Protein AF-U6D9V7-F1 (afdb_monomer_lite)

Secondary structure (DSSP, 8-state):
---PPPPHHHHHHHHHHHHHHHHHHHHHHHHHHHHHHHHHHHHHHHHHHHHHHHHHHHHHHHHHHHHHHHHHHHHHHHHHHHHHHHHHHS--EE-SSSS-EESSHHHHHHHHHHHTGGG---S---SSSHHHHHHHHHHHHHHHHHHHHHHHHHHHHHHHHHHHHHHHHHHHHHHHHHHHHHHHHHHHHHHHHHHHHHHHHHHHHHHHHHHHHHHHHHHHHHHHHTT----S-----HHHHHHHHHHHHHHHHHHHHHHHHHHHHHHHHHHHHHHHHHHHHHHHHHHHHHHHHHHHHHHHHHHHHHHHHHHHHHHHHHHHHHHHHHHHHHHHHHHTT-SS------------------S--HHHHHHHHHHHHH-HHHHHHSHHHHHHHHHHHHHHTT--TT-S---HHHHHHHHHHHHHHHHHHHHH-TTHHHHHHHHHHHHHHHHHHHHH--

InterPro domains:
  IPR013087 Zinc finger C2H2-type [PS00028] (95-116)
  IPR013087 Zinc finger C2H2-type [PS50157] (93-121)
  IPR032714 Cilium assembly protein DZIP1, N-terminal [PF13815] (2-71)
  IPR051241 DZIP and RILPL [PTHR21502] (2-444)
  IPR058883 Cilium assembly protein DZIP1 domain [PF25977] (378-451)

Organism: Neovison vison (NCBI:txid452646)

Structure (mmCIF, N/CA/C/O backbone):
data_AF-U6D9V7-F1
#
_entry.id   AF-U6D9V7-F1
#
loop_
_atom_site.group_PDB
_atom_site.id
_atom_site.type_symbol
_atom_site.label_atom_id
_atom_site.label_alt_id
_atom_site.label_comp_id
_atom_site.label_asym_id
_atom_site.label_entity_id
_atom_site.label_seq_id
_atom_site.pdbx_PDB_ins_code
_atom_site.Cartn_x
_atom_site.Cartn_y
_atom_site.Cartn_z
_atom_site.occupancy
_atom_site.B_iso_or_equiv
_atom_site.auth_seq_id
_atom_site.auth_comp_id
_atom_site.auth_asym_id
_atom_site.auth_atom_id
_atom_site.pdbx_PDB_model_num
ATOM 1 N N . ARG A 1 1 ? -47.458 24.572 55.265 1.00 45.06 1 ARG A N 1
ATOM 2 C CA . ARG A 1 1 ? -47.227 23.238 54.655 1.00 45.06 1 ARG A CA 1
ATOM 3 C C . ARG A 1 1 ? -48.420 22.943 53.757 1.00 45.06 1 ARG A C 1
ATOM 5 O O . ARG A 1 1 ? -49.455 22.537 54.262 1.00 45.06 1 ARG A O 1
ATOM 12 N N . CYS A 1 2 ? -48.325 23.254 52.469 1.00 45.75 2 CYS A N 1
ATOM 13 C CA . CYS A 1 2 ? -49.435 23.062 51.535 1.00 45.75 2 CYS A CA 1
ATOM 14 C C . CYS A 1 2 ? -49.337 21.651 50.942 1.00 45.75 2 CYS A C 1
ATOM 16 O O . CYS A 1 2 ? -48.560 21.426 50.024 1.00 45.75 2 CYS A O 1
ATOM 18 N N . GLY A 1 3 ? -50.065 20.697 51.528 1.00 56.69 3 GLY A N 1
ATOM 19 C CA . GLY A 1 3 ? -50.125 19.296 51.098 1.00 56.69 3 GLY A CA 1
ATOM 20 C C . GLY A 1 3 ? -51.381 18.993 50.287 1.00 56.69 3 GLY A C 1
ATOM 21 O O . GLY A 1 3 ? -52.183 18.172 50.712 1.00 56.69 3 GLY A O 1
ATOM 22 N N . HIS A 1 4 ? -51.589 19.683 49.163 1.00 63.12 4 HIS A N 1
ATOM 23 C CA . HIS A 1 4 ? -52.638 19.277 48.224 1.00 63.12 4 HIS A CA 1
ATOM 24 C C . HIS A 1 4 ? -52.051 18.254 47.240 1.00 63.12 4 HIS A C 1
ATOM 26 O O . HIS A 1 4 ? -50.990 18.525 46.670 1.00 63.12 4 HIS A O 1
ATOM 32 N N . PRO A 1 5 ? -52.686 17.083 47.052 1.00 71.56 5 PRO A N 1
ATOM 33 C CA . PRO A 1 5 ? -52.232 16.104 46.075 1.00 71.56 5 PRO A CA 1
ATOM 34 C C . PRO A 1 5 ? -52.331 16.716 44.674 1.00 71.56 5 PRO A C 1
ATOM 36 O O . PRO A 1 5 ? -53.378 17.227 44.282 1.00 71.56 5 PRO A O 1
ATOM 39 N N . VAL A 1 6 ? -51.216 16.706 43.942 1.00 75.25 6 VAL A N 1
ATOM 40 C CA . VAL A 1 6 ? -51.160 17.189 42.557 1.00 75.25 6 VAL A CA 1
ATOM 41 C C . VAL A 1 6 ? -52.091 16.330 41.704 1.00 75.25 6 VAL A C 1
ATOM 43 O O . VAL A 1 6 ? -52.055 15.103 41.807 1.00 75.25 6 VAL A O 1
ATOM 46 N N . ASP A 1 7 ? -52.908 16.975 40.866 1.00 84.19 7 ASP A N 1
ATOM 47 C CA . ASP A 1 7 ? -53.844 16.296 39.969 1.00 84.19 7 ASP A CA 1
ATOM 48 C C . ASP A 1 7 ? -53.104 15.245 39.106 1.00 84.19 7 ASP A C 1
ATOM 50 O O . ASP A 1 7 ? -52.196 15.596 38.338 1.00 84.19 7 ASP A O 1
ATOM 54 N N . PRO A 1 8 ? -53.471 13.952 39.200 1.00 87.12 8 PRO A N 1
ATOM 55 C CA . PRO A 1 8 ? -52.879 12.881 38.404 1.00 87.12 8 PRO A CA 1
ATOM 56 C C . PRO A 1 8 ? -52.947 13.116 36.890 1.00 87.12 8 PRO A C 1
ATOM 58 O O . PRO A 1 8 ? -52.088 12.620 36.156 1.00 87.12 8 PRO A O 1
ATOM 61 N N . VAL A 1 9 ? -53.951 13.850 36.400 1.00 88.62 9 VAL A N 1
ATOM 62 C CA . VAL A 1 9 ? -54.078 14.192 34.976 1.00 88.62 9 VAL A CA 1
ATOM 63 C C . VAL A 1 9 ? -52.979 15.171 34.567 1.00 88.62 9 VAL A C 1
ATOM 65 O O . VAL A 1 9 ? -52.311 14.950 33.557 1.00 88.62 9 VAL A O 1
ATOM 68 N N . LEU A 1 10 ? -52.715 16.191 35.387 1.00 88.62 10 LEU A N 1
ATOM 69 C CA . LEU A 1 10 ? -51.641 17.157 35.153 1.00 88.62 10 LEU A CA 1
ATOM 70 C C . LEU A 1 10 ? -50.263 16.476 35.139 1.00 88.62 10 LEU A C 1
ATOM 72 O O . LEU A 1 10 ? -49.449 16.757 34.261 1.00 88.62 10 LEU A O 1
ATOM 76 N N . LEU A 1 11 ? -50.019 15.523 36.046 1.00 89.62 11 LEU A N 1
ATOM 77 C CA . LEU A 1 11 ? -48.782 14.729 36.056 1.00 89.62 11 LEU A CA 1
ATOM 78 C C . LEU A 1 11 ? -48.612 13.894 34.781 1.00 89.62 11 LEU A C 1
ATOM 80 O O . LEU A 1 11 ? -47.510 13.820 34.237 1.00 89.62 11 LEU A O 1
ATOM 84 N N . LYS A 1 12 ? -49.693 13.292 34.271 1.00 91.94 12 LYS A N 1
ATOM 85 C CA . LYS A 1 12 ? -49.662 12.552 33.000 1.00 91.94 12 LYS A CA 1
ATOM 86 C C . LYS A 1 12 ? -49.371 13.471 31.819 1.00 91.94 12 LYS A C 1
ATOM 88 O O . LYS A 1 12 ? -48.560 13.099 30.979 1.00 91.94 12 LYS A O 1
ATOM 93 N N . VAL A 1 13 ? -49.972 14.660 31.771 1.00 93.81 13 VAL A N 1
ATOM 94 C CA . VAL A 1 13 ? -49.707 15.658 30.720 1.00 93.81 13 VAL A CA 1
ATOM 95 C C . VAL A 1 13 ? -48.252 16.123 30.764 1.00 93.81 13 VAL A C 1
ATOM 97 O O . VAL A 1 13 ? -47.598 16.140 29.726 1.00 93.81 13 VAL A O 1
ATOM 100 N N . LEU A 1 14 ? -47.710 16.418 31.950 1.00 93.12 14 LEU A N 1
ATOM 101 C CA . LEU A 1 14 ? -46.298 16.781 32.115 1.00 93.12 14 LEU A CA 1
ATOM 102 C C . LEU A 1 14 ? -45.363 15.645 31.691 1.00 93.12 14 LEU A C 1
ATOM 104 O O . LEU A 1 14 ? -44.371 15.888 31.008 1.00 93.12 14 LEU A O 1
ATOM 108 N N . ARG A 1 15 ? -45.696 14.396 32.035 1.00 94.44 15 ARG A N 1
ATOM 109 C CA . ARG A 1 15 ? -44.916 13.229 31.610 1.00 94.44 15 ARG A CA 1
ATOM 110 C C . ARG A 1 15 ? -44.974 13.021 30.098 1.00 94.44 15 ARG A C 1
ATOM 112 O O . ARG A 1 15 ? -43.958 12.686 29.499 1.00 94.44 15 ARG A O 1
ATOM 119 N N . LEU A 1 16 ? -46.135 13.237 29.480 1.00 96.12 16 LEU A N 1
ATOM 120 C CA . LEU A 1 16 ? -46.297 13.171 28.029 1.00 96.12 16 LEU A CA 1
ATOM 121 C C . LEU A 1 16 ? -45.493 14.280 27.337 1.00 96.12 16 LEU A C 1
ATOM 123 O O . LEU A 1 16 ? -44.781 14.005 26.379 1.00 96.12 16 LEU A O 1
ATOM 127 N N . ALA A 1 17 ? -45.554 15.510 27.855 1.00 96.00 17 ALA A N 1
ATOM 128 C CA . ALA A 1 17 ? -44.777 16.639 27.355 1.00 96.00 17 ALA A CA 1
ATOM 129 C C . ALA A 1 17 ? -43.268 16.376 27.465 1.00 96.00 17 ALA A C 1
ATOM 131 O O . ALA A 1 17 ? -42.542 16.630 26.509 1.00 96.00 17 ALA A O 1
ATOM 132 N N . GLN A 1 18 ? -42.807 15.795 28.579 1.00 96.25 18 GLN A N 1
ATOM 133 C CA . GLN A 1 18 ? -41.415 15.374 28.746 1.00 96.25 18 GLN A CA 1
ATOM 134 C C . GLN A 1 18 ? -41.002 14.359 27.669 1.00 96.25 18 GLN A C 1
ATOM 136 O O . GLN A 1 18 ? -39.991 14.561 27.005 1.00 96.25 18 GLN A O 1
ATOM 141 N N . LEU A 1 19 ? -41.800 13.309 27.449 1.00 97.19 19 LEU A N 1
ATOM 142 C CA . LEU A 1 19 ? -41.517 12.293 26.428 1.00 97.19 19 LEU A CA 1
ATOM 143 C C . LEU A 1 19 ? -41.523 12.873 25.006 1.00 97.19 19 LEU A C 1
ATOM 145 O O . LEU A 1 19 ? -40.706 12.480 24.180 1.00 97.19 19 LEU A O 1
ATOM 149 N N . ILE A 1 20 ? -42.420 13.820 24.717 1.00 97.12 20 ILE A N 1
ATOM 150 C CA . ILE A 1 20 ? -42.467 14.513 23.423 1.00 97.12 20 ILE A CA 1
ATOM 151 C C . ILE A 1 20 ? -41.204 15.357 23.223 1.00 97.12 20 ILE A C 1
ATOM 153 O O . ILE A 1 20 ? -40.625 15.321 22.141 1.00 97.12 20 ILE A O 1
ATOM 157 N N . ILE A 1 21 ? -40.745 16.081 24.248 1.00 97.38 21 ILE A N 1
ATOM 158 C CA . ILE A 1 21 ? -39.501 16.862 24.181 1.00 97.38 21 ILE A CA 1
ATOM 159 C C . ILE A 1 21 ? -38.297 15.936 23.981 1.00 97.38 21 ILE A C 1
ATOM 161 O O . ILE A 1 21 ? -37.484 16.190 23.097 1.00 97.38 21 ILE A O 1
ATOM 165 N N . GLU A 1 22 ? -38.202 14.845 24.745 1.00 96.75 22 GLU A N 1
ATOM 166 C CA . GLU A 1 22 ? -37.140 13.840 24.598 1.00 96.75 22 GLU A CA 1
ATOM 167 C C . GLU A 1 22 ? -37.130 13.233 23.184 1.00 96.75 22 GLU A C 1
ATOM 169 O O . GLU A 1 22 ? -36.071 13.110 22.570 1.00 96.75 22 GLU A O 1
ATOM 174 N N . TYR A 1 23 ? -38.305 12.924 22.626 1.00 97.69 23 TYR A N 1
ATOM 175 C CA . TYR A 1 23 ? -38.434 12.432 21.255 1.00 97.69 23 TYR A CA 1
ATOM 176 C C . TYR A 1 23 ? -38.001 13.475 20.216 1.00 97.69 23 TYR A C 1
ATOM 178 O O . TYR A 1 23 ? -37.255 13.150 19.296 1.00 97.69 23 TYR A O 1
ATOM 186 N N . LEU A 1 24 ? -38.418 14.736 20.368 1.00 98.31 24 LEU A N 1
ATOM 187 C CA . LEU A 1 24 ? -38.035 15.815 19.454 1.00 98.31 24 LEU A CA 1
ATOM 188 C C . LEU A 1 24 ? -36.526 16.089 19.483 1.00 98.31 24 LEU A C 1
ATOM 190 O O . LEU A 1 24 ? -35.935 16.279 18.422 1.00 98.31 24 LEU A O 1
ATOM 194 N N . LEU A 1 25 ? -35.900 16.054 20.663 1.00 97.88 25 LEU A N 1
ATOM 195 C CA . LEU A 1 25 ? -34.445 16.165 20.806 1.00 97.88 25 LEU A CA 1
ATOM 196 C C . LEU A 1 25 ? -33.736 14.984 20.137 1.00 97.88 25 LEU A C 1
ATOM 198 O O . LEU A 1 25 ? -32.804 15.184 19.363 1.00 97.88 25 LEU A O 1
ATOM 202 N N . HIS A 1 26 ? -34.232 13.760 20.336 1.00 97.69 26 HIS A N 1
ATOM 203 C CA . HIS A 1 26 ? -33.684 12.587 19.660 1.00 97.69 26 HIS A CA 1
ATOM 204 C C . HIS A 1 26 ? -33.788 12.697 18.130 1.00 97.69 26 HIS A C 1
ATOM 206 O O . HIS A 1 26 ? -32.827 12.399 17.419 1.00 97.69 26 HIS A O 1
ATOM 212 N N . CYS A 1 27 ? -34.925 13.166 17.605 1.00 97.31 27 CYS A N 1
ATOM 213 C CA . CYS A 1 27 ? -35.086 13.420 16.176 1.00 97.31 27 CYS A CA 1
ATOM 214 C C . CYS A 1 27 ? -34.130 14.510 15.679 1.00 97.31 27 CYS A C 1
ATOM 216 O O . CYS A 1 27 ? -33.540 14.354 14.612 1.00 97.31 27 CYS A O 1
ATOM 218 N N . GLN A 1 28 ? -33.947 15.589 16.443 1.00 97.94 28 GLN A N 1
ATOM 219 C CA . GLN A 1 28 ? -33.006 16.656 16.110 1.00 97.94 28 GLN A CA 1
ATOM 220 C C . GLN A 1 28 ? -31.568 16.132 16.026 1.00 97.94 28 GLN A C 1
ATOM 222 O O . GLN A 1 28 ? -30.879 16.429 15.048 1.00 97.94 28 GLN A O 1
ATOM 227 N N . ASP A 1 29 ? -31.133 15.317 16.985 1.00 97.69 29 ASP A N 1
ATOM 228 C CA . ASP A 1 29 ? -29.793 14.725 16.998 1.00 97.69 29 ASP A CA 1
ATOM 229 C C . ASP A 1 29 ? -29.597 13.750 15.829 1.00 97.69 29 ASP A C 1
ATOM 231 O O . ASP A 1 29 ? -28.576 13.793 15.135 1.00 97.69 29 ASP A O 1
ATOM 235 N N . CYS A 1 30 ? -30.595 12.907 15.542 1.00 97.50 30 CYS A N 1
ATOM 236 C CA . CYS A 1 30 ? -30.560 11.983 14.404 1.00 97.50 30 CYS A CA 1
ATOM 237 C C . CYS A 1 30 ? -30.463 12.726 13.064 1.00 97.50 30 CYS A C 1
ATOM 239 O O . CYS A 1 30 ? -29.674 12.360 12.193 1.00 97.50 30 CYS A O 1
ATOM 241 N N . LEU A 1 31 ? -31.242 13.794 12.891 1.00 98.19 31 LEU A N 1
ATOM 242 C CA . LEU A 1 31 ? -31.192 14.605 11.677 1.00 98.19 31 LEU A CA 1
ATOM 243 C C . LEU A 1 31 ? -29.870 15.375 11.575 1.00 98.19 31 LEU A C 1
ATOM 245 O O . LEU A 1 31 ? -29.267 15.398 10.505 1.00 98.19 31 LEU A O 1
ATOM 249 N N . SER A 1 32 ? -29.374 15.939 12.678 1.00 97.94 32 SER A N 1
ATOM 250 C CA . SER A 1 32 ? -28.116 16.700 12.697 1.00 97.94 32 SER A CA 1
ATOM 251 C C . SER A 1 32 ? -26.912 15.816 12.376 1.00 97.94 32 SER A C 1
ATOM 253 O O . SER A 1 32 ? -26.067 16.185 11.561 1.00 97.94 32 SER A O 1
ATOM 255 N N . THR A 1 33 ? -26.858 14.611 12.949 1.00 97.81 33 THR A N 1
ATOM 256 C CA . THR A 1 33 ? -25.809 13.627 12.639 1.00 97.81 33 THR A CA 1
ATOM 257 C C . THR A 1 33 ? -25.877 13.166 11.183 1.00 97.81 33 THR A C 1
ATOM 259 O O . THR A 1 33 ? -24.842 13.094 10.518 1.00 97.81 33 THR A O 1
ATOM 262 N N . SER A 1 34 ? -27.081 12.934 10.648 1.00 97.56 34 SER A N 1
ATOM 263 C CA . SER A 1 34 ? -27.268 12.593 9.234 1.00 97.56 34 SER A CA 1
ATOM 264 C C . SER A 1 34 ? -26.812 13.718 8.299 1.00 97.56 34 SER A C 1
ATOM 266 O O . SER A 1 34 ? -26.163 13.440 7.290 1.00 97.56 34 SER A O 1
ATOM 268 N N . VAL A 1 35 ? -27.127 14.980 8.611 1.00 98.31 35 VAL A N 1
ATOM 269 C CA . VAL A 1 35 ? -26.680 16.141 7.823 1.00 98.31 35 VAL A CA 1
ATOM 270 C C . VAL A 1 35 ? -25.158 16.249 7.856 1.00 98.31 35 VAL A C 1
ATOM 272 O O . VAL A 1 35 ? -24.540 16.283 6.794 1.00 98.31 35 VAL A O 1
ATOM 275 N N . ALA A 1 36 ? -24.541 16.180 9.038 1.00 98.00 36 ALA A N 1
ATOM 276 C CA . ALA A 1 36 ? -23.087 16.239 9.177 1.00 98.00 36 ALA A CA 1
ATOM 277 C C . ALA A 1 36 ? -22.381 15.119 8.387 1.00 98.00 36 ALA A C 1
ATOM 279 O O . ALA A 1 36 ? -21.357 15.344 7.736 1.00 98.00 36 ALA A O 1
ATOM 280 N N . GLN A 1 37 ? -22.943 13.905 8.384 1.00 98.19 37 GLN A N 1
ATOM 281 C CA . GLN A 1 37 ? -22.404 12.790 7.607 1.00 98.19 37 GLN A CA 1
ATOM 282 C C . GLN A 1 37 ? -22.523 13.028 6.094 1.00 98.19 37 GLN A C 1
ATOM 284 O O . GLN A 1 37 ? -21.593 12.717 5.343 1.00 98.19 37 GLN A O 1
ATOM 289 N N . LEU A 1 38 ? -23.653 13.566 5.627 1.00 97.88 38 LEU A N 1
ATOM 290 C CA . LEU A 1 38 ? -23.852 13.899 4.216 1.00 97.88 38 LEU A CA 1
ATOM 291 C C . LEU A 1 38 ? -22.919 15.029 3.766 1.00 97.88 38 LEU A C 1
ATOM 293 O O . LEU A 1 38 ? -22.316 14.920 2.698 1.00 97.88 38 LEU A O 1
ATOM 297 N N . GLU A 1 39 ? -22.728 16.056 4.589 1.00 98.12 39 GLU A N 1
ATOM 298 C CA . GLU A 1 39 ? -21.783 17.146 4.332 1.00 98.12 39 GLU A CA 1
ATOM 299 C C . GLU A 1 39 ? -20.342 16.635 4.253 1.00 98.12 39 GLU A C 1
ATOM 301 O O . GLU A 1 39 ? -19.629 16.949 3.299 1.00 98.12 39 GLU A O 1
ATOM 306 N N . ALA A 1 40 ? -19.922 15.774 5.184 1.00 97.94 40 ALA A N 1
ATOM 307 C CA . ALA A 1 40 ? -18.595 15.164 5.151 1.00 97.94 40 ALA A CA 1
ATOM 308 C C . ALA A 1 40 ? -18.375 14.332 3.875 1.00 97.94 40 ALA A C 1
ATOM 310 O O . ALA A 1 40 ? -17.316 14.411 3.245 1.00 97.94 40 ALA A O 1
ATOM 311 N N . ARG A 1 41 ? -19.388 13.566 3.446 1.00 98.31 41 ARG A N 1
ATOM 312 C CA . ARG A 1 41 ? -19.343 12.804 2.186 1.00 98.31 41 ARG A CA 1
ATOM 313 C C . ARG A 1 41 ? -19.262 13.720 0.968 1.00 98.31 41 ARG A C 1
ATOM 315 O O . ARG A 1 41 ? -18.493 13.427 0.052 1.00 98.31 41 ARG A O 1
ATOM 322 N N . LEU A 1 42 ? -20.014 14.819 0.957 1.00 97.88 42 LEU A N 1
ATOM 323 C CA . LEU A 1 42 ? -19.969 15.808 -0.118 1.00 97.88 42 LEU A CA 1
ATOM 324 C C . LEU A 1 42 ? -18.579 16.449 -0.215 1.00 97.88 42 LEU A C 1
ATOM 326 O O . LEU A 1 42 ? -18.001 16.482 -1.299 1.00 97.88 42 LEU A O 1
ATOM 330 N N . GLN A 1 43 ? -18.005 16.877 0.912 1.00 98.19 43 GLN A N 1
ATOM 331 C CA . GLN A 1 43 ? -16.657 17.452 0.964 1.00 98.19 43 GLN A CA 1
ATOM 332 C C . GLN A 1 43 ? -15.591 16.461 0.478 1.00 98.19 43 GLN A C 1
ATOM 334 O O . GLN A 1 43 ? -14.727 16.816 -0.324 1.00 98.19 43 GLN A O 1
ATOM 339 N N . ALA A 1 44 ? -15.684 15.193 0.888 1.00 97.12 44 ALA A N 1
ATOM 340 C CA . ALA A 1 44 ? -14.786 14.148 0.403 1.00 97.12 44 ALA A CA 1
ATOM 341 C C . ALA A 1 44 ? -14.904 13.947 -1.120 1.00 97.12 44 ALA A C 1
ATOM 343 O O . ALA A 1 44 ? -13.886 13.862 -1.812 1.00 97.12 44 ALA A O 1
ATOM 344 N N . SER A 1 45 ? -16.130 13.920 -1.653 1.00 95.56 45 SER A N 1
ATOM 345 C CA . SER A 1 45 ? -16.381 13.792 -3.093 1.00 95.56 45 SER A CA 1
ATOM 346 C C . SER A 1 45 ? -15.846 14.990 -3.882 1.00 95.56 45 SER A C 1
ATOM 348 O O . SER A 1 45 ? -15.243 14.804 -4.939 1.00 95.56 45 SER A O 1
ATOM 350 N N . LEU A 1 46 ? -16.021 16.214 -3.374 1.00 98.06 46 LEU A N 1
ATOM 351 C CA . LEU A 1 46 ? -15.478 17.428 -3.990 1.00 98.06 46 LEU A CA 1
ATOM 352 C C . LEU A 1 46 ? -13.945 17.405 -4.012 1.00 98.06 46 LEU A C 1
ATOM 354 O O . LEU A 1 46 ? -13.339 17.681 -5.046 1.00 98.06 46 LEU A O 1
ATOM 358 N N . GLY A 1 47 ? -13.312 16.991 -2.911 1.00 97.50 47 GLY A N 1
ATOM 359 C CA . GLY A 1 47 ? -11.859 16.830 -2.850 1.00 97.50 47 GLY A CA 1
ATOM 360 C C . GLY A 1 47 ? -11.333 15.794 -3.850 1.00 97.50 47 GLY A C 1
ATOM 361 O O . GLY A 1 47 ? -10.324 16.029 -4.515 1.00 97.50 47 GLY A O 1
ATOM 362 N N . GLN A 1 48 ? -12.027 14.663 -4.016 1.00 96.75 48 GLN A N 1
ATOM 363 C CA . GLN A 1 48 ? -11.686 13.665 -5.038 1.00 96.75 48 GLN A CA 1
ATOM 364 C C . GLN A 1 48 ? -11.834 14.224 -6.457 1.00 96.75 48 GLN A C 1
ATOM 366 O O . GLN A 1 48 ? -10.951 14.029 -7.292 1.00 96.75 48 GLN A O 1
ATOM 371 N N . GLN A 1 49 ? -12.916 14.957 -6.721 1.00 95.94 49 GLN A N 1
ATOM 372 C CA . GLN A 1 49 ? -13.183 15.570 -8.018 1.00 95.94 49 GLN A CA 1
ATOM 373 C C . GLN A 1 49 ? -12.117 16.615 -8.382 1.00 95.94 49 GLN A C 1
ATOM 375 O O . GLN A 1 49 ? -11.661 16.643 -9.528 1.00 95.94 49 GLN A O 1
ATOM 380 N N . GLN A 1 50 ? -11.679 17.442 -7.428 1.00 97.69 50 GLN A N 1
ATOM 381 C CA . GLN A 1 50 ? -10.607 18.421 -7.644 1.00 97.69 50 GLN A CA 1
ATOM 382 C C . GLN A 1 50 ? -9.266 17.748 -7.952 1.00 97.69 50 GLN A C 1
ATOM 384 O O . GLN A 1 50 ? -8.597 18.127 -8.912 1.00 97.69 50 GLN A O 1
ATOM 389 N N . ARG A 1 51 ? -8.893 16.707 -7.195 1.00 97.19 51 ARG A N 1
ATOM 390 C CA . ARG A 1 51 ? -7.677 15.922 -7.473 1.00 97.19 51 ARG A CA 1
ATOM 391 C C . ARG A 1 51 ? -7.731 15.277 -8.856 1.00 97.19 51 ARG A C 1
ATOM 393 O O . ARG A 1 51 ? -6.762 15.346 -9.602 1.00 97.19 51 ARG A O 1
ATOM 400 N N . GLY A 1 52 ? -8.883 14.714 -9.225 1.00 96.19 52 GLY A N 1
ATOM 401 C CA . GLY A 1 52 ? -9.102 14.157 -10.559 1.00 96.19 52 GLY A CA 1
ATOM 402 C C . GLY A 1 52 ? -8.927 15.196 -11.669 1.00 96.19 52 GLY A C 1
ATOM 403 O O . GLY A 1 52 ? -8.266 14.919 -12.665 1.00 96.19 52 GLY A O 1
ATOM 404 N N . GLN A 1 53 ? -9.453 16.411 -11.488 1.00 96.75 53 GLN A N 1
ATOM 405 C CA . GLN A 1 53 ? -9.258 17.504 -12.448 1.00 96.75 53 GLN A CA 1
ATOM 406 C C . GLN A 1 53 ? -7.788 17.921 -12.584 1.00 96.75 53 GLN A C 1
ATOM 408 O O . GLN A 1 53 ? -7.332 18.164 -13.700 1.00 96.75 53 GLN A O 1
ATOM 413 N N . GLN A 1 54 ? -7.037 17.972 -11.482 1.00 97.38 54 GLN A N 1
ATOM 414 C CA . GLN A 1 54 ? -5.604 18.283 -11.514 1.00 97.38 54 GLN A CA 1
ATOM 415 C C . GLN A 1 54 ? -4.803 17.209 -12.262 1.00 97.38 54 GLN A C 1
ATOM 417 O O . GLN A 1 54 ? -3.986 17.542 -13.120 1.00 97.38 54 GLN A O 1
ATOM 422 N N . GLU A 1 55 ? -5.073 15.928 -11.997 1.00 96.12 55 GLU A N 1
ATOM 423 C CA . GLU A 1 55 ? -4.405 14.813 -12.679 1.00 96.12 55 GLU A CA 1
ATOM 424 C C . GLU A 1 55 ? -4.722 14.809 -14.185 1.00 96.12 55 GLU A C 1
ATOM 426 O O . GLU A 1 55 ? -3.823 14.636 -15.007 1.00 96.12 55 GLU A O 1
ATOM 431 N N . LEU A 1 56 ? -5.980 15.076 -14.562 1.00 95.69 56 LEU A N 1
ATOM 432 C CA . LEU A 1 56 ? -6.384 15.235 -15.964 1.00 95.69 56 LEU A CA 1
ATOM 433 C C . LEU A 1 56 ? -5.660 16.405 -16.640 1.00 95.69 56 LEU A C 1
ATOM 435 O O . LEU A 1 56 ? -5.237 16.278 -17.790 1.00 95.69 56 LEU A O 1
ATOM 439 N N . GLY A 1 57 ? -5.489 17.526 -15.933 1.00 97.12 57 GLY A N 1
ATOM 440 C CA . GLY A 1 57 ? -4.686 18.656 -16.399 1.00 97.12 57 GLY A CA 1
ATOM 441 C C . GLY A 1 57 ? -3.243 18.242 -16.690 1.00 97.12 57 GLY A C 1
ATOM 442 O O . GLY A 1 57 ? -2.766 18.444 -17.807 1.00 97.12 57 GLY A O 1
ATOM 443 N N . ARG A 1 58 ? -2.595 17.561 -15.733 1.00 97.19 58 ARG A N 1
ATOM 444 C CA . ARG A 1 58 ? -1.214 17.074 -15.881 1.00 97.19 58 ARG A CA 1
ATOM 445 C C . ARG A 1 58 ? -1.066 16.118 -17.064 1.00 97.19 58 ARG A C 1
ATOM 447 O O . ARG A 1 58 ? -0.177 16.296 -17.890 1.00 97.19 58 ARG A O 1
ATOM 454 N N . GLN A 1 59 ? -1.970 15.149 -17.197 1.00 95.88 59 GLN A N 1
ATOM 455 C CA . GLN A 1 59 ? -1.961 14.211 -18.324 1.00 95.88 59 GLN A CA 1
ATOM 456 C C . GLN A 1 59 ? -2.164 14.923 -19.669 1.00 95.88 59 GLN A C 1
ATOM 458 O O . GLN A 1 59 ? -1.538 14.565 -20.667 1.00 95.88 59 GLN A O 1
ATOM 463 N N . ALA A 1 60 ? -3.015 15.951 -19.721 1.00 96.31 60 ALA A N 1
ATOM 464 C CA . ALA A 1 60 ? -3.207 16.740 -20.932 1.00 96.31 60 ALA A CA 1
ATOM 465 C C . ALA A 1 60 ? -1.946 17.537 -21.312 1.00 96.31 60 ALA A C 1
ATOM 467 O O . ALA A 1 60 ? -1.636 17.636 -22.502 1.00 96.31 60 ALA A O 1
ATOM 468 N N . ASP A 1 61 ? -1.214 18.075 -20.332 1.00 96.31 61 ASP A N 1
ATOM 469 C CA . ASP A 1 61 ? 0.085 18.728 -20.537 1.00 96.31 61 ASP A CA 1
ATOM 470 C C . ASP A 1 61 ? 1.157 17.751 -21.035 1.00 96.31 61 ASP A C 1
ATOM 472 O O . ASP A 1 61 ? 1.824 18.025 -22.034 1.00 96.31 61 ASP A O 1
ATOM 476 N N . GLU A 1 62 ? 1.269 16.576 -20.416 1.00 97.19 62 GLU A N 1
ATOM 477 C CA . GLU A 1 62 ? 2.188 15.515 -20.849 1.00 97.19 62 GLU A CA 1
ATOM 478 C C . GLU A 1 62 ? 1.906 15.096 -22.302 1.00 97.19 62 GLU A C 1
ATOM 480 O O . GLU A 1 62 ? 2.812 15.041 -23.138 1.00 97.19 62 GLU A O 1
ATOM 485 N N . LEU A 1 63 ? 0.632 14.882 -22.651 1.00 95.44 63 LEU A N 1
ATOM 486 C CA . LEU A 1 63 ? 0.226 14.552 -24.019 1.00 95.44 63 LEU A CA 1
ATOM 487 C C . LEU A 1 63 ? 0.534 15.677 -25.013 1.00 95.44 63 LEU A C 1
ATOM 489 O O . LEU A 1 63 ? 0.900 15.390 -26.158 1.00 95.44 63 LEU A O 1
ATOM 493 N N . ARG A 1 64 ? 0.398 16.949 -24.613 1.00 96.50 64 ARG A N 1
ATOM 494 C CA . ARG A 1 64 ? 0.831 18.086 -25.439 1.00 96.50 64 ARG A CA 1
ATOM 495 C C . ARG A 1 64 ? 2.337 18.027 -25.690 1.00 96.50 64 ARG A C 1
ATOM 497 O O . ARG A 1 64 ? 2.738 18.070 -26.854 1.00 96.50 64 ARG A O 1
ATOM 504 N N . GLY A 1 65 ? 3.142 17.821 -24.647 1.00 93.38 65 GLY A N 1
ATOM 505 C CA . GLY A 1 65 ? 4.598 17.682 -24.757 1.00 93.38 65 GLY A CA 1
ATOM 506 C C . GLY A 1 65 ? 5.013 16.560 -25.713 1.00 93.38 65 GLY A C 1
ATOM 507 O O . GLY A 1 65 ? 5.756 16.790 -26.670 1.00 93.38 65 GLY A O 1
ATOM 508 N N . VAL A 1 66 ? 4.439 15.364 -25.553 1.00 95.88 66 VAL A N 1
ATOM 509 C CA . VAL A 1 66 ? 4.723 14.215 -26.433 1.00 95.88 66 VAL A CA 1
ATOM 510 C C . VAL A 1 66 ? 4.326 14.497 -27.887 1.00 95.88 66 VAL A C 1
ATOM 512 O O . VAL A 1 66 ? 5.054 14.142 -28.819 1.00 95.88 66 VAL A O 1
ATOM 515 N N . ARG A 1 67 ? 3.188 15.163 -28.128 1.00 95.19 67 ARG A N 1
ATOM 516 C CA . ARG A 1 67 ? 2.760 15.546 -29.487 1.00 95.19 67 ARG A CA 1
ATOM 517 C C . ARG A 1 67 ? 3.729 16.533 -30.133 1.00 95.19 67 ARG A C 1
ATOM 519 O O . ARG A 1 67 ? 4.023 16.397 -31.326 1.00 95.19 67 ARG A O 1
ATOM 526 N N . GLU A 1 68 ? 4.231 17.500 -29.374 1.00 95.62 68 GLU A N 1
ATOM 527 C CA . GLU A 1 68 ? 5.223 18.461 -29.851 1.00 95.62 68 GLU A CA 1
ATOM 528 C C . GLU A 1 68 ? 6.558 17.794 -30.176 1.00 95.62 68 GLU A C 1
ATOM 530 O O . GLU A 1 68 ? 7.097 18.021 -31.262 1.00 95.62 68 GLU A O 1
ATOM 535 N N . GLU A 1 69 ? 7.060 16.915 -29.309 1.00 92.56 69 GLU A N 1
ATOM 536 C CA . GLU A 1 69 ? 8.261 16.124 -29.586 1.00 92.56 69 GLU A CA 1
ATOM 537 C C . GLU A 1 69 ? 8.095 15.255 -30.829 1.00 92.56 69 GLU A C 1
ATOM 539 O O . GLU A 1 69 ? 8.952 15.246 -31.713 1.00 92.56 69 GLU A O 1
ATOM 544 N N . SER A 1 70 ? 6.960 14.564 -30.943 1.00 90.19 70 SER A N 1
ATOM 545 C CA . SER A 1 70 ? 6.627 13.750 -32.109 1.00 90.19 70 SER A CA 1
ATOM 546 C C . SER A 1 70 ? 6.616 14.594 -33.390 1.00 90.19 70 SER A C 1
ATOM 548 O O . SER A 1 70 ? 7.149 14.182 -34.424 1.00 90.19 70 SER A O 1
ATOM 550 N N . ARG A 1 71 ? 6.083 15.823 -33.329 1.00 93.62 71 ARG A N 1
ATOM 551 C CA . ARG A 1 71 ? 6.122 16.778 -34.446 1.00 93.62 71 ARG A CA 1
ATOM 552 C C . ARG A 1 71 ? 7.554 17.208 -34.779 1.00 93.62 71 ARG A C 1
ATOM 554 O O . ARG A 1 71 ? 7.882 17.284 -35.962 1.00 93.62 71 ARG A O 1
ATOM 561 N N . ARG A 1 72 ? 8.403 17.472 -33.779 1.00 93.00 72 ARG A N 1
ATOM 562 C CA . ARG A 1 72 ? 9.828 17.807 -33.977 1.00 93.00 72 ARG A CA 1
ATOM 563 C C . ARG A 1 72 ? 10.583 16.647 -34.633 1.00 93.00 72 ARG A C 1
ATOM 565 O O . ARG A 1 72 ? 11.258 16.866 -35.635 1.00 93.00 72 ARG A O 1
ATOM 572 N N . ARG A 1 73 ? 10.391 15.414 -34.149 1.00 90.38 73 ARG A N 1
ATOM 573 C CA . ARG A 1 73 ? 10.989 14.199 -34.730 1.00 90.38 73 ARG A CA 1
ATOM 574 C C . ARG A 1 73 ? 10.547 13.990 -36.178 1.00 90.38 73 ARG A C 1
ATOM 576 O O . ARG A 1 73 ? 11.399 13.782 -37.033 1.00 90.38 73 ARG A O 1
ATOM 583 N N . ARG A 1 74 ? 9.251 14.142 -36.490 1.00 93.62 74 ARG A N 1
ATOM 584 C CA . ARG A 1 74 ? 8.750 14.073 -37.878 1.00 93.62 74 ARG A CA 1
ATOM 585 C C . ARG A 1 74 ? 9.408 15.104 -38.796 1.00 93.62 74 ARG A C 1
ATOM 587 O O . ARG A 1 74 ? 9.787 14.752 -39.906 1.00 93.62 74 ARG A O 1
ATOM 594 N N . LYS A 1 75 ? 9.570 16.353 -38.342 1.00 93.12 75 LYS A N 1
ATOM 595 C CA . LYS A 1 75 ? 10.266 17.394 -39.121 1.00 93.12 75 LYS A CA 1
ATOM 596 C C . LYS A 1 75 ? 11.720 17.009 -39.402 1.00 93.12 75 LYS A C 1
ATOM 598 O O . LYS A 1 75 ? 12.136 17.084 -40.549 1.00 93.12 75 LYS A O 1
ATOM 603 N N . MET A 1 76 ? 12.449 16.555 -38.383 1.00 89.19 76 MET A N 1
ATOM 604 C CA . MET A 1 76 ? 13.845 16.121 -38.511 1.00 89.19 76 MET A CA 1
ATOM 605 C C . MET A 1 76 ? 14.001 14.924 -39.462 1.00 89.19 76 MET A C 1
ATOM 607 O O . MET A 1 76 ? 14.894 14.911 -40.305 1.00 89.19 76 MET A O 1
ATOM 611 N N . ILE A 1 77 ? 13.103 13.939 -39.375 1.00 89.25 77 ILE A N 1
ATOM 612 C CA . ILE A 1 77 ? 13.075 12.806 -40.309 1.00 89.25 77 ILE A CA 1
ATOM 613 C C . ILE A 1 77 ? 12.802 13.301 -41.734 1.00 89.25 77 ILE A C 1
ATOM 615 O O . ILE A 1 77 ? 13.515 12.911 -42.652 1.00 89.25 77 ILE A O 1
ATOM 619 N N . GLY A 1 78 ? 11.837 14.208 -41.920 1.00 87.19 78 GLY A N 1
ATOM 620 C CA . GLY A 1 78 ? 11.541 14.804 -43.225 1.00 87.19 78 GLY A CA 1
ATOM 621 C C . GLY A 1 78 ? 12.738 15.544 -43.829 1.00 87.19 78 GLY A C 1
ATOM 622 O O . GLY A 1 78 ? 13.044 15.353 -45.003 1.00 87.19 78 GLY A O 1
ATOM 623 N N . THR A 1 79 ? 13.471 16.324 -43.026 1.00 84.38 79 THR A N 1
ATOM 624 C CA . THR A 1 79 ? 14.691 17.007 -43.487 1.00 84.38 79 THR A CA 1
ATOM 625 C C . THR A 1 79 ? 15.803 16.027 -43.852 1.00 84.38 79 THR A C 1
ATOM 627 O O . THR A 1 79 ? 16.460 16.211 -44.872 1.00 84.38 79 THR A O 1
ATOM 630 N N . LEU A 1 80 ? 15.995 14.961 -43.065 1.00 79.00 80 LEU A N 1
ATOM 631 C CA . LEU A 1 80 ? 16.986 13.923 -43.365 1.00 79.00 80 LEU A CA 1
ATOM 632 C C . LEU A 1 80 ? 16.626 13.167 -44.648 1.00 79.00 80 LEU A C 1
ATOM 634 O O . LEU A 1 80 ? 17.487 12.957 -45.497 1.00 79.00 80 LEU A O 1
ATOM 638 N N . GLN A 1 81 ? 15.351 12.813 -44.828 1.00 80.62 81 GLN A N 1
ATOM 639 C CA . GLN A 1 81 ? 14.865 12.158 -46.040 1.00 80.62 81 GLN A CA 1
ATOM 640 C C . GLN A 1 81 ? 15.036 13.055 -47.274 1.00 80.62 81 GLN A C 1
ATOM 642 O O . GLN A 1 81 ? 15.475 12.570 -48.314 1.00 80.62 81 GLN A O 1
ATOM 647 N N . GLN A 1 82 ? 14.764 14.360 -47.164 1.00 78.88 82 GLN A N 1
ATOM 648 C CA . GLN A 1 82 ? 15.018 15.320 -48.242 1.00 78.88 82 GLN A CA 1
ATOM 649 C C . GLN A 1 82 ? 16.507 15.383 -48.612 1.00 78.88 82 GLN A C 1
ATOM 651 O O . GLN A 1 82 ? 16.835 15.356 -49.798 1.00 78.88 82 GLN A O 1
ATOM 656 N N . LEU A 1 83 ? 17.405 15.407 -47.621 1.00 75.44 83 LEU A N 1
ATOM 657 C CA . LEU A 1 83 ? 18.854 15.381 -47.845 1.00 75.44 83 LEU A CA 1
ATOM 658 C C . LEU A 1 83 ? 19.293 14.092 -48.558 1.00 75.44 83 LEU A C 1
ATOM 660 O O . LEU A 1 83 ? 20.066 14.130 -49.517 1.00 75.44 83 LEU A O 1
ATOM 664 N N . LEU A 1 84 ? 18.757 12.945 -48.136 1.00 73.38 84 LEU A N 1
ATOM 665 C CA . LEU A 1 84 ? 19.030 11.653 -48.769 1.00 73.38 84 LEU A CA 1
ATOM 666 C C . LEU A 1 84 ? 18.534 11.618 -50.224 1.00 73.38 84 LEU A C 1
ATOM 668 O O . LEU A 1 84 ? 19.265 11.159 -51.101 1.00 73.38 84 LEU A O 1
ATOM 672 N N . LEU A 1 85 ? 17.347 12.166 -50.515 1.00 73.00 85 LEU A N 1
ATOM 673 C CA . LEU A 1 85 ? 16.826 12.272 -51.886 1.00 73.00 85 LEU A CA 1
ATOM 674 C C . LEU A 1 85 ? 17.676 13.199 -52.771 1.00 73.00 85 LEU A C 1
ATOM 676 O O . LEU A 1 85 ? 17.941 12.861 -53.925 1.00 73.00 85 LEU A O 1
ATOM 680 N N . GLN A 1 86 ? 18.149 14.332 -52.243 1.00 65.88 86 GLN A N 1
ATOM 681 C CA . GLN A 1 86 ? 19.058 15.235 -52.964 1.00 65.88 86 GLN A CA 1
ATOM 682 C C . GLN A 1 86 ? 20.399 14.563 -53.293 1.00 65.88 86 GLN A C 1
ATOM 684 O O . GLN A 1 86 ? 20.958 14.783 -54.366 1.00 65.88 86 GLN A O 1
ATOM 689 N N . THR A 1 87 ? 20.873 13.679 -52.414 1.00 58.62 87 THR A N 1
ATOM 690 C CA . THR A 1 87 ? 22.091 12.885 -52.641 1.00 58.62 87 THR A CA 1
ATOM 691 C C . THR A 1 87 ? 21.873 11.790 -53.700 1.00 58.62 87 THR A C 1
ATOM 693 O O . THR A 1 87 ? 22.804 11.415 -54.410 1.00 58.62 87 THR A O 1
ATOM 696 N N . GLY A 1 88 ? 20.637 11.300 -53.856 1.00 54.97 88 GLY A N 1
ATOM 697 C CA . GLY A 1 88 ? 20.270 10.287 -54.852 1.00 54.97 88 GLY A CA 1
ATOM 698 C C . GLY A 1 88 ? 20.076 10.820 -56.279 1.00 54.97 88 GLY A C 1
ATOM 699 O O . GLY A 1 88 ? 20.346 10.090 -57.229 1.00 54.97 88 GLY A O 1
ATOM 700 N N . ALA A 1 89 ? 19.643 12.075 -56.452 1.00 51.88 89 ALA A N 1
ATOM 701 C CA . ALA A 1 89 ? 19.291 12.635 -57.766 1.00 51.88 89 ALA A CA 1
ATOM 702 C C . ALA A 1 89 ? 20.436 13.377 -58.493 1.00 51.88 89 ALA A C 1
ATOM 704 O O . ALA A 1 89 ? 20.344 13.608 -59.698 1.00 51.88 89 ALA A O 1
ATOM 705 N N . HIS A 1 90 ? 21.527 13.723 -57.798 1.00 55.22 90 HIS A N 1
ATOM 706 C CA . HIS A 1 90 ? 22.674 14.448 -58.377 1.00 55.22 90 HIS A CA 1
ATOM 707 C C . HIS A 1 90 ? 24.017 13.712 -58.251 1.00 55.22 90 HIS A C 1
ATOM 709 O O . HIS A 1 90 ? 25.076 14.310 -58.419 1.00 55.22 90 HIS A O 1
ATOM 715 N N . SER A 1 91 ? 24.006 12.402 -58.007 1.00 59.72 91 SER A N 1
ATOM 716 C CA . SER A 1 91 ? 25.220 11.583 -57.855 1.00 59.72 91 SER A CA 1
ATOM 717 C C . SER A 1 91 ? 25.846 11.117 -59.181 1.00 59.72 91 SER A C 1
ATOM 719 O O . SER A 1 91 ? 26.595 10.142 -59.212 1.00 59.72 91 SER A O 1
ATOM 721 N N . TYR A 1 92 ? 25.581 11.810 -60.292 1.00 68.12 92 TYR A N 1
ATOM 722 C CA . TYR A 1 92 ? 26.275 11.558 -61.555 1.00 68.12 92 TYR A CA 1
ATOM 723 C C . TYR A 1 92 ? 27.456 12.513 -61.696 1.00 68.12 92 TYR A C 1
ATOM 725 O O . TYR A 1 92 ? 27.304 13.725 -61.817 1.00 68.12 92 TYR A O 1
ATOM 733 N N . HIS A 1 93 ? 28.657 11.951 -61.702 1.00 74.62 93 HIS A N 1
ATOM 734 C CA . HIS A 1 93 ? 29.903 12.674 -61.877 1.00 74.62 93 HIS A CA 1
ATOM 735 C C . HIS A 1 93 ? 30.293 12.654 -63.359 1.00 74.62 93 HIS A C 1
ATOM 737 O O . HIS A 1 93 ? 30.721 11.622 -63.882 1.00 74.62 93 HIS A O 1
ATOM 743 N N . ALA A 1 94 ? 30.114 13.782 -64.046 1.00 79.69 94 ALA A N 1
ATOM 744 C CA . ALA A 1 94 ? 30.506 13.949 -65.444 1.00 79.69 94 ALA A CA 1
ATOM 745 C C . ALA A 1 94 ? 32.022 14.140 -65.581 1.00 79.69 94 ALA A C 1
ATOM 747 O O . ALA A 1 94 ? 32.639 14.848 -64.784 1.00 79.69 94 ALA A O 1
ATOM 748 N N . CYS A 1 95 ? 32.624 13.523 -66.598 1.00 83.06 95 CYS A N 1
ATOM 749 C CA . CYS A 1 95 ? 34.003 13.806 -66.962 1.00 83.06 95 CYS A CA 1
ATOM 750 C C . CYS A 1 95 ? 34.089 15.155 -67.679 1.00 83.06 95 CYS A C 1
ATOM 752 O O . CYS A 1 95 ? 33.308 15.451 -68.571 1.00 83.06 95 CYS A O 1
ATOM 754 N N . HIS A 1 96 ? 35.057 15.983 -67.297 1.00 79.94 96 HIS A N 1
ATOM 755 C CA . HIS A 1 96 ? 35.273 17.290 -67.934 1.00 79.94 96 HIS A CA 1
ATOM 756 C C . HIS A 1 96 ? 36.073 17.183 -69.240 1.00 79.94 96 HIS A C 1
ATOM 758 O O . HIS A 1 96 ? 36.262 18.174 -69.934 1.00 79.94 96 HIS A O 1
ATOM 764 N N . LEU A 1 97 ? 36.590 15.989 -69.538 1.00 81.56 97 LEU A N 1
ATOM 765 C CA . LEU A 1 97 ? 37.499 15.719 -70.651 1.00 81.56 97 LEU A CA 1
ATOM 766 C C . LEU A 1 97 ? 36.829 14.883 -71.756 1.00 81.56 97 LEU A C 1
ATOM 768 O O . LEU A 1 97 ? 37.401 14.723 -72.831 1.00 81.56 97 LEU A O 1
ATOM 772 N N . CYS A 1 98 ? 35.634 14.338 -71.496 1.00 85.31 98 CYS A N 1
ATOM 773 C CA . CYS A 1 98 ? 34.761 13.692 -72.477 1.00 85.31 98 CYS A CA 1
ATOM 774 C C . CYS A 1 98 ? 33.322 13.587 -71.940 1.00 85.31 98 CYS A C 1
ATOM 776 O O . CYS A 1 98 ? 33.110 13.654 -70.735 1.00 85.31 98 CYS A O 1
ATOM 778 N N . ASP A 1 99 ? 32.342 13.305 -72.798 1.00 80.31 99 ASP A N 1
ATOM 779 C CA . ASP A 1 99 ? 30.911 13.324 -72.435 1.00 80.31 99 ASP A CA 1
ATOM 780 C C . ASP A 1 99 ? 30.426 12.125 -71.588 1.00 80.31 99 ASP A C 1
ATOM 782 O O . ASP A 1 99 ? 29.238 11.801 -71.550 1.00 80.31 99 ASP A O 1
ATOM 786 N N . LYS A 1 100 ? 31.331 11.417 -70.901 1.00 82.44 100 LYS A N 1
ATOM 787 C CA . LYS A 1 100 ? 30.982 10.248 -70.082 1.00 82.44 100 LYS A CA 1
ATOM 788 C C . LYS A 1 100 ? 30.592 10.659 -68.665 1.00 82.44 100 LYS A C 1
ATOM 790 O O . LYS A 1 100 ? 31.331 11.371 -67.985 1.00 82.44 100 LYS A O 1
ATOM 795 N N . THR A 1 101 ? 29.464 10.138 -68.189 1.00 83.38 101 THR A N 1
ATOM 796 C CA . THR A 1 101 ? 28.959 10.332 -66.825 1.00 83.38 101 THR A CA 1
ATOM 797 C C . THR A 1 101 ? 29.065 9.041 -66.016 1.00 83.38 101 THR A C 1
ATOM 799 O O . THR A 1 101 ? 28.868 7.940 -66.528 1.00 83.38 101 THR A O 1
ATOM 802 N N . PHE A 1 102 ? 29.423 9.165 -64.738 1.00 78.94 102 PHE A N 1
ATOM 803 C CA . PHE A 1 102 ? 29.700 8.030 -63.858 1.00 78.94 102 PHE A CA 1
ATOM 804 C C . PHE A 1 102 ? 28.876 8.125 -62.576 1.00 78.94 102 PHE A C 1
ATOM 806 O O . PHE A 1 102 ? 28.783 9.190 -61.979 1.00 78.94 102 PHE A O 1
ATOM 813 N N . MET A 1 103 ? 28.328 7.003 -62.106 1.00 77.62 103 MET A N 1
ATOM 814 C CA . MET A 1 103 ? 27.476 6.956 -60.903 1.00 77.62 103 MET A CA 1
ATOM 815 C C . MET A 1 103 ? 28.219 7.181 -59.574 1.00 77.62 103 MET A C 1
ATOM 817 O O . MET A 1 103 ? 27.599 7.279 -58.523 1.00 77.62 103 MET A O 1
ATOM 821 N N . ASN A 1 104 ? 29.554 7.170 -59.577 1.00 73.38 104 ASN A N 1
ATOM 822 C CA . ASN A 1 104 ? 30.364 7.323 -58.368 1.00 73.38 104 ASN A CA 1
ATOM 823 C C . ASN A 1 104 ? 31.671 8.052 -58.714 1.00 73.38 104 ASN A C 1
ATOM 825 O O . ASN A 1 104 ? 32.309 7.749 -59.728 1.00 73.38 104 ASN A O 1
ATOM 829 N N . ALA A 1 105 ? 32.090 8.988 -57.858 1.00 77.00 105 ALA A N 1
ATOM 830 C CA . ALA A 1 105 ? 33.306 9.786 -58.021 1.00 77.00 105 ALA A CA 1
ATOM 831 C C . ALA A 1 105 ? 34.579 8.934 -58.166 1.00 77.00 105 ALA A C 1
ATOM 833 O O . ALA A 1 105 ? 35.529 9.338 -58.837 1.00 77.00 105 ALA A O 1
ATOM 834 N N . THR A 1 106 ? 34.605 7.740 -57.571 1.00 78.75 106 THR A N 1
ATOM 835 C CA . THR A 1 106 ? 35.725 6.791 -57.693 1.00 78.75 106 THR A CA 1
ATOM 836 C C . THR A 1 106 ? 35.861 6.234 -59.111 1.00 78.75 106 THR A C 1
ATOM 838 O O . THR A 1 106 ? 36.975 6.144 -59.632 1.00 78.75 106 THR A O 1
ATOM 841 N N . PHE A 1 107 ? 34.744 5.941 -59.784 1.00 80.69 107 PHE A N 1
ATOM 842 C CA . PHE A 1 107 ? 34.752 5.489 -61.176 1.00 80.69 107 PHE A CA 1
ATOM 843 C C . PHE A 1 107 ? 35.144 6.610 -62.135 1.00 80.69 107 PHE A C 1
ATOM 845 O O . PHE A 1 107 ? 35.933 6.357 -63.044 1.00 80.69 107 PHE A O 1
ATOM 852 N N . LEU A 1 108 ? 34.680 7.844 -61.895 1.00 83.56 108 LEU A N 1
ATOM 853 C CA . LEU A 1 108 ? 35.151 9.008 -62.648 1.00 83.56 108 LEU A CA 1
ATOM 854 C C . LEU A 1 108 ? 36.668 9.182 -62.486 1.00 83.56 108 LEU A C 1
ATOM 856 O O . LEU A 1 108 ? 37.382 9.312 -63.477 1.00 83.56 108 LEU A O 1
ATOM 860 N N . ARG A 1 109 ? 37.180 9.126 -61.250 1.00 79.88 109 ARG A N 1
ATOM 861 C CA . ARG A 1 109 ? 38.617 9.259 -60.970 1.00 79.88 109 ARG A CA 1
ATOM 862 C C . ARG A 1 109 ? 39.432 8.181 -61.682 1.00 79.88 109 ARG A C 1
ATOM 864 O O . ARG A 1 109 ? 40.402 8.501 -62.356 1.00 79.88 109 ARG A O 1
ATOM 871 N N . GLY A 1 110 ? 38.995 6.923 -61.619 1.00 83.12 110 GLY A N 1
ATOM 872 C CA . GLY A 1 110 ? 39.641 5.821 -62.334 1.00 83.12 110 GLY A CA 1
ATOM 873 C C . GLY A 1 110 ? 39.504 5.902 -63.860 1.00 83.12 110 GLY A C 1
ATOM 874 O O . GLY A 1 110 ? 40.337 5.351 -64.580 1.00 83.12 110 GLY A O 1
ATOM 875 N N . HIS A 1 111 ? 38.465 6.557 -64.381 1.00 84.69 111 HIS A N 1
ATOM 876 C CA . HIS A 1 111 ? 38.322 6.840 -65.807 1.00 84.69 111 HIS A CA 1
ATOM 877 C C . HIS A 1 111 ? 39.305 7.925 -66.260 1.00 84.69 111 HIS A C 1
ATOM 879 O O . HIS A 1 111 ? 40.046 7.689 -67.215 1.00 84.69 111 HIS A O 1
ATOM 885 N N . ILE A 1 112 ? 39.376 9.045 -65.533 1.00 81.50 112 ILE A N 1
ATOM 886 C CA . ILE A 1 112 ? 40.374 10.100 -65.752 1.00 81.50 112 ILE A CA 1
ATOM 887 C C . ILE A 1 112 ? 41.777 9.490 -65.706 1.00 81.50 112 ILE A C 1
ATOM 889 O O . ILE A 1 112 ? 42.545 9.656 -66.650 1.00 81.50 112 ILE A O 1
ATOM 893 N N . GLN A 1 113 ? 42.052 8.657 -64.700 1.00 80.81 113 GLN A N 1
ATOM 894 C CA . GLN A 1 113 ? 43.366 8.051 -64.510 1.00 80.81 113 GLN A CA 1
ATOM 895 C C . GLN A 1 113 ? 43.798 7.099 -65.636 1.00 80.81 113 GLN A C 1
ATOM 897 O O . GLN A 1 113 ? 44.975 6.997 -65.957 1.00 80.81 113 GLN A O 1
ATOM 902 N N . ARG A 1 114 ? 42.854 6.387 -66.260 1.00 80.25 114 ARG A N 1
ATOM 903 C CA . ARG A 1 114 ? 43.168 5.383 -67.295 1.00 80.25 114 ARG A CA 1
ATOM 904 C C . ARG A 1 114 ? 43.077 5.909 -68.719 1.00 80.25 114 ARG A C 1
ATOM 906 O O . ARG A 1 114 ? 43.668 5.321 -69.618 1.00 80.25 114 ARG A O 1
ATOM 913 N N . ARG A 1 115 ? 42.270 6.944 -68.952 1.00 77.75 115 ARG A N 1
ATOM 914 C CA . ARG A 1 115 ? 41.957 7.437 -70.302 1.00 77.75 115 ARG A CA 1
ATOM 915 C C . ARG A 1 115 ? 42.461 8.847 -70.566 1.00 77.75 115 ARG A C 1
ATOM 917 O O . ARG A 1 115 ? 42.612 9.195 -71.728 1.00 77.75 115 ARG A O 1
ATOM 924 N N . HIS A 1 116 ? 42.748 9.615 -69.519 1.00 75.62 116 HIS A N 1
ATOM 925 C CA . HIS A 1 116 ? 43.174 11.007 -69.632 1.00 75.62 116 HIS A CA 1
ATOM 926 C C . HIS A 1 116 ? 44.537 11.297 -68.984 1.00 75.62 116 HIS A C 1
ATOM 928 O O . HIS A 1 116 ? 45.134 12.326 -69.273 1.00 75.62 116 HIS A O 1
ATOM 934 N N . THR A 1 117 ? 45.083 10.390 -68.168 1.00 63.66 117 THR A N 1
ATOM 935 C CA . THR A 1 117 ? 46.436 10.547 -67.590 1.00 63.66 117 THR A CA 1
ATOM 936 C C . THR A 1 117 ? 47.555 10.105 -68.539 1.00 63.66 117 THR A C 1
ATOM 938 O O . THR A 1 117 ? 48.716 10.387 -68.283 1.00 63.66 117 THR A O 1
ATOM 941 N N . GLY A 1 118 ? 47.224 9.495 -69.681 1.00 52.88 118 GLY A N 1
ATOM 942 C CA . GLY A 1 118 ? 48.201 9.070 -70.693 1.00 52.88 118 GLY A CA 1
ATOM 943 C C . GLY A 1 118 ? 48.758 10.179 -71.599 1.00 52.88 118 GLY A C 1
ATOM 944 O O . GLY A 1 118 ? 49.480 9.861 -72.535 1.00 52.88 118 GLY A O 1
ATOM 945 N N . THR A 1 119 ? 48.422 11.454 -71.370 1.00 49.94 119 THR A N 1
ATOM 946 C CA . THR A 1 119 ? 48.846 12.579 -72.235 1.00 49.94 119 THR A CA 1
ATOM 947 C C . THR A 1 119 ? 49.396 13.792 -71.482 1.00 49.94 119 THR A C 1
ATOM 949 O O . THR A 1 119 ? 49.604 14.836 -72.087 1.00 49.94 119 THR A O 1
ATOM 952 N N . ALA A 1 120 ? 49.653 13.680 -70.179 1.00 44.53 120 ALA A N 1
ATOM 953 C CA . ALA A 1 120 ? 50.210 14.777 -69.388 1.00 44.53 120 ALA A CA 1
ATOM 954 C C . ALA A 1 120 ? 51.327 14.275 -68.463 1.00 44.53 120 ALA A C 1
ATOM 956 O O . ALA A 1 120 ? 51.240 14.378 -67.242 1.00 44.53 120 ALA A O 1
ATOM 957 N N . GLU A 1 121 ? 52.385 13.711 -69.047 1.00 44.69 121 GLU A N 1
ATOM 958 C CA . GLU A 1 121 ? 53.689 13.757 -68.391 1.00 44.69 121 GLU A CA 1
ATOM 959 C C . GLU A 1 121 ? 54.302 15.130 -68.661 1.00 44.69 121 GLU A C 1
ATOM 961 O O . GLU A 1 121 ? 54.587 15.484 -69.803 1.00 44.69 121 GLU A O 1
ATOM 966 N N . GLY A 1 122 ? 54.476 15.910 -67.597 1.00 43.97 122 GLY A N 1
ATOM 967 C CA . GLY A 1 122 ? 55.179 17.183 -67.648 1.00 43.97 122 GLY A CA 1
ATOM 968 C C . GLY A 1 122 ? 54.503 18.258 -66.811 1.00 43.97 122 GLY A C 1
ATOM 969 O O . GLY A 1 122 ? 53.578 18.911 -67.267 1.00 43.97 122 GLY A O 1
ATOM 970 N N . GLU A 1 123 ? 55.071 18.472 -65.622 1.00 37.88 123 GLU A N 1
ATOM 971 C CA . GLU A 1 123 ? 55.056 19.713 -64.832 1.00 37.88 123 GLU A CA 1
ATOM 972 C C . GLU A 1 12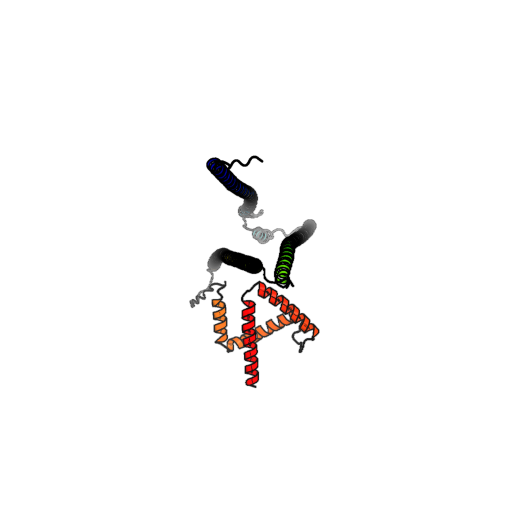3 ? 54.230 19.732 -63.526 1.00 37.88 123 GLU A C 1
ATOM 974 O O . GLU A 1 123 ? 53.030 19.970 -63.474 1.00 37.88 123 GLU A O 1
ATOM 979 N N . LYS A 1 124 ? 54.993 19.619 -62.426 1.00 44.66 124 LYS A N 1
ATOM 980 C CA . LYS A 1 124 ? 54.800 20.296 -61.130 1.00 44.66 124 LYS A CA 1
ATOM 981 C C . LYS A 1 124 ? 53.529 19.955 -60.335 1.00 44.66 124 LYS A C 1
ATOM 983 O O . LYS A 1 124 ? 52.654 20.791 -60.141 1.00 44.66 124 LYS A O 1
ATOM 988 N N . GLN A 1 125 ? 53.556 18.812 -59.650 1.00 39.09 125 GLN A N 1
ATOM 989 C CA . GLN A 1 125 ? 52.824 18.616 -58.389 1.00 39.09 125 GLN A CA 1
ATOM 990 C C . GLN A 1 125 ? 53.805 18.573 -57.208 1.00 39.09 125 GLN A C 1
ATOM 992 O O . GLN A 1 125 ? 54.200 17.526 -56.716 1.00 39.09 125 GLN A O 1
ATOM 997 N N . LYS A 1 126 ? 54.237 19.757 -56.775 1.00 44.19 126 LYS A N 1
ATOM 998 C CA . LYS A 1 126 ? 54.839 20.021 -55.458 1.00 44.19 126 LYS A CA 1
ATOM 999 C C . LYS A 1 126 ? 54.395 21.428 -55.061 1.00 44.19 126 LYS A C 1
ATOM 1001 O O . LYS A 1 126 ? 55.140 22.367 -55.327 1.00 44.19 126 LYS A O 1
ATOM 1006 N N . LYS A 1 127 ? 53.156 21.590 -54.557 1.00 43.78 127 LYS A N 1
ATOM 1007 C CA . LYS A 1 127 ? 52.702 22.794 -53.806 1.00 43.78 127 LYS A CA 1
ATOM 1008 C C . LYS A 1 127 ? 51.255 22.806 -53.256 1.00 43.78 127 LYS A C 1
ATOM 1010 O O . LYS A 1 127 ? 50.786 23.879 -52.901 1.00 43.78 127 LYS A O 1
ATOM 1015 N N . GLN A 1 128 ? 50.539 21.682 -53.135 1.00 47.69 128 GLN A N 1
ATOM 1016 C CA . GLN A 1 128 ? 49.161 21.688 -52.584 1.00 47.69 128 GLN A CA 1
ATOM 1017 C C . GLN A 1 128 ? 48.884 20.667 -51.462 1.00 47.69 128 GLN A C 1
ATOM 1019 O O . GLN A 1 128 ? 47.728 20.433 -51.135 1.00 47.69 128 GLN A O 1
ATOM 1024 N N . GLU A 1 129 ? 49.907 20.086 -50.830 1.00 50.34 129 GLU A N 1
ATOM 1025 C CA . GLU A 1 129 ? 49.697 19.173 -49.687 1.00 50.34 129 GLU A CA 1
ATOM 1026 C C . GLU A 1 129 ? 49.613 19.919 -48.341 1.00 50.34 129 GLU A C 1
ATOM 1028 O O . GLU A 1 129 ? 48.783 19.570 -47.510 1.00 50.34 129 GLU A O 1
ATOM 1033 N N . GLN A 1 130 ? 50.349 21.026 -48.170 1.00 52.53 130 GLN A N 1
ATOM 1034 C CA . GLN A 1 130 ? 50.351 21.816 -46.924 1.00 52.53 130 GLN A CA 1
ATOM 1035 C C . GLN A 1 130 ? 48.968 22.382 -46.516 1.00 52.53 130 GLN A C 1
ATOM 1037 O O . GLN A 1 130 ? 48.597 22.206 -45.359 1.00 52.53 130 GLN A O 1
ATOM 1042 N N . PRO A 1 131 ? 48.143 22.964 -47.419 1.00 62.44 131 PRO A N 1
ATOM 1043 C CA . PRO A 1 131 ? 46.832 23.502 -47.033 1.00 62.44 131 PRO A CA 1
ATOM 1044 C C . PRO A 1 131 ? 45.822 22.411 -46.658 1.00 62.44 131 PRO A C 1
ATOM 1046 O O . PRO A 1 131 ? 44.919 22.633 -45.860 1.00 62.44 131 PRO A O 1
ATOM 1049 N N . VAL A 1 132 ? 45.946 21.222 -47.255 1.00 69.62 132 VAL A N 1
ATOM 1050 C CA . VAL A 1 132 ? 45.052 20.090 -46.973 1.00 69.62 132 VAL A CA 1
ATOM 1051 C C . VAL A 1 132 ? 45.430 19.444 -45.645 1.00 69.62 132 VAL A C 1
ATOM 1053 O O . VAL A 1 132 ? 44.551 19.059 -44.879 1.00 69.62 132 VAL A O 1
ATOM 1056 N N . GLU A 1 133 ? 46.723 19.355 -45.348 1.00 73.31 133 GLU A N 1
ATOM 1057 C CA . GLU A 1 133 ? 47.230 18.792 -44.101 1.00 73.31 133 GLU A CA 1
ATOM 1058 C C . GLU A 1 133 ? 46.920 19.692 -42.895 1.00 73.31 133 GLU A C 1
ATOM 1060 O O . GLU A 1 133 ? 46.464 19.188 -41.871 1.00 73.31 133 GLU A O 1
ATOM 1065 N N . GLU A 1 134 ? 47.015 21.018 -43.047 1.00 78.06 134 GLU A N 1
ATOM 1066 C CA . GLU A 1 134 ? 46.559 21.995 -42.045 1.00 78.06 134 GLU A CA 1
ATOM 1067 C C . GLU A 1 134 ? 45.050 21.887 -41.778 1.00 78.06 134 GLU A C 1
ATOM 1069 O O . GLU A 1 134 ? 44.624 21.810 -40.626 1.00 78.06 134 GLU A O 1
ATOM 1074 N N . VAL A 1 135 ? 44.227 21.784 -42.829 1.00 83.62 135 VAL A N 1
ATOM 1075 C CA . VAL A 1 135 ? 42.772 21.594 -42.682 1.00 83.62 135 VAL A CA 1
ATOM 1076 C C . VAL A 1 135 ? 42.444 20.251 -42.017 1.00 83.62 135 VAL A C 1
ATOM 1078 O O . VAL A 1 135 ? 41.506 20.165 -41.221 1.00 83.62 135 VAL A O 1
ATOM 1081 N N . LEU A 1 136 ? 43.205 19.191 -42.297 1.00 84.00 136 LEU A N 1
ATOM 1082 C CA . LEU A 1 136 ? 43.036 17.892 -41.642 1.00 84.00 136 LEU A CA 1
ATOM 1083 C C . LEU A 1 136 ? 4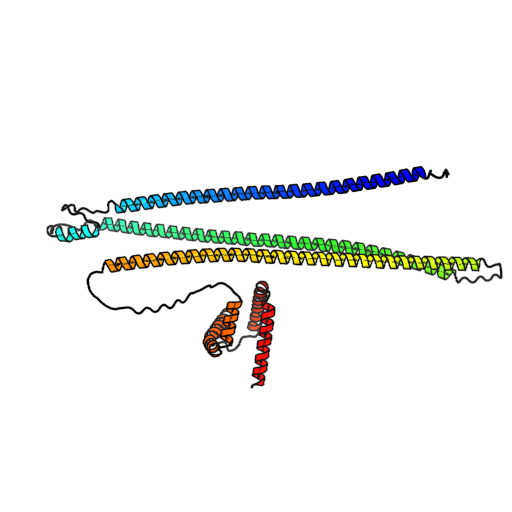3.440 17.932 -40.164 1.00 84.00 136 LEU A C 1
ATOM 1085 O O . LEU A 1 136 ? 42.738 17.349 -39.336 1.00 84.00 136 LEU A O 1
ATOM 1089 N N . GLU A 1 137 ? 44.524 18.623 -39.818 1.00 86.75 137 GLU A N 1
ATOM 1090 C CA . GLU A 1 137 ? 44.929 18.863 -38.429 1.00 86.75 137 GLU A CA 1
ATOM 1091 C C . GLU A 1 137 ? 43.881 19.701 -37.679 1.00 86.75 137 GLU A C 1
ATOM 1093 O O . GLU A 1 137 ? 43.476 19.329 -36.575 1.00 86.75 137 GLU A O 1
ATOM 1098 N N . GLU A 1 138 ? 43.331 20.751 -38.294 1.00 89.19 138 GLU A N 1
ATOM 1099 C CA . GLU A 1 138 ? 42.232 21.533 -37.715 1.00 89.19 138 GLU A CA 1
ATOM 1100 C C . GLU A 1 138 ? 40.966 20.699 -37.492 1.00 89.19 138 GLU A C 1
ATOM 1102 O O . GLU A 1 138 ? 40.315 20.813 -36.450 1.00 89.19 138 GLU A O 1
ATOM 1107 N N . LEU A 1 139 ? 40.593 19.851 -38.455 1.00 89.88 139 LEU A N 1
ATOM 1108 C CA . LEU A 1 139 ? 39.441 18.960 -38.320 1.00 89.88 139 LEU A CA 1
ATOM 1109 C C . LEU A 1 139 ? 39.668 17.916 -37.223 1.00 89.88 139 LEU A C 1
ATOM 1111 O O . LEU A 1 139 ? 38.753 17.649 -36.445 1.00 89.88 139 LEU A O 1
ATOM 1115 N N . ARG A 1 140 ? 40.883 17.369 -37.101 1.00 91.69 140 ARG A N 1
ATOM 1116 C CA . ARG A 1 140 ? 41.262 16.477 -35.994 1.00 91.69 140 ARG A CA 1
ATOM 1117 C C . ARG A 1 140 ? 41.202 17.194 -34.648 1.00 91.69 140 ARG A C 1
ATOM 1119 O O . ARG A 1 140 ? 40.707 16.612 -33.685 1.00 91.69 140 ARG A O 1
ATOM 1126 N N . ALA A 1 141 ? 41.663 18.442 -34.571 1.00 93.50 141 ALA A N 1
ATOM 1127 C CA . ALA A 1 141 ? 41.603 19.249 -33.356 1.00 93.50 141 ALA A CA 1
ATOM 1128 C C . ALA A 1 141 ? 40.151 19.556 -32.954 1.00 93.50 141 ALA A C 1
ATOM 1130 O O . ALA A 1 141 ? 39.776 19.343 -31.802 1.00 93.50 141 ALA A O 1
ATOM 1131 N N . LYS A 1 142 ? 39.303 19.956 -33.912 1.00 94.00 142 LYS A N 1
ATOM 1132 C CA . LYS A 1 142 ? 37.860 20.166 -33.700 1.00 94.00 142 LYS A CA 1
ATOM 1133 C C . LYS A 1 142 ? 37.151 18.880 -33.277 1.00 94.00 142 LYS A C 1
ATOM 1135 O O . LYS A 1 142 ? 36.308 18.915 -32.384 1.00 94.00 142 LYS A O 1
ATOM 1140 N N . LEU A 1 143 ? 37.506 17.738 -33.864 1.00 93.88 143 LEU A N 1
ATOM 1141 C CA . LEU A 1 143 ? 36.936 16.443 -33.491 1.00 93.88 143 LEU A CA 1
ATOM 1142 C C . LEU A 1 143 ? 37.341 16.035 -32.067 1.00 93.88 143 LEU A C 1
ATOM 1144 O O . LEU A 1 143 ? 36.483 15.640 -31.287 1.00 93.88 143 LEU A O 1
ATOM 1148 N N . LYS A 1 144 ? 38.612 16.212 -31.685 1.00 95.19 144 LYS A N 1
ATOM 1149 C CA . LYS A 1 144 ? 39.065 15.979 -30.302 1.00 95.19 144 LYS A CA 1
ATOM 1150 C C . LYS A 1 144 ? 38.380 16.913 -29.302 1.00 95.19 144 LYS A C 1
ATOM 1152 O O . LYS A 1 144 ? 37.976 16.463 -28.236 1.00 95.19 144 LYS A O 1
ATOM 1157 N N . TRP A 1 145 ? 38.227 18.191 -29.645 1.00 96.31 145 TRP A N 1
ATOM 1158 C CA . TRP A 1 145 ? 37.554 19.172 -28.792 1.00 96.31 145 TRP A CA 1
ATOM 1159 C C . TRP A 1 145 ? 36.067 18.844 -28.605 1.00 96.31 145 TRP A C 1
ATOM 1161 O O . TRP A 1 145 ? 35.605 18.735 -27.474 1.00 96.31 145 TRP A O 1
ATOM 1171 N N . THR A 1 146 ? 35.338 18.588 -29.697 1.00 92.19 146 THR A N 1
ATOM 1172 C CA . THR A 1 146 ? 33.916 18.195 -29.634 1.00 92.19 146 THR A CA 1
ATOM 1173 C C . THR A 1 146 ? 33.710 16.875 -28.895 1.00 92.19 146 THR A C 1
ATOM 1175 O O . THR A 1 146 ? 32.737 16.732 -28.157 1.00 92.19 146 THR A O 1
ATOM 1178 N N . GLN A 1 147 ? 34.628 15.918 -29.048 1.00 94.81 147 GLN A N 1
ATOM 1179 C CA . GLN A 1 147 ? 34.598 14.670 -28.297 1.00 94.81 147 GLN A CA 1
ATOM 1180 C C . GLN A 1 147 ? 34.800 14.910 -26.793 1.00 94.81 147 GLN A C 1
ATOM 1182 O O . GLN A 1 147 ? 34.021 14.390 -25.995 1.00 94.81 147 GLN A O 1
ATOM 1187 N N . GLY A 1 148 ? 35.774 15.743 -26.412 1.00 96.69 148 GLY A N 1
ATOM 1188 C CA . GLY A 1 148 ? 36.002 16.119 -25.015 1.00 96.69 148 GLY A CA 1
ATOM 1189 C C . GLY A 1 148 ? 34.817 16.866 -24.397 1.00 96.69 148 GLY A C 1
ATOM 1190 O O . GLY A 1 148 ? 34.440 16.595 -23.260 1.00 96.69 148 GLY A O 1
ATOM 1191 N N . GLU A 1 149 ? 34.166 17.754 -25.149 1.00 95.75 149 GLU A N 1
ATOM 1192 C CA . GLU A 1 149 ? 32.974 18.458 -24.666 1.00 95.75 149 GLU A CA 1
ATOM 1193 C C . GLU A 1 149 ? 31.768 17.521 -24.498 1.00 95.75 149 GLU A C 1
ATOM 1195 O O . GLU A 1 149 ? 31.040 17.612 -23.508 1.00 95.75 149 GLU A O 1
ATOM 1200 N N . LEU A 1 150 ? 31.595 16.548 -25.399 1.00 95.06 150 LEU A N 1
ATOM 1201 C CA . LEU A 1 150 ? 30.564 15.518 -25.259 1.00 95.06 150 LEU A CA 1
ATOM 1202 C C . LEU A 1 150 ? 30.817 14.619 -24.036 1.00 95.06 150 LEU A C 1
ATOM 1204 O O . LEU A 1 150 ? 29.879 14.238 -23.333 1.00 95.06 150 LEU A O 1
ATOM 1208 N N . GLU A 1 151 ? 32.076 14.271 -23.771 1.00 94.81 151 GLU A N 1
ATOM 1209 C CA . GLU A 1 151 ? 32.482 13.509 -22.586 1.00 94.81 151 GLU A CA 1
ATOM 1210 C C . GLU A 1 151 ? 32.225 14.304 -21.296 1.00 94.81 151 GLU A C 1
ATOM 1212 O O . GLU A 1 151 ? 31.592 13.775 -20.377 1.00 94.81 151 GLU A O 1
ATOM 1217 N N . ALA A 1 152 ? 32.577 15.592 -21.268 1.00 96.75 152 ALA A N 1
ATOM 1218 C CA . ALA A 1 152 ? 32.280 16.489 -20.152 1.00 96.75 152 ALA A CA 1
ATOM 1219 C C . ALA A 1 152 ? 30.766 16.637 -19.912 1.00 96.75 152 ALA A C 1
ATOM 1221 O O . ALA A 1 152 ? 30.302 16.610 -18.769 1.00 96.75 152 ALA A O 1
ATOM 1222 N N . GLN A 1 153 ? 29.961 16.725 -20.977 1.00 93.00 153 GLN A N 1
ATOM 1223 C CA . GLN A 1 153 ? 28.503 16.790 -20.865 1.00 93.00 153 GLN A CA 1
ATOM 1224 C C . GLN A 1 153 ? 27.920 15.500 -20.267 1.00 93.00 153 GLN A C 1
ATOM 1226 O O . GLN A 1 153 ? 27.057 15.566 -19.387 1.00 93.00 153 GLN A O 1
ATOM 1231 N N . ARG A 1 154 ? 28.418 14.332 -20.696 1.00 93.69 154 ARG A N 1
ATOM 1232 C CA . ARG A 1 154 ? 28.036 13.024 -20.135 1.00 93.69 154 ARG A CA 1
ATOM 1233 C C . ARG A 1 154 ? 28.442 12.891 -18.669 1.00 93.69 154 ARG A C 1
ATOM 1235 O O . ARG A 1 154 ? 27.724 12.276 -17.886 1.00 93.69 154 ARG A O 1
ATOM 1242 N N . GLU A 1 155 ? 29.589 13.435 -18.278 1.00 95.69 155 GLU A N 1
ATOM 1243 C CA . GLU A 1 155 ? 30.031 13.478 -16.879 1.00 95.69 155 GLU A CA 1
ATOM 1244 C C . GLU A 1 155 ? 29.143 14.369 -16.019 1.00 95.69 155 GLU A C 1
ATOM 1246 O O . GLU A 1 155 ? 28.687 13.931 -14.962 1.00 95.69 155 GLU A O 1
ATOM 1251 N N . ALA A 1 156 ? 28.816 15.568 -16.499 1.00 96.81 156 ALA A N 1
ATOM 1252 C CA . ALA A 1 156 ? 27.906 16.474 -15.810 1.00 96.81 156 ALA A CA 1
ATOM 1253 C C . ALA A 1 156 ? 26.501 15.868 -15.656 1.00 96.81 156 ALA A C 1
ATOM 1255 O O . ALA A 1 156 ? 25.862 16.021 -14.617 1.00 96.81 156 ALA A O 1
ATOM 1256 N N . GLU A 1 157 ? 26.009 15.150 -16.668 1.00 93.81 157 GLU A N 1
ATOM 1257 C CA . GLU A 1 157 ? 24.727 14.448 -16.591 1.00 93.81 157 GLU A CA 1
ATOM 1258 C C . GLU A 1 157 ? 24.758 13.288 -15.590 1.00 93.81 157 GLU A C 1
ATOM 1260 O O . GLU A 1 157 ? 23.853 13.185 -14.763 1.00 93.81 157 GLU A O 1
ATOM 1265 N N . ARG A 1 158 ? 25.829 12.481 -15.578 1.00 96.88 158 ARG A N 1
ATOM 1266 C CA . ARG A 1 158 ? 26.030 11.444 -14.551 1.00 96.88 158 ARG A CA 1
ATOM 1267 C C . ARG A 1 158 ? 26.040 12.037 -13.142 1.00 96.88 158 ARG A C 1
ATOM 1269 O O . ARG A 1 158 ? 25.418 11.483 -12.241 1.00 96.88 158 ARG A O 1
ATOM 1276 N N . GLN A 1 159 ? 26.709 13.171 -12.943 1.00 96.44 159 GLN A N 1
ATOM 1277 C CA . GLN A 1 159 ? 26.732 13.857 -11.650 1.00 96.44 159 GLN A CA 1
ATOM 1278 C C . GLN A 1 159 ? 25.345 14.362 -11.237 1.00 96.44 159 GLN A C 1
ATOM 1280 O O . GLN A 1 159 ? 24.955 14.167 -10.087 1.00 96.44 159 GLN A O 1
ATOM 1285 N N . ARG A 1 160 ? 24.575 14.950 -12.164 1.00 95.50 160 ARG A N 1
ATOM 1286 C CA . ARG A 1 160 ? 23.186 15.363 -11.901 1.00 95.50 160 ARG A CA 1
ATOM 1287 C C . ARG A 1 160 ? 22.307 14.180 -11.504 1.00 95.50 160 ARG A C 1
ATOM 1289 O O . ARG A 1 160 ? 21.620 14.260 -10.494 1.00 95.50 160 ARG A O 1
ATOM 1296 N N . GLN A 1 161 ? 22.394 13.064 -12.227 1.00 94.19 161 GLN A N 1
ATOM 1297 C CA . GLN A 1 161 ? 21.639 11.848 -11.907 1.00 94.19 161 GLN A CA 1
ATOM 1298 C C . GLN A 1 161 ? 21.975 11.312 -10.509 1.00 94.19 161 GLN A C 1
ATOM 1300 O O . GLN A 1 161 ? 21.079 10.921 -9.764 1.00 94.19 161 GLN A O 1
ATOM 1305 N N . LEU A 1 162 ? 23.254 11.326 -10.119 1.00 96.50 162 LEU A N 1
ATOM 1306 C CA . LEU A 1 162 ? 23.673 10.922 -8.775 1.00 96.50 162 LEU A CA 1
ATOM 1307 C C . LEU A 1 162 ?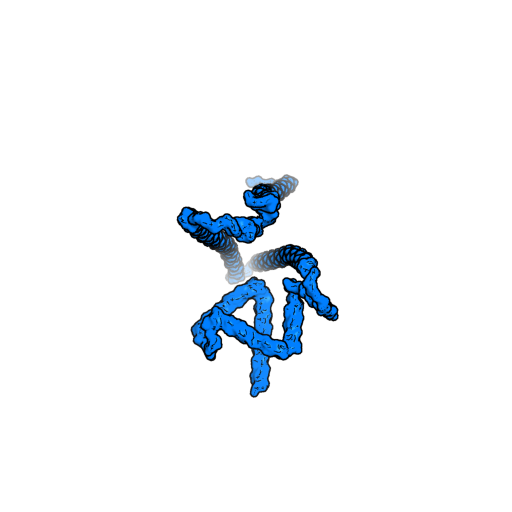 23.138 11.869 -7.692 1.00 96.50 162 LEU A C 1
ATOM 1309 O O . LEU A 1 162 ? 22.687 11.407 -6.646 1.00 96.50 162 LEU A O 1
ATOM 1313 N N . GLN A 1 163 ? 23.148 13.181 -7.941 1.00 96.38 163 GLN A N 1
ATOM 1314 C CA . GLN A 1 163 ? 22.578 14.164 -7.016 1.00 96.38 163 GLN A CA 1
ATOM 1315 C C . GLN A 1 163 ? 21.060 13.997 -6.871 1.00 96.38 163 GLN A C 1
ATOM 1317 O O . GLN A 1 163 ? 20.547 14.008 -5.755 1.00 96.38 163 GLN A O 1
ATOM 1322 N N . GLU A 1 164 ? 20.335 13.785 -7.970 1.00 93.88 164 GLU A N 1
ATOM 1323 C CA . GLU A 1 164 ? 18.893 13.516 -7.950 1.00 93.88 164 GLU A CA 1
ATOM 1324 C C . GLU A 1 164 ? 18.564 12.209 -7.211 1.00 93.88 164 GLU A C 1
ATOM 1326 O O . GLU A 1 164 ? 17.622 12.164 -6.413 1.00 93.88 164 GLU A O 1
ATOM 1331 N N . ALA A 1 165 ? 19.366 11.159 -7.411 1.00 93.69 165 ALA A N 1
ATOM 1332 C CA . ALA A 1 165 ? 19.239 9.895 -6.688 1.00 93.69 165 ALA A CA 1
ATOM 1333 C C . ALA A 1 165 ? 19.470 10.066 -5.175 1.00 93.69 165 ALA A C 1
ATOM 1335 O O . ALA A 1 165 ? 18.742 9.495 -4.365 1.00 93.69 165 ALA A O 1
ATOM 1336 N N . GLU A 1 166 ? 20.437 10.889 -4.766 1.00 95.25 166 GLU A N 1
ATOM 1337 C CA . GLU A 1 166 ? 20.673 11.146 -3.343 1.00 95.25 166 GLU A CA 1
ATOM 1338 C C . GLU A 1 166 ? 19.563 12.017 -2.730 1.00 95.25 166 GLU A C 1
ATOM 1340 O O . GLU A 1 166 ? 19.098 11.732 -1.629 1.00 95.25 166 GLU A O 1
ATOM 1345 N N . ILE A 1 167 ? 19.051 13.020 -3.456 1.00 96.12 167 ILE A N 1
ATOM 1346 C CA . ILE A 1 167 ? 17.908 13.836 -3.009 1.00 96.12 167 ILE A CA 1
ATOM 1347 C C . ILE A 1 167 ? 16.649 12.975 -2.846 1.00 96.12 167 ILE A C 1
ATOM 1349 O O . ILE A 1 167 ? 15.917 13.123 -1.868 1.00 96.12 167 ILE A O 1
ATOM 1353 N N . THR A 1 168 ? 16.369 12.082 -3.797 1.00 90.38 168 THR A N 1
ATOM 1354 C CA . THR A 1 168 ? 15.213 11.173 -3.714 1.00 90.38 168 THR A CA 1
ATOM 1355 C C . THR A 1 168 ? 15.359 10.203 -2.549 1.00 90.38 168 THR A C 1
ATOM 1357 O O . THR A 1 168 ? 14.444 10.102 -1.733 1.00 90.38 168 THR A O 1
ATOM 1360 N N . ARG A 1 169 ? 16.535 9.592 -2.381 1.00 95.75 169 ARG A N 1
ATOM 1361 C CA . ARG A 1 169 ? 16.854 8.755 -1.218 1.00 95.75 169 ARG A CA 1
ATOM 1362 C C . ARG A 1 169 ? 16.680 9.507 0.104 1.00 95.75 169 ARG A C 1
ATOM 1364 O O . ARG A 1 169 ? 16.139 8.952 1.058 1.00 95.75 169 ARG A O 1
ATOM 1371 N N . GLN A 1 170 ? 17.110 10.764 0.175 1.00 94.50 170 GLN A N 1
ATOM 1372 C CA . GLN A 1 170 ? 16.972 11.582 1.376 1.00 94.50 170 GLN A CA 1
ATOM 1373 C C . GLN A 1 170 ? 15.498 11.864 1.704 1.00 94.50 170 GLN A C 1
ATOM 1375 O O . GLN A 1 170 ? 15.081 11.676 2.847 1.00 94.50 170 GLN A O 1
ATOM 1380 N N . LYS A 1 171 ? 14.684 12.201 0.697 1.00 94.94 171 LYS A N 1
ATOM 1381 C CA . LYS A 1 171 ? 13.228 12.369 0.852 1.00 94.94 171 LYS A CA 1
ATOM 1382 C C . LYS A 1 171 ? 12.541 11.085 1.315 1.00 94.94 171 LYS A C 1
ATOM 1384 O O . LYS A 1 171 ? 11.653 11.138 2.158 1.00 94.94 171 LYS A O 1
ATOM 1389 N N . GLU A 1 172 ? 12.955 9.926 0.803 1.00 90.00 172 GLU A N 1
ATOM 1390 C CA . GLU A 1 172 ? 12.436 8.629 1.258 1.00 90.00 172 GLU A CA 1
ATOM 1391 C C . GLU A 1 172 ? 12.785 8.352 2.725 1.00 90.00 172 GLU A C 1
ATOM 1393 O O . GLU A 1 172 ? 11.950 7.857 3.485 1.00 90.00 172 GLU A O 1
ATOM 1398 N N . ILE A 1 173 ? 14.011 8.685 3.144 1.00 95.56 173 ILE A N 1
ATOM 1399 C CA . ILE A 1 173 ? 14.443 8.560 4.539 1.00 95.56 173 ILE A CA 1
ATOM 1400 C C . ILE A 1 173 ? 13.618 9.482 5.442 1.00 95.56 173 ILE A C 1
ATOM 1402 O O . ILE A 1 173 ? 13.187 9.050 6.510 1.00 95.56 173 ILE A O 1
ATOM 1406 N N . GLU A 1 174 ? 13.389 10.728 5.032 1.00 95.69 174 GLU A N 1
ATOM 1407 C CA . GLU A 1 174 ? 12.590 11.706 5.778 1.00 95.69 174 GLU A CA 1
ATOM 1408 C C . GLU A 1 174 ? 11.126 11.273 5.890 1.00 95.69 174 GLU A C 1
ATOM 1410 O O . GLU A 1 174 ? 10.622 11.149 7.004 1.00 95.69 174 GLU A O 1
ATOM 1415 N N . ALA A 1 175 ? 10.487 10.891 4.783 1.00 91.62 175 ALA A N 1
ATOM 1416 C CA . ALA A 1 175 ? 9.116 10.377 4.792 1.00 91.62 175 ALA A CA 1
ATOM 1417 C C . ALA A 1 175 ? 8.969 9.134 5.687 1.00 91.62 175 ALA A C 1
ATOM 1419 O O . ALA A 1 175 ? 7.975 8.963 6.397 1.00 91.62 175 ALA A O 1
ATOM 1420 N N . LYS A 1 176 ? 9.982 8.257 5.700 1.00 94.12 176 LYS A N 1
ATOM 1421 C CA . LYS A 1 176 ? 10.001 7.093 6.589 1.00 94.12 176 LYS A CA 1
ATOM 1422 C C . LYS A 1 176 ? 10.117 7.491 8.062 1.00 94.12 176 LYS A C 1
ATOM 1424 O O . LYS A 1 176 ? 9.425 6.900 8.889 1.00 94.12 176 LYS A O 1
ATOM 1429 N N . LYS A 1 177 ? 10.958 8.476 8.392 1.00 97.62 177 LYS A N 1
ATOM 1430 C CA . LYS A 1 177 ? 11.078 9.009 9.759 1.00 97.62 177 LYS A CA 1
ATOM 1431 C C . LYS A 1 177 ? 9.765 9.629 10.224 1.00 97.62 177 LYS A C 1
ATOM 1433 O O . LYS A 1 177 ? 9.296 9.273 11.297 1.00 97.62 177 LYS A O 1
ATOM 1438 N N . GLU A 1 178 ? 9.137 10.469 9.404 1.00 94.62 178 GLU A N 1
ATOM 1439 C CA . GLU A 1 178 ? 7.838 11.081 9.713 1.00 94.62 178 GLU A CA 1
ATOM 1440 C C . GLU A 1 178 ? 6.759 10.023 9.971 1.00 94.62 178 GLU A C 1
ATOM 1442 O O . GLU A 1 178 ? 5.986 10.123 10.927 1.00 94.62 178 GLU A O 1
ATOM 1447 N N . PHE A 1 179 ? 6.733 8.965 9.156 1.00 85.88 179 PHE A N 1
ATOM 1448 C CA . PHE A 1 179 ? 5.814 7.848 9.348 1.00 85.88 179 PHE A CA 1
ATOM 1449 C C . PHE A 1 179 ? 6.069 7.098 10.662 1.00 85.88 179 PHE A C 1
ATOM 1451 O O . PHE A 1 179 ? 5.124 6.737 11.367 1.00 85.88 179 PHE A O 1
ATOM 1458 N N . ASP A 1 180 ? 7.333 6.850 11.005 1.00 92.62 180 ASP A N 1
ATOM 1459 C CA . ASP A 1 180 ? 7.695 6.191 12.258 1.00 92.62 180 ASP A CA 1
ATOM 1460 C C . ASP A 1 180 ? 7.382 7.074 13.478 1.00 92.62 180 ASP A C 1
ATOM 1462 O O . ASP A 1 180 ? 6.810 6.576 14.448 1.00 92.62 180 ASP A O 1
ATOM 1466 N N . GLU A 1 181 ? 7.634 8.382 13.411 1.00 97.56 181 GLU A N 1
ATOM 1467 C CA . GLU A 1 181 ? 7.242 9.340 14.450 1.00 97.56 181 GLU A CA 1
ATOM 1468 C C . GLU A 1 181 ? 5.728 9.399 14.645 1.00 97.56 181 GLU A C 1
ATOM 1470 O O . GLU A 1 181 ? 5.244 9.390 15.777 1.00 97.56 181 GLU A O 1
ATOM 1475 N N . TRP A 1 182 ? 4.959 9.448 13.556 1.00 97.38 182 TRP A N 1
ATOM 1476 C CA . TRP A 1 182 ? 3.502 9.410 13.628 1.00 97.38 182 TRP A CA 1
ATOM 1477 C C . TRP A 1 182 ? 3.015 8.124 14.305 1.00 97.38 182 TRP A C 1
ATOM 1479 O O . TRP A 1 182 ? 2.154 8.165 15.182 1.00 97.38 182 TRP A O 1
ATOM 1489 N N . LYS A 1 183 ? 3.623 6.988 13.961 1.00 93.75 183 LYS A N 1
ATOM 1490 C CA . LYS A 1 183 ? 3.307 5.681 14.541 1.00 93.75 183 LYS A CA 1
ATOM 1491 C C . LYS A 1 183 ? 3.597 5.627 16.045 1.00 93.75 183 LYS A C 1
ATOM 1493 O O . LYS A 1 183 ? 2.807 5.044 16.785 1.00 93.75 183 LYS A O 1
ATOM 1498 N N . GLU A 1 184 ? 4.695 6.231 16.504 1.00 96.62 184 GLU A N 1
ATOM 1499 C CA . GLU A 1 184 ? 4.981 6.358 17.939 1.00 96.62 184 GLU A CA 1
ATOM 1500 C C . GLU A 1 184 ? 3.999 7.294 18.643 1.00 96.62 184 GLU A C 1
ATOM 1502 O O . GLU A 1 184 ? 3.512 6.961 19.721 1.00 96.62 184 GLU A O 1
ATOM 1507 N N . LYS A 1 185 ? 3.648 8.431 18.029 1.00 96.31 185 LYS A N 1
ATOM 1508 C CA . LYS A 1 185 ? 2.639 9.352 18.579 1.00 96.31 185 LYS A CA 1
ATOM 1509 C C . LYS A 1 185 ? 1.293 8.655 18.749 1.00 96.31 185 LYS A C 1
ATOM 1511 O O . LYS A 1 185 ? 0.648 8.816 19.781 1.00 96.31 185 LYS A O 1
ATOM 1516 N N . GLU A 1 186 ? 0.883 7.855 17.771 1.00 92.44 186 GLU A N 1
ATOM 1517 C CA . GLU A 1 186 ? -0.378 7.123 17.840 1.00 92.44 186 GLU A CA 1
ATOM 1518 C C . GLU A 1 186 ? -0.341 6.020 18.905 1.00 92.44 186 GLU A C 1
ATOM 1520 O O . GLU A 1 186 ? -1.273 5.889 19.695 1.00 92.44 186 GLU A O 1
ATOM 1525 N N . ARG A 1 187 ? 0.779 5.291 19.020 1.00 91.94 187 ARG A N 1
ATOM 1526 C CA . ARG A 1 187 ? 0.995 4.363 20.141 1.00 91.94 187 ARG A CA 1
ATOM 1527 C C . ARG A 1 187 ? 0.910 5.066 21.493 1.00 91.94 187 ARG A C 1
ATOM 1529 O O . ARG A 1 187 ? 0.260 4.546 22.394 1.00 91.94 187 ARG A O 1
ATOM 1536 N N . ALA A 1 188 ? 1.553 6.221 21.640 1.00 97.56 188 ALA A N 1
ATOM 1537 C CA . ALA A 1 188 ? 1.565 6.974 22.889 1.00 97.56 188 ALA A CA 1
ATOM 1538 C C . ALA A 1 188 ? 0.153 7.413 23.304 1.00 97.56 188 ALA A C 1
ATOM 1540 O O . ALA A 1 188 ? -0.211 7.223 24.462 1.00 97.56 188 ALA A O 1
ATOM 1541 N N . LYS A 1 189 ? -0.667 7.901 22.363 1.00 97.19 189 LYS A N 1
ATOM 1542 C CA . LYS A 1 189 ? -2.081 8.225 22.622 1.00 97.19 189 LYS A CA 1
ATOM 1543 C C . LYS A 1 189 ? -2.868 7.012 23.112 1.00 97.19 189 LYS A C 1
ATOM 1545 O O . LYS A 1 189 ? -3.578 7.116 24.104 1.00 97.19 189 LYS A O 1
ATOM 1550 N N . LEU A 1 190 ? -2.705 5.854 22.465 1.00 93.38 190 LEU A N 1
ATOM 1551 C CA . LEU A 1 190 ? -3.379 4.623 22.893 1.00 93.38 190 LEU A CA 1
ATOM 1552 C C . LEU A 1 190 ? -2.966 4.215 24.311 1.00 93.38 190 LEU A C 1
ATOM 1554 O O . LEU A 1 190 ? -3.814 3.827 25.111 1.00 93.38 190 LEU A O 1
ATOM 1558 N N . TYR A 1 191 ? -1.678 4.319 24.651 1.00 92.81 191 TYR A N 1
ATOM 1559 C CA . TYR A 1 191 ? -1.221 4.063 26.019 1.00 92.81 191 TYR A CA 1
ATOM 1560 C C . TYR A 1 191 ? -1.805 5.064 27.020 1.00 92.81 191 TYR A C 1
ATOM 1562 O O . TYR A 1 191 ? -2.230 4.657 28.098 1.00 92.81 191 TYR A O 1
ATOM 1570 N N . GLU A 1 192 ? -1.897 6.342 26.654 1.00 97.56 192 GLU A N 1
ATOM 1571 C CA . GLU A 1 192 ? -2.519 7.368 27.490 1.00 97.56 192 GLU A CA 1
ATOM 1572 C C . GLU A 1 192 ? -4.015 7.086 27.726 1.00 97.56 192 GLU A C 1
ATOM 1574 O O . GLU A 1 192 ? -4.504 7.217 28.848 1.00 97.56 192 GLU A O 1
ATOM 1579 N N . GLU A 1 193 ? -4.750 6.655 26.699 1.00 96.50 193 GLU A N 1
ATOM 1580 C CA . GLU A 1 193 ? -6.151 6.233 26.819 1.00 96.50 193 GLU A CA 1
ATOM 1581 C C . GLU A 1 193 ? -6.306 4.997 27.711 1.00 96.50 193 GLU A C 1
ATOM 1583 O O . GLU A 1 193 ? -7.173 4.969 28.589 1.00 96.50 193 GLU A O 1
ATOM 1588 N N . ILE A 1 194 ? -5.435 3.998 27.547 1.00 93.44 194 ILE A N 1
ATOM 1589 C CA . ILE A 1 194 ? -5.407 2.806 28.403 1.00 93.44 194 ILE A CA 1
ATOM 1590 C C . ILE A 1 194 ? -5.145 3.195 29.861 1.00 93.44 194 ILE A C 1
ATOM 1592 O O . ILE A 1 194 ? -5.809 2.672 30.756 1.00 93.44 194 ILE A O 1
ATOM 1596 N N . ASP A 1 195 ? -4.218 4.113 30.123 1.00 95.88 195 ASP A N 1
ATOM 1597 C CA . ASP A 1 195 ? -3.910 4.548 31.485 1.00 95.88 195 ASP A CA 1
ATOM 1598 C C . ASP A 1 195 ? -5.037 5.390 32.098 1.00 95.88 195 ASP A C 1
ATOM 1600 O O . ASP A 1 195 ? -5.356 5.213 33.278 1.00 95.88 195 ASP A O 1
ATOM 1604 N N . LYS A 1 196 ? -5.726 6.224 31.305 1.00 97.62 196 LYS A N 1
ATOM 1605 C CA . LYS A 1 196 ? -6.963 6.901 31.736 1.00 97.62 196 LYS A CA 1
ATOM 1606 C C . LYS A 1 196 ? -8.034 5.886 32.138 1.00 97.62 196 LYS A C 1
ATOM 1608 O O . LYS A 1 196 ? -8.604 6.009 33.221 1.00 97.62 196 LYS A O 1
ATOM 1613 N N . LEU A 1 197 ? -8.265 4.855 31.322 1.00 95.75 197 LEU A N 1
ATOM 1614 C CA . LEU A 1 197 ? -9.220 3.786 31.636 1.00 95.75 197 LEU A CA 1
ATOM 1615 C C . LEU A 1 197 ? -8.810 2.998 32.883 1.00 95.75 197 LEU A C 1
ATOM 1617 O O . LEU A 1 197 ? -9.643 2.751 33.751 1.00 95.75 197 LEU A O 1
ATOM 1621 N N . ARG A 1 198 ? -7.528 2.643 33.021 1.00 93.81 198 ARG A N 1
ATOM 1622 C CA . ARG A 1 198 ? -7.000 1.977 34.224 1.00 93.81 198 ARG A CA 1
ATOM 1623 C C . ARG A 1 198 ? -7.239 2.803 35.479 1.00 93.81 198 ARG A C 1
ATOM 1625 O O . ARG A 1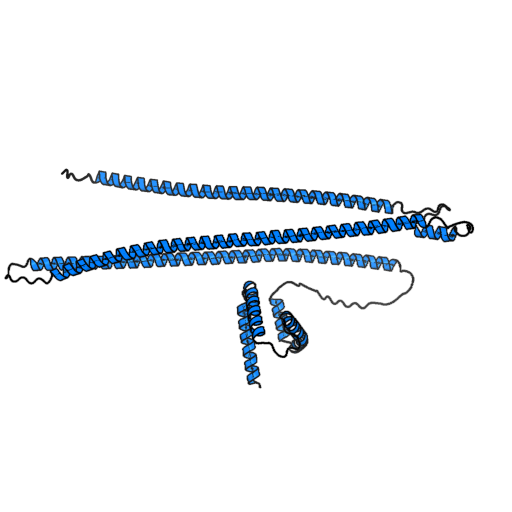 198 ? -7.616 2.235 36.500 1.00 93.81 198 ARG A O 1
ATOM 1632 N N . LYS A 1 199 ? -7.042 4.121 35.406 1.00 96.81 199 LYS A N 1
ATOM 1633 C CA . LYS A 1 199 ? -7.300 5.029 36.525 1.00 96.81 199 LYS A CA 1
ATOM 1634 C C . LYS A 1 199 ? -8.784 5.062 36.891 1.00 96.81 199 LYS A C 1
ATOM 1636 O O . LYS A 1 199 ? -9.102 4.896 38.062 1.00 96.81 199 LYS A O 1
ATOM 1641 N N . LEU A 1 200 ? -9.672 5.186 35.901 1.00 95.75 200 LEU A N 1
ATOM 1642 C CA . LEU A 1 200 ? -11.120 5.133 36.130 1.00 95.75 200 LEU A CA 1
ATOM 1643 C C . LEU A 1 200 ? -11.535 3.819 36.801 1.00 95.75 200 LEU A C 1
ATOM 1645 O O . LEU A 1 200 ? -12.204 3.847 37.830 1.00 95.75 200 LEU A O 1
ATOM 1649 N N . PHE A 1 201 ? -11.063 2.677 36.292 1.00 93.19 201 PHE A N 1
ATOM 1650 C CA . PHE A 1 201 ? -11.327 1.383 36.924 1.00 93.19 201 PHE A CA 1
ATOM 1651 C C . PHE A 1 201 ? -10.791 1.319 38.354 1.00 93.19 201 PHE A C 1
ATOM 1653 O O . PHE A 1 201 ? -11.470 0.817 39.243 1.00 93.19 201 PHE A O 1
ATOM 1660 N N . TRP A 1 202 ? -9.582 1.821 38.599 1.00 95.69 202 TRP A N 1
ATOM 1661 C CA . TRP A 1 202 ? -8.985 1.821 39.931 1.00 95.69 202 TRP A CA 1
ATOM 1662 C C . TRP A 1 202 ? -9.784 2.655 40.938 1.00 95.69 202 TRP A C 1
ATOM 1664 O O . TRP A 1 202 ? -9.988 2.225 42.076 1.00 95.69 202 TRP A O 1
ATOM 1674 N N . ASP A 1 203 ? -10.266 3.822 40.519 1.00 95.81 203 ASP A N 1
ATOM 1675 C CA . ASP A 1 203 ? -11.086 4.696 41.354 1.00 95.81 203 ASP A CA 1
ATOM 1676 C C . ASP A 1 203 ? -12.462 4.062 41.640 1.00 95.81 203 ASP A C 1
ATOM 1678 O O . ASP A 1 203 ? -12.921 4.080 42.786 1.00 95.81 203 ASP A O 1
ATOM 1682 N N . GLU A 1 204 ? -13.077 3.398 40.653 1.00 95.75 204 GLU A N 1
ATOM 1683 C CA . GLU A 1 204 ? -14.293 2.599 40.861 1.00 95.75 204 GLU A CA 1
ATOM 1684 C C . GLU A 1 204 ? -14.057 1.441 41.840 1.00 95.75 204 GLU A C 1
ATOM 1686 O O . GLU A 1 204 ? -14.834 1.258 42.779 1.00 95.75 204 GLU A O 1
ATOM 1691 N N . PHE A 1 205 ? -12.960 0.692 41.687 1.00 90.75 205 PHE A N 1
ATOM 1692 C CA . PHE A 1 205 ? -12.600 -0.392 42.604 1.00 90.75 205 PHE A CA 1
ATOM 1693 C C . PHE A 1 205 ? -12.433 0.108 44.042 1.00 90.75 205 PHE A C 1
ATOM 1695 O O . PHE A 1 205 ? -12.922 -0.534 44.972 1.00 90.75 205 PHE A O 1
ATOM 1702 N N . LYS A 1 206 ? -11.795 1.267 44.239 1.00 95.38 206 LYS A N 1
ATOM 1703 C CA . LYS A 1 206 ? -11.679 1.899 45.560 1.00 95.38 206 LYS A CA 1
ATOM 1704 C C . LYS A 1 206 ? -13.034 2.287 46.137 1.00 95.38 206 LYS A C 1
ATOM 1706 O O . LYS A 1 206 ? -13.275 2.039 47.316 1.00 95.38 206 LYS A O 1
ATOM 1711 N N . SER A 1 207 ? -13.912 2.874 45.324 1.00 95.25 207 SER A N 1
ATOM 1712 C CA . SER A 1 207 ? -15.257 3.249 45.765 1.00 95.25 207 SER A CA 1
ATOM 1713 C C . SER A 1 207 ? -16.093 2.028 46.152 1.00 95.25 207 SER A C 1
ATOM 1715 O O . SER A 1 207 ? -16.841 2.085 47.125 1.00 95.25 207 SER A O 1
ATOM 1717 N N . VAL A 1 208 ? -15.967 0.918 45.423 1.00 93.25 208 VAL A N 1
ATOM 1718 C CA . VAL A 1 208 ? -16.646 -0.340 45.763 1.00 93.25 208 VAL A CA 1
ATOM 1719 C C . VAL A 1 208 ? -16.063 -0.947 47.037 1.00 93.25 208 VAL A C 1
ATOM 1721 O O . VAL A 1 208 ? -16.818 -1.402 47.891 1.00 93.25 208 VAL A O 1
ATOM 1724 N N . ALA A 1 209 ? -14.739 -0.926 47.207 1.00 91.75 209 ALA A N 1
ATOM 1725 C CA . ALA A 1 209 ? -14.092 -1.433 48.414 1.00 91.75 209 ALA A CA 1
ATOM 1726 C C . ALA A 1 209 ? -14.517 -0.652 49.669 1.00 91.75 209 ALA A C 1
ATOM 1728 O O . ALA A 1 209 ? -14.843 -1.265 50.684 1.00 91.75 209 ALA A O 1
ATOM 1729 N N . SER A 1 210 ? -14.582 0.684 49.596 1.00 93.00 210 SER A N 1
ATOM 1730 C CA . SER A 1 210 ? -15.063 1.500 50.717 1.00 93.00 210 SER A CA 1
ATOM 1731 C C . SER A 1 210 ? -16.547 1.266 51.002 1.00 93.00 210 SER A C 1
ATOM 1733 O O . SER A 1 210 ? -16.938 1.176 52.165 1.00 93.00 210 SER A O 1
ATOM 1735 N N . HIS A 1 211 ? -17.370 1.092 49.962 1.00 91.06 211 HIS A N 1
ATOM 1736 C CA . HIS A 1 211 ? -18.779 0.745 50.127 1.00 91.06 211 HIS A CA 1
ATOM 1737 C C . HIS A 1 211 ? -18.963 -0.626 50.793 1.00 91.06 211 HIS A C 1
ATOM 1739 O O . HIS A 1 211 ? -19.760 -0.748 51.719 1.00 91.06 211 HIS A O 1
ATOM 1745 N N . ASN A 1 212 ? -18.193 -1.636 50.375 1.00 89.38 212 ASN A N 1
ATOM 1746 C CA . ASN A 1 212 ? -18.215 -2.966 50.984 1.00 89.38 212 ASN A CA 1
ATOM 1747 C C . ASN A 1 212 ? -17.778 -2.927 52.451 1.00 89.38 212 ASN A C 1
ATOM 1749 O O . ASN A 1 212 ? -18.473 -3.493 53.287 1.00 89.38 212 ASN A O 1
ATOM 1753 N N . SER A 1 213 ? -16.703 -2.206 52.783 1.00 92.62 213 SER A N 1
ATOM 1754 C CA . SER A 1 213 ? -16.260 -2.047 54.175 1.00 92.62 213 SER A CA 1
ATOM 1755 C C . SER A 1 213 ? -17.334 -1.383 55.043 1.00 92.62 213 SER A C 1
ATOM 1757 O O . SER A 1 213 ? -17.575 -1.826 56.161 1.00 92.62 213 SER A O 1
ATOM 1759 N N . ALA A 1 214 ? -18.024 -0.361 54.524 1.00 90.50 214 ALA A N 1
ATOM 1760 C CA . ALA A 1 214 ? -19.118 0.296 55.241 1.00 90.50 214 ALA A CA 1
ATOM 1761 C C . ALA A 1 214 ? -20.342 -0.621 55.428 1.00 90.50 214 ALA A C 1
ATOM 1763 O O . ALA A 1 214 ? -21.066 -0.506 56.417 1.00 90.50 214 ALA A O 1
ATOM 1764 N N . LEU A 1 215 ? -20.607 -1.520 54.475 1.00 82.88 215 LEU A N 1
ATOM 1765 C CA . LEU A 1 215 ? -21.658 -2.532 54.605 1.00 82.88 215 LEU A CA 1
ATOM 1766 C C . LEU A 1 215 ? -21.277 -3.624 55.613 1.00 82.88 215 LEU A C 1
ATOM 1768 O O . LEU A 1 215 ? -22.129 -4.033 56.398 1.00 82.88 215 LEU A O 1
ATOM 1772 N N . GLU A 1 216 ? -20.019 -4.066 55.623 1.00 84.88 216 GLU A N 1
ATOM 1773 C CA . GLU A 1 216 ? -19.495 -5.021 56.606 1.00 84.88 216 GLU A CA 1
ATOM 1774 C C . GLU A 1 216 ? -19.556 -4.458 58.028 1.00 84.88 216 GLU A C 1
ATOM 1776 O O . GLU A 1 216 ? -20.029 -5.144 58.931 1.00 84.88 216 GLU A O 1
ATOM 1781 N N . GLU A 1 217 ? -19.182 -3.192 58.223 1.00 88.50 217 GLU A N 1
ATOM 1782 C CA . GLU A 1 217 ? -19.277 -2.524 59.524 1.00 88.50 217 GLU A CA 1
ATOM 1783 C C . GLU A 1 217 ? -20.731 -2.467 60.021 1.00 88.50 217 GLU A C 1
ATOM 1785 O O . GLU A 1 217 ? -21.022 -2.837 61.159 1.00 88.50 217 GLU A O 1
ATOM 1790 N N . LYS A 1 218 ? -21.682 -2.104 59.147 1.00 85.56 218 LYS A N 1
ATOM 1791 C CA . LYS A 1 218 ? -23.118 -2.128 59.481 1.00 85.56 218 LYS A CA 1
ATOM 1792 C C . LYS A 1 218 ? -23.611 -3.529 59.841 1.00 85.56 218 LYS A C 1
ATOM 1794 O O . LYS A 1 218 ? -24.388 -3.671 60.782 1.00 85.56 218 LYS A O 1
ATOM 1799 N N . LEU A 1 219 ? -23.166 -4.560 59.118 1.00 79.50 219 LEU A N 1
ATOM 1800 C CA . LEU A 1 219 ? -23.495 -5.953 59.435 1.00 79.50 219 LEU A CA 1
ATOM 1801 C C . LEU A 1 219 ? -22.938 -6.367 60.801 1.00 79.50 219 LEU A C 1
ATOM 1803 O O . LEU A 1 219 ? -23.637 -7.032 61.563 1.00 79.50 219 LEU A O 1
ATOM 1807 N N . GLN A 1 220 ? -21.717 -5.952 61.131 1.00 82.12 220 GLN A N 1
ATOM 1808 C CA . GLN A 1 220 ? -21.076 -6.271 62.404 1.00 82.12 220 GLN A CA 1
ATOM 1809 C C . GLN A 1 220 ? -21.757 -5.568 63.588 1.00 82.12 220 GLN A C 1
ATOM 1811 O O . GLN A 1 220 ? -21.914 -6.176 64.646 1.00 82.12 220 GLN A O 1
ATOM 1816 N N . VAL A 1 221 ? -22.215 -4.324 63.409 1.00 80.94 221 VAL A N 1
ATOM 1817 C CA . VAL A 1 221 ? -23.016 -3.594 64.409 1.00 80.94 221 VAL A CA 1
ATOM 1818 C C . VAL A 1 221 ? -24.369 -4.269 64.643 1.00 80.94 221 VAL A C 1
ATOM 1820 O O . VAL A 1 221 ? -24.767 -4.459 65.789 1.00 80.94 221 VAL A O 1
ATOM 1823 N N . LEU A 1 222 ? -25.060 -4.689 63.578 1.00 73.50 222 LEU A N 1
ATOM 1824 C CA . LEU A 1 222 ? -26.318 -5.435 63.708 1.00 73.50 222 LEU A CA 1
ATOM 1825 C C . LEU A 1 222 ? -26.114 -6.784 64.415 1.00 73.50 222 LEU A C 1
ATOM 1827 O O . LEU A 1 222 ? -26.944 -7.189 65.223 1.00 73.50 222 LEU A O 1
ATOM 1831 N N . GLN A 1 223 ? -24.996 -7.468 64.156 1.00 71.88 223 GLN A N 1
ATOM 1832 C CA . GLN A 1 223 ? -24.657 -8.714 64.846 1.00 71.88 223 GLN A CA 1
ATOM 1833 C C . GLN A 1 223 ? -24.314 -8.498 66.325 1.00 71.88 223 GLN A C 1
ATOM 1835 O O . GLN A 1 223 ? -24.744 -9.289 67.162 1.00 71.88 223 GLN A O 1
ATOM 1840 N N . SER A 1 224 ? -23.578 -7.442 66.677 1.00 66.38 224 SER A N 1
ATOM 1841 C CA . SER A 1 224 ? -23.184 -7.178 68.068 1.00 66.38 224 SER A CA 1
ATOM 1842 C C . SER A 1 224 ? -24.338 -6.673 68.939 1.00 66.38 224 SER A C 1
ATOM 1844 O O . SER A 1 224 ? -24.386 -7.003 70.122 1.00 66.38 224 SER A O 1
ATOM 1846 N N . HIS A 1 225 ? -25.313 -5.962 68.365 1.00 59.19 225 HIS A N 1
ATOM 1847 C CA . HIS A 1 225 ? -26.546 -5.588 69.070 1.00 59.19 225 HIS A CA 1
ATOM 1848 C C . HIS A 1 225 ? -27.436 -6.785 69.443 1.00 59.19 225 HIS A C 1
ATOM 1850 O O . HIS A 1 225 ? -28.251 -6.663 70.350 1.00 59.19 225 HIS A O 1
ATOM 1856 N N . SER A 1 226 ? -27.255 -7.954 68.816 1.00 51.12 226 SER A N 1
ATOM 1857 C CA . SER A 1 226 ? -28.037 -9.160 69.131 1.00 51.12 226 SER A CA 1
ATOM 1858 C C . SER A 1 226 ? -27.618 -9.891 70.422 1.00 51.12 226 SER A C 1
ATOM 1860 O O . SER A 1 226 ? -28.300 -10.831 70.821 1.00 51.12 226 SER A O 1
ATOM 1862 N N . VAL A 1 227 ? -26.514 -9.489 71.075 1.00 49.25 227 VAL A N 1
ATOM 1863 C CA . VAL A 1 227 ? -25.880 -10.240 72.189 1.00 49.25 227 VAL A CA 1
ATOM 1864 C C . VAL A 1 227 ? -25.902 -9.483 73.533 1.00 49.25 227 VAL A C 1
ATOM 1866 O O . VAL A 1 227 ? -25.223 -9.872 74.479 1.00 49.25 227 VAL A O 1
ATOM 1869 N N . VAL A 1 228 ? -26.672 -8.399 73.677 1.00 50.00 228 VAL A N 1
ATOM 1870 C CA . VAL A 1 228 ? -26.799 -7.719 74.983 1.00 50.00 228 VAL A CA 1
ATOM 1871 C C . VAL A 1 228 ? -27.869 -8.416 75.828 1.00 50.00 228 VAL A C 1
ATOM 1873 O O . VAL A 1 228 ? -29.054 -8.133 75.696 1.00 50.00 228 VAL A O 1
ATOM 1876 N N . GLU A 1 229 ? -27.447 -9.328 76.707 1.00 49.62 229 GLU A N 1
ATOM 1877 C CA . GLU A 1 229 ? -28.308 -9.908 77.747 1.00 49.62 229 GLU A CA 1
ATOM 1878 C C . GLU A 1 229 ? -28.667 -8.846 78.800 1.00 49.62 229 GLU A C 1
ATOM 1880 O O . GLU A 1 229 ? -27.794 -8.228 79.419 1.00 49.62 229 GLU A O 1
ATOM 1885 N N . SER A 1 230 ? -29.969 -8.629 79.010 1.00 49.16 230 SER A N 1
ATOM 1886 C CA . SER A 1 230 ? -30.492 -7.719 80.030 1.00 49.16 230 SER A CA 1
ATOM 1887 C C . SER A 1 230 ? -30.806 -8.468 81.337 1.00 49.16 230 SER A C 1
ATOM 1889 O O . SER A 1 230 ? -31.457 -9.508 81.351 1.00 49.16 230 SER A O 1
ATOM 1891 N N . ASN A 1 231 ? -30.340 -7.933 82.471 1.00 51.56 231 ASN A N 1
ATOM 1892 C CA . ASN A 1 231 ? -30.489 -8.534 83.807 1.00 51.56 231 ASN A CA 1
ATOM 1893 C C . ASN A 1 231 ? -31.826 -8.192 84.502 1.00 51.56 231 ASN A C 1
ATOM 1895 O O . ASN A 1 231 ? -31.869 -8.077 85.728 1.00 51.56 231 ASN A O 1
ATOM 1899 N N . LEU A 1 232 ? -32.919 -7.976 83.765 1.00 44.69 232 LEU A N 1
ATOM 1900 C CA . LEU A 1 232 ? -34.198 -7.554 84.351 1.00 44.69 232 LEU A CA 1
ATOM 1901 C C . LEU A 1 232 ? -35.347 -8.429 83.842 1.00 44.69 232 LEU A C 1
ATOM 1903 O O . LEU A 1 232 ? -35.594 -8.538 82.648 1.00 44.69 232 LEU A O 1
ATOM 1907 N N . GLY A 1 233 ? -36.013 -9.095 84.786 1.00 46.94 233 GLY A N 1
ATOM 1908 C CA . GLY A 1 233 ? -36.950 -10.183 84.531 1.00 46.94 233 GLY A CA 1
ATOM 1909 C C . GLY A 1 233 ? -38.209 -9.823 83.730 1.00 46.94 233 GLY A C 1
ATOM 1910 O O . GLY A 1 233 ? -38.810 -8.769 83.913 1.00 46.94 233 GLY A O 1
ATOM 1911 N N . SER A 1 234 ? -38.607 -10.799 82.907 1.00 46.91 234 SER A N 1
ATOM 1912 C CA . SER A 1 234 ? -39.934 -11.124 82.358 1.00 46.91 234 SER A CA 1
ATOM 1913 C C . SER A 1 234 ? -40.964 -9.988 82.280 1.00 46.91 234 SER A C 1
ATOM 1915 O O . SER A 1 234 ? -41.956 -9.973 83.016 1.00 46.91 234 SER A O 1
ATOM 1917 N N . LEU A 1 235 ? -40.799 -9.121 81.283 1.00 44.12 235 LEU A N 1
ATOM 1918 C CA . LEU A 1 235 ? -41.899 -8.392 80.657 1.00 44.12 235 LEU A CA 1
ATOM 1919 C C . LEU A 1 235 ? -42.072 -8.896 79.218 1.00 44.12 235 LEU A C 1
ATOM 1921 O O . LEU A 1 235 ? -41.108 -9.264 78.560 1.00 44.12 235 LEU A O 1
ATOM 1925 N N . ARG A 1 236 ? -43.333 -8.953 78.785 1.00 49.12 236 ARG A N 1
ATOM 1926 C CA . ARG A 1 236 ? -43.828 -9.497 77.510 1.00 49.12 236 ARG A CA 1
ATOM 1927 C C . ARG A 1 236 ? -42.940 -9.091 76.321 1.00 49.12 236 ARG A C 1
ATOM 1929 O O . ARG A 1 236 ? -42.667 -7.909 76.141 1.00 49.12 236 ARG A O 1
ATOM 1936 N N . ASP A 1 237 ? -42.533 -10.088 75.537 1.00 50.50 237 ASP A N 1
ATOM 1937 C CA . ASP A 1 237 ? -41.387 -10.075 74.619 1.00 50.50 237 ASP A CA 1
ATOM 1938 C C . ASP A 1 237 ? -41.496 -9.117 73.408 1.00 50.50 237 ASP A C 1
ATOM 1940 O O . ASP A 1 237 ? -41.611 -9.572 72.267 1.00 50.50 237 ASP A O 1
ATOM 1944 N N . GLU A 1 238 ? -41.357 -7.801 73.596 1.00 50.75 238 GLU A N 1
ATOM 1945 C CA . GLU A 1 238 ? -41.005 -6.903 72.473 1.00 50.75 238 GLU A CA 1
ATOM 1946 C C . GLU A 1 238 ? -39.644 -7.289 71.858 1.00 50.75 238 GLU A C 1
ATOM 1948 O O . GLU A 1 238 ? -39.448 -7.200 70.650 1.00 50.75 238 GLU A O 1
ATOM 1953 N N . GLU A 1 239 ? -38.752 -7.878 72.659 1.00 51.28 239 GLU A N 1
ATOM 1954 C CA . GLU A 1 239 ? -37.457 -8.425 72.239 1.00 51.28 239 GLU A CA 1
ATOM 1955 C C . GLU A 1 239 ? -37.586 -9.601 71.245 1.00 51.28 239 GLU A C 1
ATOM 1957 O O . GLU A 1 239 ? -36.668 -9.891 70.478 1.00 51.28 239 GLU A O 1
ATOM 1962 N N . SER A 1 240 ? -38.719 -10.317 71.225 1.00 58.56 240 SER A N 1
ATOM 1963 C CA . SER A 1 240 ? -38.969 -11.377 70.233 1.00 58.56 240 SER A CA 1
ATOM 1964 C C . SER A 1 240 ? -39.393 -10.811 68.872 1.00 58.56 240 SER A C 1
ATOM 1966 O O . SER A 1 240 ? -38.919 -11.283 67.835 1.00 58.56 240 SER A O 1
ATOM 1968 N N . GLU A 1 241 ? -40.206 -9.751 68.862 1.00 62.94 241 GLU A N 1
ATOM 1969 C CA . GLU A 1 241 ? -40.564 -9.022 67.643 1.00 62.94 241 GLU A CA 1
ATOM 1970 C C . GLU A 1 241 ? -39.378 -8.233 67.086 1.00 62.94 241 GLU A C 1
ATOM 1972 O O . GLU A 1 241 ? -39.186 -8.181 65.872 1.00 62.94 241 GLU A O 1
ATOM 1977 N N . GLU A 1 242 ? -38.556 -7.645 67.951 1.00 62.09 242 GLU A N 1
ATOM 1978 C CA . GLU A 1 242 ? -37.377 -6.879 67.555 1.00 62.09 242 GLU A CA 1
ATOM 1979 C C . GLU A 1 242 ? -36.280 -7.793 66.982 1.00 62.09 242 GLU A C 1
ATOM 1981 O O . GLU A 1 242 ? -35.726 -7.494 65.923 1.00 62.09 242 GLU A O 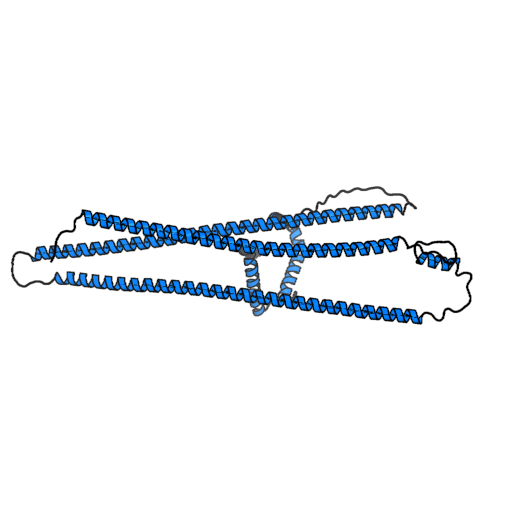1
ATOM 1986 N N . ARG A 1 243 ? -36.072 -8.988 67.561 1.00 65.88 243 ARG A N 1
ATOM 1987 C CA . ARG A 1 243 ? -35.242 -10.054 66.961 1.00 65.88 243 ARG A CA 1
ATOM 1988 C C . ARG A 1 243 ? -35.768 -10.502 65.600 1.00 65.88 243 ARG A C 1
ATOM 1990 O O . ARG A 1 243 ? -34.981 -10.716 64.674 1.00 65.88 243 ARG A O 1
ATOM 1997 N N . LEU A 1 244 ? -37.086 -10.623 65.442 1.00 74.00 244 LEU A N 1
ATOM 1998 C CA . LEU A 1 244 ? -37.692 -10.973 64.157 1.00 74.00 244 LEU A CA 1
ATOM 1999 C C . LEU A 1 244 ? -37.459 -9.871 63.108 1.00 74.00 244 LEU A C 1
ATOM 2001 O O . LEU A 1 244 ? -37.078 -10.183 61.979 1.00 74.00 244 LEU A O 1
ATOM 2005 N N . ARG A 1 245 ? -37.607 -8.593 63.487 1.00 73.44 245 ARG A N 1
ATOM 2006 C CA . ARG A 1 245 ? -37.321 -7.435 62.620 1.00 73.44 245 ARG A CA 1
ATOM 2007 C C . ARG A 1 245 ? -35.846 -7.378 62.221 1.00 73.44 245 ARG A C 1
ATOM 2009 O O . ARG A 1 245 ? -35.553 -7.264 61.037 1.00 73.44 245 ARG A O 1
ATOM 2016 N N . GLN A 1 246 ? -34.922 -7.565 63.161 1.00 72.19 246 GLN A N 1
ATOM 2017 C CA . GLN A 1 246 ? -33.479 -7.606 62.882 1.00 72.19 246 GLN A CA 1
ATOM 2018 C C . GLN A 1 246 ? -33.102 -8.765 61.947 1.00 72.19 246 GLN A C 1
ATOM 2020 O O . GLN A 1 246 ? -32.297 -8.601 61.030 1.00 72.19 246 GLN A O 1
ATOM 2025 N N . THR A 1 247 ? -33.719 -9.935 62.128 1.00 74.69 247 THR A N 1
ATOM 2026 C CA . THR A 1 247 ? -33.491 -11.093 61.251 1.00 74.69 247 THR A CA 1
ATOM 2027 C C . THR A 1 247 ? -34.004 -10.821 59.834 1.00 74.69 247 THR A C 1
ATOM 2029 O O . THR A 1 247 ? -33.314 -11.129 58.860 1.00 74.69 247 THR A O 1
ATOM 2032 N N . GLN A 1 248 ? -35.169 -10.178 59.705 1.00 82.69 248 GLN A N 1
ATOM 2033 C CA . GLN A 1 248 ? -35.706 -9.735 58.415 1.00 82.69 248 GLN A CA 1
ATOM 2034 C C . GLN A 1 248 ? -34.820 -8.667 57.758 1.00 82.69 248 GLN A C 1
ATOM 2036 O O . GLN A 1 248 ? -34.563 -8.743 56.559 1.00 82.69 248 GLN A O 1
ATOM 2041 N N . GLU A 1 249 ? -34.292 -7.706 58.516 1.00 81.88 249 GLU A N 1
ATOM 2042 C CA . GLU A 1 249 ? -33.380 -6.682 57.993 1.00 81.88 249 GLU A CA 1
ATOM 2043 C C . GLU A 1 249 ? -32.064 -7.283 57.482 1.00 81.88 249 GLU A C 1
ATOM 2045 O O . GLU A 1 249 ? -31.615 -6.949 56.381 1.00 81.88 249 GLU A O 1
ATOM 2050 N N . LEU A 1 250 ? -31.475 -8.226 58.226 1.00 78.94 250 LEU A N 1
ATOM 2051 C CA . LEU A 1 250 ? -30.293 -8.975 57.789 1.00 78.94 250 LEU A CA 1
ATOM 2052 C C . LEU A 1 250 ? -30.571 -9.801 56.528 1.00 78.94 250 LEU A C 1
ATOM 2054 O O . LEU A 1 250 ? -29.710 -9.897 55.649 1.00 78.94 250 LEU A O 1
ATOM 2058 N N . GLN A 1 251 ? -31.768 -10.374 56.417 1.00 84.56 251 GLN A N 1
ATOM 2059 C CA . GLN A 1 251 ? -32.190 -11.124 55.239 1.00 84.56 251 GLN A CA 1
ATOM 2060 C C . GLN A 1 251 ? -32.324 -10.207 54.014 1.00 84.56 251 GLN A C 1
ATOM 2062 O O . GLN A 1 251 ? -31.751 -10.503 52.966 1.00 84.56 251 GLN A O 1
ATOM 2067 N N . VAL A 1 252 ? -32.951 -9.038 54.166 1.00 89.62 252 VAL A N 1
ATOM 2068 C CA . VAL A 1 252 ? -33.066 -8.027 53.101 1.00 89.62 252 VAL A CA 1
ATOM 2069 C C . VAL A 1 252 ? -31.694 -7.497 52.668 1.00 89.62 252 VAL A C 1
ATOM 2071 O O . VAL A 1 252 ? -31.454 -7.288 51.477 1.00 89.62 252 VAL A O 1
ATOM 2074 N N . LEU A 1 253 ? -30.764 -7.272 53.601 1.00 81.31 253 LEU A N 1
ATOM 2075 C CA . LEU A 1 253 ? -29.397 -6.847 53.270 1.00 81.31 253 LEU A CA 1
ATOM 2076 C C . LEU A 1 253 ? -28.629 -7.929 52.501 1.00 81.31 253 LEU A C 1
ATOM 2078 O O . LEU A 1 253 ? -27.920 -7.615 51.542 1.00 81.31 253 LEU A O 1
ATOM 2082 N N . ARG A 1 254 ? -28.801 -9.199 52.880 1.00 81.56 254 ARG A N 1
ATOM 2083 C CA . ARG A 1 254 ? -28.207 -10.341 52.175 1.00 81.56 254 ARG A CA 1
ATOM 2084 C C . ARG A 1 254 ? -28.750 -10.466 50.752 1.00 81.56 254 ARG A C 1
ATOM 2086 O O . ARG A 1 254 ? -27.963 -10.563 49.816 1.00 81.56 254 ARG A O 1
ATOM 2093 N N . GLU A 1 255 ? -30.064 -10.357 50.577 1.00 88.50 255 GLU A N 1
ATOM 2094 C CA . GLU A 1 255 ? -30.701 -10.363 49.256 1.00 88.50 255 GLU A CA 1
ATOM 2095 C C . GLU A 1 255 ? -30.202 -9.209 48.375 1.00 88.50 255 GLU A C 1
ATOM 2097 O O . GLU A 1 255 ? -29.884 -9.418 47.204 1.00 88.50 255 GLU A O 1
ATOM 2102 N N . LYS A 1 256 ? -30.037 -7.999 48.930 1.00 84.56 256 LYS A N 1
ATOM 2103 C CA . LYS A 1 256 ? -29.454 -6.858 48.200 1.00 84.56 256 LYS A CA 1
ATOM 2104 C C . LYS A 1 256 ? -28.018 -7.129 47.741 1.00 84.56 256 LYS A C 1
ATOM 2106 O O . LYS A 1 256 ? -27.677 -6.796 46.606 1.00 84.56 256 LYS A O 1
ATOM 2111 N N . MET A 1 257 ? -27.192 -7.745 48.588 1.00 83.94 257 MET A N 1
ATOM 2112 C CA . MET A 1 257 ? -25.821 -8.131 48.235 1.00 83.94 257 MET A CA 1
ATOM 2113 C C . MET A 1 257 ? -25.808 -9.169 47.104 1.00 83.94 257 MET A C 1
ATOM 2115 O O . MET A 1 257 ? -25.037 -9.044 46.149 1.00 83.94 257 MET A O 1
ATOM 2119 N N . ASP A 1 258 ? -26.691 -10.166 47.175 1.00 86.12 258 ASP A N 1
ATOM 2120 C CA . ASP A 1 258 ? -26.812 -11.202 46.150 1.00 86.12 258 ASP A CA 1
ATOM 2121 C C . ASP A 1 258 ? -27.309 -10.631 44.814 1.00 86.12 258 ASP A C 1
ATOM 2123 O O . ASP A 1 258 ? -26.771 -10.982 43.757 1.00 86.12 258 ASP A O 1
ATOM 2127 N N . ILE A 1 259 ? -28.254 -9.684 44.846 1.00 91.81 259 ILE A N 1
ATOM 2128 C CA . ILE A 1 259 ? -28.718 -8.946 43.662 1.00 91.81 259 ILE A CA 1
ATOM 2129 C C . ILE A 1 259 ? -27.564 -8.154 43.041 1.00 91.81 259 ILE A C 1
ATOM 2131 O O . ILE A 1 259 ? -27.301 -8.313 41.848 1.00 91.81 259 ILE A O 1
ATOM 2135 N N . GLN A 1 260 ? -26.819 -7.368 43.825 1.00 84.06 260 GLN A N 1
ATOM 2136 C CA . GLN A 1 260 ? -25.670 -6.608 43.317 1.00 84.06 260 GLN A CA 1
ATOM 2137 C C . GLN A 1 260 ? -24.596 -7.529 42.725 1.00 84.06 260 GLN A C 1
ATOM 2139 O O . GLN A 1 260 ? -24.074 -7.275 41.638 1.00 84.06 260 GLN A O 1
ATOM 2144 N N . LYS A 1 261 ? -24.287 -8.647 43.388 1.00 85.19 261 LYS A N 1
ATOM 2145 C CA . LYS A 1 261 ? -23.332 -9.647 42.893 1.00 85.19 261 LYS A CA 1
ATOM 2146 C C . LYS A 1 261 ? -23.799 -10.278 41.579 1.00 85.19 261 LYS A C 1
ATOM 2148 O O . LYS A 1 261 ? -22.986 -10.496 40.675 1.00 85.19 261 LYS A O 1
ATOM 2153 N N . ALA A 1 262 ? -25.095 -10.558 41.446 1.00 90.44 262 ALA A N 1
ATOM 2154 C CA . ALA A 1 262 ? -25.687 -11.062 40.213 1.00 90.44 262 ALA A CA 1
ATOM 2155 C C . ALA A 1 262 ? -25.660 -10.012 39.089 1.00 90.44 262 ALA A C 1
ATOM 2157 O O . ALA A 1 262 ? -25.325 -10.349 37.951 1.00 90.44 262 ALA A O 1
ATOM 2158 N N . GLU A 1 263 ? -25.945 -8.746 39.396 1.00 90.88 263 GLU A N 1
ATOM 2159 C CA . GLU A 1 263 ? -25.858 -7.627 38.454 1.00 90.88 263 GLU A CA 1
ATOM 2160 C C . GLU A 1 263 ? -24.434 -7.415 37.942 1.00 90.88 263 GLU A C 1
ATOM 2162 O O . GLU A 1 263 ? -24.233 -7.333 36.730 1.00 90.88 263 GLU A O 1
ATOM 2167 N N . TRP A 1 264 ? -23.432 -7.407 38.823 1.00 83.00 264 TRP A N 1
ATOM 2168 C CA . TRP A 1 264 ? -22.026 -7.306 38.426 1.00 83.00 264 TRP A CA 1
ATOM 2169 C C . TRP A 1 264 ? -21.577 -8.497 37.586 1.00 83.00 264 TRP A C 1
ATOM 2171 O O . TRP A 1 264 ? -20.928 -8.323 36.554 1.00 83.00 264 TRP A O 1
ATOM 2181 N N . LYS A 1 265 ? -21.989 -9.715 37.958 1.00 90.44 265 LYS A N 1
ATOM 2182 C CA . LYS A 1 265 ? -21.732 -10.913 37.149 1.00 90.44 265 LYS A CA 1
ATOM 2183 C C . LYS A 1 265 ? -22.381 -10.803 35.761 1.00 90.44 265 LYS A C 1
ATOM 2185 O O . LYS A 1 265 ? -21.778 -11.239 34.781 1.00 90.44 265 LYS A O 1
ATOM 2190 N N . ARG A 1 266 ? -23.576 -10.211 35.655 1.00 95.12 266 ARG A N 1
ATOM 2191 C CA . ARG A 1 266 ? -24.260 -9.961 34.377 1.00 95.12 266 ARG A CA 1
ATOM 2192 C C . ARG A 1 266 ? -23.516 -8.920 33.537 1.00 95.12 266 ARG A C 1
ATOM 2194 O O . ARG A 1 266 ? -23.209 -9.213 32.386 1.00 95.12 266 ARG A O 1
ATOM 2201 N N . LYS A 1 267 ? -23.150 -7.772 34.120 1.00 93.19 267 LYS A N 1
ATOM 2202 C CA . LYS A 1 267 ? -22.360 -6.718 33.454 1.00 93.19 267 LYS A CA 1
ATOM 2203 C C . LYS A 1 267 ? -21.020 -7.246 32.940 1.00 93.19 267 LYS A C 1
ATOM 2205 O O . LYS A 1 267 ? -20.643 -6.963 31.807 1.00 93.19 267 LYS A O 1
ATOM 2210 N N . MET A 1 268 ? -20.331 -8.071 33.731 1.00 87.38 268 MET A N 1
ATOM 2211 C CA . MET A 1 268 ? -19.060 -8.666 33.316 1.00 87.38 268 MET A CA 1
ATOM 2212 C C . MET A 1 268 ? -19.231 -9.617 32.124 1.00 87.38 268 MET A C 1
ATOM 2214 O O . MET A 1 268 ? -18.448 -9.563 31.178 1.00 87.38 268 MET A O 1
ATOM 2218 N N . LYS A 1 269 ? -20.280 -10.452 32.129 1.00 92.06 269 LYS A N 1
ATOM 2219 C CA . LYS A 1 269 ? -20.612 -11.316 30.985 1.00 92.06 269 LYS A CA 1
ATOM 2220 C C . LYS A 1 269 ? -20.975 -10.510 29.738 1.00 92.06 269 LYS A C 1
ATOM 2222 O O . LYS A 1 269 ? -20.567 -10.880 28.643 1.00 92.06 269 LYS A O 1
ATOM 2227 N N . GLU A 1 270 ? -21.712 -9.413 29.893 1.00 93.75 270 GLU A N 1
ATOM 2228 C CA . GLU A 1 270 ? -22.078 -8.533 28.780 1.00 93.75 270 GLU A CA 1
ATOM 2229 C C . GLU A 1 270 ? -20.845 -7.860 28.160 1.00 93.75 270 GLU A C 1
ATOM 2231 O O . GLU A 1 270 ? -20.688 -7.877 26.941 1.00 93.75 270 GLU A O 1
ATOM 2236 N N . LEU A 1 271 ? -19.928 -7.334 28.981 1.00 90.88 271 LEU A N 1
ATOM 2237 C CA . LEU A 1 271 ? -18.660 -6.765 28.507 1.00 90.88 271 LEU A CA 1
ATOM 2238 C C . LEU A 1 271 ? -17.787 -7.809 27.806 1.00 90.88 271 LEU A C 1
ATOM 2240 O O . LEU A 1 271 ? -17.242 -7.534 26.737 1.00 90.88 271 LEU A O 1
ATOM 2244 N N . GLN A 1 272 ? -17.690 -9.019 28.363 1.00 87.50 272 GLN A N 1
ATOM 2245 C CA . GLN A 1 272 ? -16.987 -10.128 27.715 1.00 87.50 272 GLN A CA 1
ATOM 2246 C C . GLN A 1 272 ? -17.617 -10.489 26.363 1.00 87.50 272 GLN A C 1
ATOM 2248 O O . GLN A 1 272 ? -16.888 -10.701 25.396 1.00 87.50 272 GLN A O 1
ATOM 2253 N N . GLY A 1 273 ? -18.951 -10.504 26.274 1.00 95.44 273 GLY A N 1
ATOM 2254 C CA . GLY A 1 273 ? -19.682 -10.721 25.024 1.00 95.44 273 GLY A CA 1
ATOM 2255 C C . GLY A 1 273 ? -19.409 -9.633 23.984 1.00 95.44 273 GLY A C 1
ATOM 2256 O O . GLY A 1 273 ? -19.087 -9.951 22.842 1.00 95.44 273 GLY A O 1
ATOM 2257 N N . LYS A 1 274 ? -19.444 -8.353 24.384 1.00 93.06 274 LYS A N 1
ATOM 2258 C CA . LYS A 1 274 ? -19.117 -7.214 23.506 1.00 93.06 274 LYS A CA 1
ATOM 2259 C C . LYS A 1 274 ? -17.684 -7.290 22.982 1.00 93.06 274 LYS A C 1
ATOM 2261 O O . LYS A 1 274 ? -17.467 -7.134 21.786 1.00 93.06 274 LYS A O 1
ATOM 2266 N N . HIS A 1 275 ? -16.716 -7.586 23.849 1.00 89.44 275 HIS A N 1
ATOM 2267 C CA . HIS A 1 275 ? -15.317 -7.734 23.444 1.00 89.44 275 HIS A CA 1
ATOM 2268 C C . HIS A 1 275 ? -15.113 -8.930 22.497 1.00 89.44 275 HIS A C 1
ATOM 2270 O O . HIS A 1 275 ? -14.362 -8.835 21.528 1.00 89.44 275 HIS A O 1
ATOM 2276 N N . ALA A 1 276 ? -15.792 -10.056 22.742 1.00 92.81 276 ALA A N 1
ATOM 2277 C CA . ALA A 1 276 ? -15.752 -11.209 21.845 1.00 92.81 276 ALA A CA 1
ATOM 2278 C C . ALA A 1 276 ? -16.338 -10.881 20.461 1.00 92.81 276 ALA A C 1
ATOM 2280 O O . ALA A 1 276 ? -15.713 -11.208 19.454 1.00 92.81 276 ALA A O 1
ATOM 2281 N N . ALA A 1 277 ? -17.471 -10.174 20.412 1.00 96.06 277 ALA A N 1
ATOM 2282 C CA . ALA A 1 277 ? -18.090 -9.729 19.165 1.00 96.06 277 ALA A CA 1
ATOM 2283 C C . ALA A 1 277 ? -17.189 -8.755 18.387 1.00 96.06 277 ALA A C 1
ATOM 2285 O O . ALA A 1 277 ? -16.951 -8.957 17.202 1.00 96.06 277 ALA A O 1
ATOM 2286 N N . GLN A 1 278 ? -16.605 -7.753 19.057 1.00 92.94 278 GLN A N 1
ATOM 2287 C CA . GLN A 1 278 ? -15.651 -6.824 18.434 1.00 92.94 278 GLN A CA 1
ATOM 2288 C C . GLN A 1 278 ? -14.420 -7.542 17.877 1.00 92.94 278 GLN A C 1
ATOM 2290 O O . GLN A 1 278 ? -13.948 -7.223 16.788 1.00 92.94 278 GLN A O 1
ATOM 2295 N N . LYS A 1 279 ? -13.893 -8.528 18.610 1.00 93.25 279 LYS A N 1
ATOM 2296 C CA . LYS A 1 279 ? -12.766 -9.336 18.139 1.00 93.25 279 LYS A CA 1
ATOM 2297 C C . LYS A 1 279 ? -13.130 -10.110 16.871 1.00 93.25 279 LYS A C 1
ATOM 2299 O O . LYS A 1 279 ? -12.311 -10.157 15.958 1.00 93.25 279 LYS A O 1
ATOM 2304 N N . GLN A 1 280 ? -14.325 -10.693 16.820 1.00 95.00 280 GLN A N 1
ATOM 2305 C CA . GLN A 1 280 ? -14.800 -11.437 15.657 1.00 95.00 280 GLN A CA 1
ATOM 2306 C C . GLN A 1 280 ? -14.999 -10.516 14.443 1.00 95.00 280 GLN A C 1
ATOM 2308 O O . GLN A 1 280 ? -14.457 -10.801 13.381 1.00 95.00 280 GLN A O 1
ATOM 2313 N N . GLU A 1 281 ? -15.652 -9.367 14.621 1.00 95.56 281 GLU A N 1
ATOM 2314 C CA . GLU A 1 281 ? -15.822 -8.338 13.582 1.00 95.56 281 GLU A CA 1
ATOM 2315 C C . GLU A 1 281 ? -14.465 -7.899 12.998 1.00 95.56 281 GLU A C 1
ATOM 2317 O O . GLU A 1 281 ? -14.259 -7.884 11.785 1.00 95.56 281 GLU A O 1
ATOM 2322 N N . LEU A 1 282 ? -13.485 -7.606 13.861 1.00 91.56 282 LEU A N 1
ATOM 2323 C CA . LEU A 1 282 ? -12.139 -7.228 13.423 1.00 91.56 282 LEU A CA 1
ATOM 2324 C C . LEU A 1 282 ? -11.417 -8.359 12.681 1.00 91.56 282 LEU A C 1
ATOM 2326 O O . LEU A 1 282 ? -10.620 -8.085 11.781 1.00 91.56 282 LEU A O 1
ATOM 2330 N N . GLN A 1 283 ? -11.662 -9.617 13.056 1.00 93.56 283 GLN A N 1
ATOM 2331 C CA . GLN A 1 283 ? -11.124 -10.779 12.347 1.00 93.56 283 GLN A CA 1
ATOM 2332 C C . GLN A 1 283 ? -11.742 -10.908 10.953 1.00 93.56 283 GLN A C 1
ATOM 2334 O O . GLN A 1 283 ? -10.992 -11.016 9.984 1.00 93.56 283 GLN A O 1
ATOM 2339 N N . GLU A 1 284 ? -13.066 -10.807 10.838 1.00 96.19 284 GLU A N 1
ATOM 2340 C CA . GLU A 1 284 ? -13.795 -10.870 9.566 1.00 96.19 284 GLU A CA 1
ATOM 2341 C C . GLU A 1 284 ? -13.364 -9.737 8.619 1.00 96.19 284 GLU A C 1
ATOM 2343 O O . GLU A 1 284 ? -13.062 -9.974 7.446 1.00 96.19 284 GLU A O 1
ATOM 2348 N N . GLN A 1 285 ? -13.208 -8.514 9.134 1.00 94.69 285 GLN A N 1
ATOM 2349 C CA . GLN A 1 285 ? -12.671 -7.391 8.361 1.00 94.69 285 GLN A CA 1
ATOM 2350 C C . GLN A 1 285 ? -11.225 -7.636 7.910 1.00 94.69 285 GLN A C 1
ATOM 2352 O O . GLN A 1 285 ? -10.868 -7.324 6.772 1.00 94.69 285 GLN A O 1
ATOM 2357 N N . ASN A 1 286 ? -10.379 -8.229 8.760 1.00 91.56 286 ASN A N 1
ATOM 2358 C CA . ASN A 1 286 ? -9.010 -8.588 8.377 1.00 91.56 286 ASN A CA 1
ATOM 2359 C C . ASN A 1 286 ? -8.989 -9.628 7.252 1.00 91.56 286 ASN A C 1
ATOM 2361 O O . ASN A 1 286 ? -8.184 -9.522 6.326 1.00 91.56 286 ASN A O 1
ATOM 2365 N N . GLU A 1 287 ? -9.849 -10.640 7.334 1.00 95.56 287 GLU A N 1
ATOM 2366 C CA . GLU A 1 287 ? -9.978 -11.681 6.316 1.00 95.56 287 GLU A CA 1
ATOM 2367 C C . GLU A 1 287 ? -10.475 -11.104 4.990 1.00 95.56 287 GLU A C 1
ATOM 2369 O O . GLU A 1 287 ? -9.882 -11.378 3.944 1.00 95.56 287 GLU A O 1
ATOM 2374 N N . MET A 1 288 ? -11.474 -10.222 5.036 1.00 97.25 288 MET A N 1
ATOM 2375 C CA . MET A 1 288 ? -11.986 -9.509 3.867 1.00 97.25 288 MET A CA 1
ATOM 2376 C C . MET A 1 288 ? -10.906 -8.639 3.206 1.00 97.25 288 MET A C 1
ATOM 2378 O O . MET A 1 288 ? -10.688 -8.738 1.996 1.00 97.25 288 MET A O 1
ATOM 2382 N N . LEU A 1 289 ? -10.151 -7.861 3.988 1.00 94.88 289 LEU A N 1
ATOM 2383 C CA . LEU A 1 289 ? -9.047 -7.047 3.469 1.00 94.88 289 LEU A CA 1
ATOM 2384 C C . LEU A 1 289 ? -7.931 -7.908 2.862 1.00 94.88 289 LEU A C 1
ATOM 2386 O O . LEU A 1 289 ? -7.408 -7.581 1.795 1.00 94.88 289 LEU A O 1
ATOM 2390 N N . ARG A 1 290 ? -7.583 -9.036 3.493 1.00 92.25 290 ARG A N 1
ATOM 2391 C CA . ARG A 1 290 ? -6.603 -9.990 2.945 1.00 92.25 290 ARG A CA 1
ATOM 2392 C C . ARG A 1 290 ? -7.078 -10.600 1.630 1.00 92.25 290 ARG A C 1
ATOM 2394 O O . ARG A 1 290 ? -6.276 -10.728 0.703 1.00 92.25 290 ARG A O 1
ATOM 2401 N N . ALA A 1 291 ? -8.359 -10.950 1.529 1.00 95.12 291 ALA A N 1
ATOM 2402 C CA . ALA A 1 291 ? -8.950 -11.470 0.301 1.00 95.12 291 ALA A CA 1
ATOM 2403 C C . ALA A 1 291 ? -8.925 -10.421 -0.823 1.00 95.12 291 ALA A C 1
ATOM 2405 O O . ALA A 1 291 ? -8.497 -10.741 -1.935 1.00 95.12 291 ALA A O 1
ATOM 2406 N N . SER A 1 292 ? -9.283 -9.166 -0.522 1.00 95.56 292 SER A N 1
ATOM 2407 C CA . SER A 1 292 ? -9.212 -8.050 -1.476 1.00 95.56 292 SER A CA 1
ATOM 2408 C C . SER A 1 292 ? -7.782 -7.817 -1.965 1.00 95.56 292 SER A C 1
ATOM 2410 O O . SER A 1 292 ? -7.541 -7.777 -3.170 1.00 95.56 292 SER A O 1
ATOM 2412 N N . LEU A 1 293 ? -6.807 -7.752 -1.050 1.00 93.44 293 LEU A N 1
ATOM 2413 C CA . LEU A 1 293 ? -5.396 -7.568 -1.399 1.00 93.44 293 LEU A CA 1
ATOM 2414 C C . LEU A 1 293 ? -4.886 -8.708 -2.295 1.00 93.44 293 LEU A C 1
ATOM 2416 O O . LEU A 1 293 ? -4.207 -8.466 -3.292 1.00 93.44 293 LEU A O 1
ATOM 2420 N N . SER A 1 294 ? -5.239 -9.955 -1.968 1.00 95.62 294 SER A N 1
ATOM 2421 C CA . SER A 1 294 ? -4.891 -11.121 -2.786 1.00 95.62 294 SER A CA 1
ATOM 2422 C C . SER A 1 294 ? -5.523 -11.048 -4.180 1.00 95.62 294 SER A C 1
ATOM 2424 O O . SER A 1 294 ? -4.874 -11.370 -5.178 1.00 95.62 294 SER A O 1
ATOM 2426 N N . GLN A 1 295 ? -6.775 -10.601 -4.279 1.00 96.94 295 GLN A N 1
ATOM 2427 C CA . GLN A 1 295 ? -7.456 -10.428 -5.557 1.00 96.94 295 GLN A CA 1
ATOM 2428 C C . GLN A 1 295 ? -6.795 -9.341 -6.412 1.00 96.94 295 GLN A C 1
ATOM 2430 O O . GLN A 1 295 ? -6.601 -9.546 -7.613 1.00 96.94 295 GLN A O 1
ATOM 2435 N N . ASP A 1 296 ? -6.416 -8.214 -5.816 1.00 93.69 296 ASP A N 1
ATOM 2436 C CA . ASP A 1 296 ? -5.755 -7.123 -6.530 1.00 93.69 296 ASP A CA 1
ATOM 2437 C C . ASP A 1 296 ? -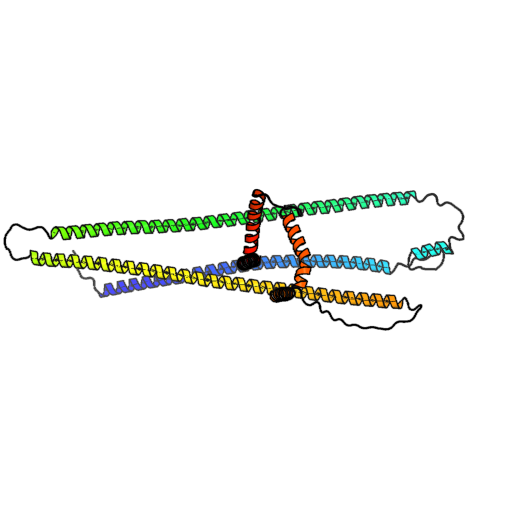4.353 -7.515 -7.002 1.00 93.69 296 ASP A C 1
ATOM 2439 O O . ASP A 1 296 ? -3.996 -7.231 -8.146 1.00 93.69 296 ASP A O 1
ATOM 2443 N N . GLN A 1 297 ? -3.607 -8.278 -6.196 1.00 92.75 297 GLN A N 1
ATOM 2444 C CA . GLN A 1 297 ? -2.339 -8.882 -6.619 1.00 92.75 297 GLN A CA 1
ATOM 2445 C C . GLN A 1 297 ? -2.520 -9.801 -7.834 1.00 92.75 297 GLN A C 1
ATOM 2447 O O . GLN A 1 297 ? -1.769 -9.687 -8.801 1.00 92.75 297 GLN A O 1
ATOM 2452 N N . ARG A 1 298 ? -3.547 -10.665 -7.842 1.00 94.75 298 ARG A N 1
ATOM 2453 C CA . ARG A 1 298 ? -3.848 -11.527 -9.002 1.00 94.75 298 ARG A CA 1
ATOM 2454 C C . ARG A 1 298 ? -4.217 -10.717 -10.243 1.00 94.75 298 ARG A C 1
ATOM 2456 O O . ARG A 1 298 ? -3.759 -11.036 -11.336 1.00 94.75 298 ARG A O 1
ATOM 2463 N N . LYS A 1 299 ? -5.021 -9.658 -10.097 1.00 95.19 299 LYS A N 1
ATOM 2464 C CA . LYS A 1 299 ? -5.376 -8.764 -11.214 1.00 95.19 299 LYS A CA 1
ATOM 2465 C C . LYS A 1 299 ? -4.146 -8.044 -11.768 1.00 95.19 299 LYS A C 1
ATOM 2467 O O . LYS A 1 299 ? -4.018 -7.937 -12.985 1.00 95.19 299 LYS A O 1
ATOM 2472 N N . ALA A 1 300 ? -3.257 -7.561 -10.902 1.00 93.75 300 ALA A N 1
ATOM 2473 C CA . ALA A 1 300 ? -2.010 -6.920 -11.306 1.00 93.75 300 ALA A CA 1
ATOM 2474 C C . ALA A 1 300 ? -1.094 -7.903 -12.049 1.00 93.75 300 ALA A C 1
ATOM 2476 O O . ALA A 1 300 ? -0.648 -7.588 -13.149 1.00 93.75 300 ALA A O 1
ATOM 2477 N N . ALA A 1 301 ? -0.918 -9.117 -11.517 1.00 93.75 301 ALA A N 1
ATOM 2478 C CA . ALA A 1 301 ? -0.146 -10.179 -12.161 1.00 93.75 301 ALA A CA 1
ATOM 2479 C C . ALA A 1 301 ? -0.729 -10.580 -13.530 1.00 93.75 301 ALA A C 1
ATOM 2481 O O . ALA A 1 301 ? -0.004 -10.727 -14.507 1.00 93.75 301 ALA A O 1
ATOM 2482 N N . ALA A 1 302 ? -2.056 -10.682 -13.651 1.00 95.75 302 ALA A N 1
ATOM 2483 C CA . ALA A 1 302 ? -2.698 -10.957 -14.936 1.00 95.75 302 ALA A CA 1
ATOM 2484 C C . ALA A 1 302 ? -2.484 -9.821 -15.953 1.00 95.75 302 ALA A C 1
ATOM 2486 O O . ALA A 1 302 ? -2.344 -10.075 -17.149 1.00 95.75 302 ALA A O 1
ATOM 2487 N N . ARG A 1 303 ? -2.456 -8.559 -15.503 1.00 96.38 303 ARG A N 1
ATOM 2488 C CA . ARG A 1 303 ? -2.155 -7.407 -16.369 1.00 96.38 303 ARG A CA 1
ATOM 2489 C C . ARG A 1 303 ? -0.699 -7.419 -16.831 1.00 96.38 303 ARG A C 1
ATOM 2491 O O . ARG A 1 303 ? -0.474 -7.235 -18.025 1.00 96.38 303 ARG A O 1
ATOM 2498 N N . SER A 1 304 ? 0.256 -7.674 -15.934 1.00 89.31 304 SER A N 1
ATOM 2499 C CA . SER A 1 304 ? 1.672 -7.778 -16.307 1.00 89.31 304 SER A CA 1
ATOM 2500 C C . SER A 1 304 ? 1.904 -8.946 -17.262 1.00 89.31 304 SER A C 1
ATOM 2502 O O . SER A 1 304 ? 2.533 -8.757 -18.296 1.00 89.31 304 SER A O 1
ATOM 2504 N N . GLN A 1 305 ? 1.300 -10.112 -17.006 1.00 96.62 305 GLN A N 1
ATOM 2505 C CA . GLN A 1 305 ? 1.410 -11.269 -17.897 1.00 96.62 305 GLN A CA 1
ATOM 2506 C C . GLN A 1 305 ? 0.888 -10.971 -19.308 1.00 96.62 305 GLN A C 1
ATOM 2508 O O . GLN A 1 305 ? 1.518 -11.342 -20.298 1.00 96.62 305 GLN A O 1
ATOM 2513 N N . ARG A 1 306 ? -0.242 -10.258 -19.426 1.00 96.81 306 ARG A N 1
ATOM 2514 C CA . ARG A 1 306 ? -0.780 -9.833 -20.730 1.00 96.81 306 ARG A CA 1
ATOM 2515 C C . ARG A 1 306 ? 0.162 -8.878 -21.458 1.00 96.81 306 ARG A C 1
ATOM 2517 O O . ARG A 1 306 ? 0.326 -9.014 -22.665 1.00 96.81 306 ARG A O 1
ATOM 2524 N N . GLN A 1 307 ? 0.784 -7.937 -20.746 1.00 96.94 307 GLN A N 1
ATOM 2525 C CA . GLN A 1 307 ? 1.775 -7.030 -21.336 1.00 96.94 307 GLN A CA 1
ATOM 2526 C C . GLN A 1 307 ? 3.013 -7.787 -21.819 1.00 96.94 307 GLN A C 1
ATOM 2528 O O . GLN A 1 307 ? 3.447 -7.568 -22.946 1.00 96.94 307 GLN A O 1
ATOM 2533 N N . ILE A 1 308 ? 3.536 -8.713 -21.011 1.00 95.12 308 ILE A N 1
ATOM 2534 C CA . ILE A 1 308 ? 4.672 -9.561 -21.391 1.00 95.12 308 ILE A CA 1
ATOM 2535 C C . ILE A 1 308 ? 4.327 -10.377 -22.640 1.00 95.12 308 ILE A C 1
ATOM 2537 O O . ILE A 1 308 ? 5.085 -10.375 -23.605 1.00 95.12 308 ILE A O 1
ATOM 2541 N N . SER A 1 309 ? 3.155 -11.014 -22.664 1.00 96.00 309 SER A N 1
ATOM 2542 C CA . SER A 1 309 ? 2.706 -11.825 -23.804 1.00 96.00 309 SER A CA 1
ATOM 2543 C C . SER A 1 309 ? 2.551 -10.987 -25.080 1.00 96.00 309 SER A C 1
ATOM 2545 O O . SER A 1 309 ? 2.967 -11.413 -26.154 1.00 96.00 309 SER A O 1
ATOM 2547 N N . ALA A 1 310 ? 2.016 -9.767 -24.970 1.00 97.12 310 ALA A N 1
ATOM 2548 C CA . ALA A 1 310 ? 1.900 -8.849 -26.102 1.00 97.12 310 ALA A CA 1
ATOM 2549 C C . ALA A 1 310 ? 3.274 -8.424 -26.649 1.00 97.12 310 ALA A C 1
ATOM 2551 O O . ALA A 1 310 ? 3.471 -8.412 -27.862 1.00 97.12 310 ALA A O 1
ATOM 2552 N N . LEU A 1 311 ? 4.235 -8.121 -25.769 1.00 96.38 311 LEU A N 1
ATOM 2553 C CA . LEU A 1 311 ? 5.605 -7.790 -26.172 1.00 96.38 311 LEU A CA 1
ATOM 2554 C C . LEU A 1 311 ? 6.313 -8.988 -26.819 1.00 96.38 311 LEU A C 1
ATOM 2556 O O . LEU A 1 311 ? 6.992 -8.818 -27.828 1.00 96.38 311 LEU A O 1
ATOM 2560 N N . ARG A 1 312 ? 6.118 -10.203 -26.292 1.00 94.88 312 ARG A N 1
ATOM 2561 C CA . ARG A 1 312 ? 6.642 -11.439 -26.898 1.00 94.88 312 ARG A CA 1
ATOM 2562 C C . ARG A 1 312 ? 6.097 -11.650 -28.309 1.00 94.88 312 ARG A C 1
ATOM 2564 O O . ARG A 1 312 ? 6.880 -11.901 -29.219 1.00 94.88 312 ARG A O 1
ATOM 2571 N N . ALA A 1 313 ? 4.792 -11.468 -28.511 1.00 95.94 313 ALA A N 1
ATOM 2572 C CA . ALA A 1 313 ? 4.179 -11.559 -29.835 1.00 95.94 313 ALA A CA 1
ATOM 2573 C C . ALA A 1 313 ? 4.746 -10.507 -30.808 1.00 95.94 313 ALA A C 1
ATOM 2575 O O . ALA A 1 313 ? 5.020 -10.816 -31.964 1.00 95.94 313 ALA A O 1
ATOM 2576 N N . GLN A 1 314 ? 4.986 -9.276 -30.339 1.00 97.19 314 GLN A N 1
ATOM 2577 C CA . GLN A 1 314 ? 5.634 -8.239 -31.150 1.00 97.19 314 GLN A CA 1
ATOM 2578 C C . GLN A 1 314 ? 7.075 -8.603 -31.530 1.00 97.19 314 GLN A C 1
ATOM 2580 O O . GLN A 1 314 ? 7.472 -8.376 -32.671 1.00 97.19 314 GLN A O 1
ATOM 2585 N N . LEU A 1 315 ? 7.851 -9.176 -30.604 1.00 95.25 315 LEU A N 1
ATOM 2586 C CA . LEU A 1 315 ? 9.211 -9.640 -30.887 1.00 95.25 315 LEU A CA 1
ATOM 2587 C C . LEU A 1 315 ? 9.223 -10.798 -31.891 1.00 95.25 315 LEU A C 1
ATOM 2589 O O . LEU A 1 315 ? 10.046 -10.791 -32.802 1.00 95.25 315 LEU A O 1
ATOM 2593 N N . GLN A 1 316 ? 8.294 -11.751 -31.774 1.00 96.00 316 GLN A N 1
ATOM 2594 C CA . GLN A 1 316 ? 8.143 -12.835 -32.749 1.00 96.00 316 GLN A CA 1
ATOM 2595 C C . GLN A 1 316 ? 7.797 -12.302 -34.142 1.00 96.00 316 GLN A C 1
ATOM 2597 O O . GLN A 1 316 ? 8.371 -12.752 -35.131 1.00 96.00 316 GLN A O 1
ATOM 2602 N N . GLU A 1 317 ? 6.908 -11.312 -34.233 1.00 96.19 317 GLU A N 1
ATOM 2603 C CA . GLU A 1 317 ? 6.566 -10.695 -35.515 1.00 96.19 317 GLU A CA 1
ATOM 2604 C C . GLU A 1 317 ? 7.764 -9.954 -36.126 1.00 96.19 317 GLU A C 1
ATOM 2606 O O . GLU A 1 317 ? 8.034 -10.084 -37.319 1.00 96.19 317 GLU A O 1
ATOM 2611 N N . GLN A 1 318 ? 8.553 -9.242 -35.313 1.00 94.38 318 GLN A N 1
ATOM 2612 C CA . GLN A 1 318 ? 9.801 -8.639 -35.789 1.00 94.38 318 GLN A CA 1
ATOM 2613 C C . GLN A 1 318 ? 10.813 -9.686 -36.260 1.00 94.38 318 GLN A C 1
ATOM 2615 O O . GLN A 1 318 ? 11.434 -9.488 -37.301 1.00 94.38 318 GLN A O 1
ATOM 2620 N N . ALA A 1 319 ? 10.951 -10.808 -35.552 1.00 94.44 319 ALA A N 1
ATOM 2621 C CA . ALA A 1 319 ? 11.832 -11.897 -35.963 1.00 94.44 319 ALA A CA 1
ATOM 2622 C C . ALA A 1 319 ? 11.402 -12.503 -37.310 1.00 94.44 319 ALA A C 1
ATOM 2624 O O . ALA A 1 319 ? 12.247 -12.720 -38.176 1.00 94.44 319 ALA A O 1
ATOM 2625 N N . ARG A 1 320 ? 10.093 -12.695 -37.535 1.00 96.69 320 ARG A N 1
ATOM 2626 C CA . ARG A 1 320 ? 9.555 -13.139 -38.835 1.00 96.69 320 ARG A CA 1
ATOM 2627 C C . ARG A 1 320 ? 9.862 -12.152 -39.955 1.00 96.69 320 ARG A C 1
ATOM 2629 O O . ARG A 1 320 ? 10.271 -12.562 -41.038 1.00 96.69 320 ARG A O 1
ATOM 2636 N N . LEU A 1 321 ? 9.695 -10.855 -39.696 1.00 96.56 321 LEU A N 1
ATOM 2637 C CA . LEU A 1 321 ? 10.034 -9.818 -40.669 1.00 96.56 321 LEU A CA 1
ATOM 2638 C C . LEU A 1 321 ? 11.527 -9.844 -41.012 1.00 96.56 321 LEU A C 1
ATOM 2640 O O . LEU A 1 321 ? 11.865 -9.791 -42.193 1.00 96.56 321 LEU A O 1
ATOM 2644 N N . ILE A 1 322 ? 12.408 -9.981 -40.017 1.00 93.69 322 ILE A N 1
ATOM 2645 C CA . ILE A 1 322 ? 13.857 -10.100 -40.235 1.00 93.69 322 ILE A CA 1
ATOM 2646 C C . ILE A 1 322 ? 14.168 -11.338 -41.080 1.00 93.69 322 ILE A C 1
ATOM 2648 O O . ILE A 1 322 ? 14.826 -11.201 -42.106 1.00 93.69 322 ILE A O 1
ATOM 2652 N N . ALA A 1 323 ? 13.623 -12.504 -40.728 1.00 95.06 323 ALA A N 1
ATOM 2653 C CA . ALA A 1 323 ? 13.819 -13.734 -41.496 1.00 95.06 323 ALA A CA 1
ATOM 2654 C C . ALA A 1 323 ? 13.363 -13.582 -42.961 1.00 95.06 323 ALA A C 1
ATOM 2656 O O . ALA A 1 323 ? 14.083 -13.964 -43.881 1.00 95.06 323 ALA A O 1
ATOM 2657 N N . SER A 1 324 ? 12.214 -12.937 -43.203 1.00 94.88 324 SER A N 1
ATOM 2658 C CA . SER A 1 324 ? 11.727 -12.676 -44.568 1.00 94.88 324 SER A CA 1
ATOM 2659 C C . SER A 1 324 ? 12.635 -11.719 -45.354 1.00 94.88 324 SER A C 1
ATOM 2661 O O . SER A 1 324 ? 12.842 -11.883 -46.557 1.00 94.88 324 SER A O 1
ATOM 2663 N N . GLN A 1 325 ? 13.212 -10.716 -44.681 1.00 91.50 325 GLN A N 1
ATOM 2664 C CA . GLN A 1 325 ? 14.169 -9.797 -45.292 1.00 91.50 325 GLN A CA 1
ATOM 2665 C C . GLN A 1 325 ? 15.487 -10.506 -45.604 1.00 91.50 325 GLN A C 1
ATOM 2667 O O . GLN A 1 325 ? 16.050 -10.285 -46.673 1.00 91.50 325 GLN A O 1
ATOM 2672 N N . GLU A 1 326 ? 15.964 -11.376 -44.713 1.00 92.25 326 GLU A N 1
ATOM 2673 C CA . GLU A 1 326 ? 17.144 -12.211 -44.938 1.00 92.25 326 GLU A CA 1
ATOM 2674 C C . GLU A 1 326 ? 16.950 -13.143 -46.138 1.00 92.25 326 GLU A C 1
ATOM 2676 O O . GLU A 1 326 ? 17.824 -13.202 -47.003 1.00 92.25 326 GLU A O 1
ATOM 2681 N N . GLU A 1 327 ? 15.794 -13.797 -46.263 1.00 93.31 327 GLU A N 1
ATOM 2682 C CA . GLU A 1 327 ? 15.453 -14.633 -47.420 1.00 93.31 327 GLU A CA 1
ATOM 2683 C C . GLU A 1 327 ? 15.399 -13.812 -48.723 1.00 93.31 327 GLU A C 1
ATOM 2685 O O . GLU A 1 327 ? 15.953 -14.205 -49.757 1.00 93.31 327 GLU A O 1
ATOM 2690 N N . MET A 1 328 ? 14.811 -12.612 -48.682 1.00 89.38 328 MET A N 1
ATOM 2691 C CA . MET A 1 328 ? 14.819 -11.686 -49.818 1.00 89.38 328 MET A CA 1
ATOM 2692 C C . MET A 1 328 ? 16.246 -11.261 -50.202 1.00 89.38 328 MET A C 1
ATOM 2694 O O . MET A 1 328 ? 16.583 -11.185 -51.383 1.00 89.38 328 MET A O 1
ATOM 2698 N N . ILE A 1 329 ? 17.120 -11.007 -49.227 1.00 87.69 329 ILE A N 1
ATOM 2699 C CA . ILE A 1 329 ? 18.531 -10.694 -49.486 1.00 87.69 329 ILE A CA 1
ATOM 2700 C C . ILE A 1 329 ? 19.229 -11.901 -50.121 1.00 87.69 329 ILE A C 1
ATOM 2702 O O . ILE A 1 329 ? 19.913 -11.739 -51.133 1.00 87.69 329 ILE A O 1
ATOM 2706 N N . GLN A 1 330 ? 19.025 -13.108 -49.588 1.00 90.44 330 GLN A N 1
ATOM 2707 C CA . GLN A 1 330 ? 19.613 -14.341 -50.115 1.00 90.44 330 GLN A CA 1
ATOM 2708 C C . GLN A 1 330 ? 19.179 -14.611 -51.561 1.00 90.44 330 GLN A C 1
ATOM 2710 O O . GLN A 1 330 ? 20.031 -14.858 -52.417 1.00 90.44 330 GLN A O 1
ATOM 2715 N N . THR A 1 331 ? 17.887 -14.492 -51.875 1.00 88.06 331 THR A N 1
ATOM 2716 C CA . THR A 1 331 ? 17.363 -14.665 -53.243 1.00 88.06 331 THR A CA 1
ATOM 2717 C C . THR A 1 331 ? 17.935 -13.630 -54.213 1.00 88.06 331 THR A C 1
ATOM 2719 O O . THR A 1 331 ? 18.355 -13.977 -55.320 1.00 88.06 331 THR A O 1
ATOM 2722 N N . MET A 1 332 ? 18.058 -12.367 -53.798 1.00 75.38 332 MET A N 1
ATOM 2723 C CA . MET A 1 332 ? 18.675 -11.318 -54.618 1.00 75.38 332 MET A CA 1
ATOM 2724 C C . MET A 1 332 ? 20.195 -11.497 -54.779 1.00 75.38 332 MET A C 1
ATOM 2726 O O . MET A 1 332 ? 20.751 -11.151 -55.826 1.00 75.38 332 MET A O 1
ATOM 2730 N N . SER A 1 333 ? 20.877 -12.072 -53.786 1.00 75.25 333 SER A N 1
ATOM 2731 C CA . SER A 1 333 ? 22.290 -12.456 -53.867 1.00 75.25 333 SER A CA 1
ATOM 2732 C C . SER A 1 333 ? 22.526 -13.670 -54.772 1.00 75.25 333 SER A C 1
ATOM 2734 O O . SER A 1 333 ? 23.523 -13.689 -55.496 1.00 75.25 333 SER A O 1
ATOM 2736 N N . LEU A 1 334 ? 21.612 -14.646 -54.789 1.00 66.00 334 LEU A N 1
ATOM 2737 C CA . LEU A 1 334 ? 21.654 -15.811 -55.681 1.00 66.00 334 LEU A CA 1
ATOM 2738 C C . LEU A 1 334 ? 21.356 -15.429 -57.137 1.00 66.00 334 LEU A C 1
ATOM 2740 O O . LEU A 1 334 ? 22.053 -15.883 -58.039 1.00 66.00 334 LEU A O 1
ATOM 2744 N N . ARG A 1 335 ? 20.431 -14.491 -57.377 1.00 56.94 335 ARG A N 1
ATOM 2745 C CA . ARG A 1 335 ? 20.141 -13.955 -58.722 1.00 56.94 335 ARG A CA 1
ATOM 2746 C C . ARG A 1 335 ? 21.317 -13.184 -59.343 1.00 56.94 335 ARG A C 1
ATOM 2748 O O . ARG A 1 335 ? 21.390 -13.026 -60.556 1.00 56.94 335 ARG A O 1
ATOM 2755 N N . LYS A 1 336 ? 22.272 -12.723 -58.525 1.00 50.47 336 LYS A N 1
ATOM 2756 C CA . LYS A 1 336 ? 23.558 -12.152 -58.975 1.00 50.47 336 LYS A CA 1
ATOM 2757 C C . LYS A 1 336 ? 24.629 -13.207 -59.293 1.00 50.47 336 LYS A C 1
ATOM 2759 O O . LYS A 1 336 ? 25.707 -12.839 -59.752 1.00 50.47 336 LYS A O 1
ATOM 2764 N N . LYS A 1 337 ? 24.346 -14.491 -59.054 1.00 44.22 337 LYS A N 1
ATOM 2765 C CA . LYS A 1 337 ? 25.238 -15.639 -59.268 1.00 44.22 337 LYS A CA 1
ATOM 2766 C C . LYS A 1 337 ? 24.642 -16.688 -60.220 1.00 44.22 337 LYS A C 1
ATOM 2768 O O . LYS A 1 337 ? 24.992 -17.858 -60.136 1.00 44.22 337 LYS A O 1
ATOM 2773 N N . GLU A 1 338 ? 23.822 -16.291 -61.191 1.00 41.56 338 GLU A N 1
ATOM 2774 C CA . GLU A 1 338 ? 23.598 -17.127 -62.382 1.00 41.56 338 GLU A CA 1
ATOM 2775 C C . GLU A 1 338 ? 24.779 -16.954 -63.343 1.00 41.56 338 GLU A C 1
ATOM 2777 O O . GLU A 1 338 ? 24.755 -16.238 -64.340 1.00 41.56 338 GLU A O 1
ATOM 2782 N N . GLY A 1 339 ? 25.870 -17.590 -62.936 1.00 40.56 339 GLY A N 1
ATOM 2783 C CA . GLY A 1 339 ? 27.132 -17.712 -63.631 1.00 40.56 339 GLY A CA 1
ATOM 2784 C C . GLY A 1 339 ? 27.908 -18.821 -62.938 1.00 40.56 339 GLY A C 1
ATOM 2785 O O . GLY A 1 339 ? 28.685 -18.558 -62.024 1.00 40.56 339 GLY A O 1
ATOM 2786 N N . THR A 1 340 ? 27.690 -20.046 -63.419 1.00 33.28 340 THR A N 1
ATOM 2787 C CA . THR A 1 340 ? 28.389 -21.317 -63.134 1.00 33.28 340 THR A CA 1
ATOM 2788 C C . THR A 1 340 ? 27.997 -22.163 -61.904 1.00 33.28 340 THR A C 1
ATOM 2790 O O . THR A 1 340 ? 28.317 -21.848 -60.764 1.00 33.28 340 THR A O 1
ATOM 2793 N N . CYS A 1 341 ? 27.494 -23.353 -62.266 1.00 31.12 341 CYS A N 1
ATOM 2794 C CA . CYS A 1 341 ? 27.647 -24.693 -61.683 1.00 31.12 341 CYS A CA 1
ATOM 2795 C C . CYS A 1 341 ? 26.496 -25.304 -60.864 1.00 31.12 341 CYS A C 1
ATOM 2797 O O . CYS A 1 341 ? 26.049 -24.788 -59.844 1.00 31.12 341 CYS A O 1
ATOM 2799 N N . GLU A 1 342 ? 26.075 -26.460 -61.378 1.00 32.31 342 GLU A N 1
ATOM 2800 C CA . GLU A 1 342 ? 25.014 -27.368 -60.966 1.00 32.31 342 GLU A CA 1
ATOM 2801 C C . GLU A 1 342 ? 25.358 -28.187 -59.711 1.00 32.31 342 GLU A C 1
ATOM 2803 O O . GLU A 1 342 ? 26.499 -28.591 -59.504 1.00 32.31 342 GLU A O 1
ATOM 2808 N N . GLY A 1 343 ? 24.302 -28.562 -58.980 1.00 30.34 343 GLY A N 1
ATOM 2809 C CA . GLY A 1 343 ? 24.190 -29.881 -58.353 1.00 30.34 343 GLY A CA 1
ATOM 2810 C C . GLY A 1 343 ? 24.462 -29.962 -56.850 1.00 30.34 343 GLY A C 1
ATOM 2811 O O . GLY A 1 343 ? 25.606 -30.080 -56.433 1.00 30.34 343 GLY A O 1
ATOM 2812 N N . LEU A 1 344 ? 23.396 -30.062 -56.045 1.00 31.44 344 LEU A N 1
ATOM 2813 C CA . LEU A 1 344 ? 23.039 -31.301 -55.329 1.00 31.44 344 LEU A CA 1
ATOM 2814 C C . LEU A 1 344 ? 21.730 -31.141 -54.534 1.00 31.44 344 LEU A C 1
ATOM 2816 O O . LEU A 1 344 ? 21.420 -30.091 -53.980 1.00 31.44 344 LEU A O 1
ATOM 2820 N N . LYS A 1 345 ? 20.945 -32.220 -54.552 1.00 31.19 345 LYS A N 1
ATOM 2821 C CA . LYS A 1 345 ? 19.583 -32.361 -54.028 1.00 31.19 345 LYS A CA 1
ATOM 2822 C C . LYS A 1 345 ? 19.542 -32.561 -52.506 1.00 31.19 345 LYS A C 1
ATOM 2824 O O . LYS A 1 345 ? 20.327 -33.329 -51.967 1.00 31.19 345 LYS A O 1
ATOM 2829 N N . ALA A 1 346 ? 18.531 -31.927 -51.909 1.00 33.03 346 ALA A N 1
ATOM 2830 C CA . ALA A 1 346 ? 17.621 -32.372 -50.846 1.00 33.03 346 ALA A CA 1
ATOM 2831 C C . ALA A 1 346 ? 18.048 -33.502 -49.886 1.00 33.03 346 ALA A C 1
ATOM 2833 O O . ALA A 1 346 ? 18.100 -34.662 -50.285 1.00 33.03 346 ALA A O 1
ATOM 2834 N N . VAL A 1 347 ? 18.086 -33.173 -48.588 1.00 30.58 347 VAL A N 1
ATOM 2835 C CA . VAL A 1 347 ? 17.385 -33.937 -47.542 1.00 30.58 347 VAL A CA 1
ATOM 2836 C C . VAL A 1 347 ? 16.709 -32.934 -46.609 1.00 30.58 347 VAL A C 1
ATOM 2838 O O . VAL A 1 347 ? 17.359 -32.093 -45.997 1.00 30.58 347 VAL A O 1
ATOM 2841 N N . VAL A 1 348 ? 15.384 -33.024 -46.572 1.00 37.84 348 VAL A N 1
ATOM 2842 C CA . VAL A 1 348 ? 14.501 -32.415 -45.581 1.00 37.84 348 VAL A CA 1
ATOM 2843 C C . VAL A 1 348 ? 14.560 -33.291 -44.332 1.00 37.84 348 VAL A C 1
ATOM 2845 O O . VAL A 1 348 ? 14.268 -34.483 -44.415 1.00 37.84 348 VAL A O 1
ATOM 2848 N N . THR A 1 349 ? 14.898 -32.703 -43.191 1.00 29.70 349 THR A N 1
ATOM 2849 C CA . THR A 1 349 ? 14.475 -33.193 -41.875 1.00 29.70 349 THR A CA 1
ATOM 2850 C C . THR A 1 349 ? 13.900 -32.007 -41.126 1.00 29.70 349 THR A C 1
ATOM 2852 O O . THR A 1 349 ? 14.627 -31.198 -40.557 1.00 29.70 349 THR A O 1
ATOM 2855 N N . GLU A 1 350 ? 12.580 -31.903 -41.228 1.00 35.19 350 GLU A N 1
ATOM 2856 C CA . GLU A 1 350 ? 11.707 -31.216 -40.286 1.00 35.19 350 GLU A CA 1
ATOM 2857 C C . GLU A 1 350 ? 11.965 -31.806 -38.889 1.00 35.19 350 GLU A C 1
ATOM 2859 O O . GLU A 1 350 ? 11.585 -32.944 -38.615 1.00 35.19 350 GLU A O 1
ATOM 2864 N N . GLU A 1 351 ? 12.634 -31.058 -38.016 1.00 29.31 351 GLU A N 1
ATOM 2865 C CA . GLU A 1 351 ? 12.430 -31.181 -36.574 1.00 29.31 351 GLU A CA 1
ATOM 2866 C C . GLU A 1 351 ? 11.873 -29.845 -36.086 1.00 29.31 351 GLU A C 1
ATOM 2868 O O . GLU A 1 351 ? 12.599 -28.921 -35.719 1.00 29.31 351 GLU A O 1
ATOM 2873 N N . ASP A 1 352 ? 10.543 -29.762 -36.131 1.00 29.33 352 ASP A N 1
ATOM 2874 C CA . ASP A 1 352 ? 9.739 -28.876 -35.299 1.00 29.33 352 ASP A CA 1
ATOM 2875 C C . ASP A 1 352 ? 10.124 -29.123 -33.829 1.00 29.33 352 ASP A C 1
ATOM 2877 O O . ASP A 1 352 ? 9.636 -30.043 -33.172 1.00 29.33 352 ASP A O 1
ATOM 2881 N N . SER A 1 353 ? 11.030 -28.303 -33.302 1.00 35.06 353 SER A N 1
ATOM 2882 C CA . SER A 1 353 ? 11.229 -28.150 -31.863 1.00 35.06 353 SER A CA 1
ATOM 2883 C C . SER A 1 353 ? 10.639 -26.808 -31.466 1.00 35.06 353 SER A C 1
ATOM 2885 O O . SER A 1 353 ? 11.328 -25.793 -31.382 1.00 35.06 353 SER A O 1
ATOM 2887 N N . SER A 1 354 ? 9.327 -26.818 -31.255 1.00 32.94 354 SER A N 1
ATOM 2888 C CA . SER A 1 354 ? 8.563 -25.724 -30.670 1.00 32.94 354 SER A CA 1
ATOM 2889 C C . SER A 1 354 ? 9.133 -25.357 -29.294 1.00 32.94 354 SER A C 1
ATOM 2891 O O . SER A 1 354 ? 8.853 -26.019 -28.292 1.00 32.94 354 SER A O 1
ATOM 2893 N N . GLU A 1 355 ? 9.941 -24.296 -29.245 1.00 29.53 355 GLU A N 1
ATOM 2894 C CA . GLU A 1 355 ? 10.297 -23.584 -28.016 1.00 29.53 355 GLU A CA 1
ATOM 2895 C C . GLU A 1 355 ? 9.068 -22.812 -27.518 1.00 29.53 355 GLU A C 1
ATOM 2897 O O . GLU A 1 355 ? 8.895 -21.617 -27.768 1.00 29.53 355 GLU A O 1
ATOM 2902 N N . GLU A 1 356 ? 8.179 -23.527 -26.828 1.00 34.06 356 GLU A N 1
ATOM 2903 C CA . GLU A 1 356 ? 7.110 -22.927 -26.039 1.00 34.06 356 GLU A CA 1
ATOM 2904 C C . GLU A 1 356 ? 7.625 -22.495 -24.654 1.00 34.06 356 GLU A C 1
ATOM 2906 O O . GLU A 1 356 ? 8.180 -23.273 -23.879 1.00 34.06 356 GLU A O 1
ATOM 2911 N N . ASP A 1 357 ? 7.373 -21.219 -24.358 1.00 32.97 357 ASP A N 1
ATOM 2912 C CA . ASP A 1 357 ? 6.983 -20.685 -23.055 1.00 32.97 357 ASP A CA 1
ATOM 2913 C C . ASP A 1 357 ? 7.927 -20.834 -21.851 1.00 32.97 357 ASP A C 1
ATOM 2915 O O . ASP A 1 357 ? 7.781 -21.680 -20.968 1.00 32.97 357 ASP A O 1
ATOM 2919 N N . LEU A 1 358 ? 8.785 -19.824 -21.682 1.00 38.31 358 LEU A N 1
ATOM 2920 C CA . LEU A 1 358 ? 9.373 -19.489 -20.386 1.00 38.31 358 LEU A CA 1
ATOM 2921 C C . LEU A 1 358 ? 8.591 -18.353 -19.719 1.00 38.31 358 LEU A C 1
ATOM 2923 O O . LEU A 1 358 ? 8.956 -17.187 -19.834 1.00 38.31 358 LEU A O 1
ATOM 2927 N N . GLU A 1 359 ? 7.508 -18.682 -19.012 1.00 36.31 359 GLU A N 1
ATOM 2928 C CA . GLU A 1 359 ? 7.253 -18.108 -17.679 1.00 36.31 359 GLU A CA 1
ATOM 2929 C C . GLU A 1 359 ? 6.208 -18.905 -16.877 1.00 36.31 359 GLU A C 1
ATOM 2931 O O . GLU A 1 359 ? 5.011 -18.872 -17.141 1.00 36.31 359 GLU A O 1
ATOM 2936 N N . ASP A 1 360 ? 6.734 -19.564 -15.844 1.00 46.81 360 ASP A N 1
ATOM 2937 C CA . ASP A 1 360 ? 6.163 -19.707 -14.503 1.00 46.81 360 ASP A CA 1
ATOM 2938 C C . ASP A 1 360 ? 4.866 -20.519 -14.332 1.00 46.81 360 ASP A C 1
ATOM 2940 O O . ASP A 1 360 ? 3.804 -20.014 -13.973 1.00 46.81 360 ASP A O 1
ATOM 2944 N N . SER A 1 361 ? 4.995 -21.843 -14.440 1.00 42.06 361 SER A N 1
ATOM 2945 C CA . SER A 1 361 ? 4.142 -22.746 -13.668 1.00 42.06 361 SER A CA 1
ATOM 2946 C C . SER A 1 361 ? 5.008 -23.540 -12.696 1.00 42.06 361 SER A C 1
ATOM 2948 O O . SER A 1 361 ? 5.912 -24.276 -13.100 1.00 42.06 361 SER A O 1
ATOM 2950 N N . ARG A 1 362 ? 4.724 -23.410 -11.393 1.00 53.44 362 ARG A N 1
ATOM 2951 C CA . ARG A 1 362 ? 5.291 -24.250 -10.316 1.00 53.44 362 ARG A CA 1
ATOM 2952 C C . ARG A 1 362 ? 5.235 -25.750 -10.656 1.00 53.44 362 ARG A C 1
ATOM 2954 O O . ARG A 1 362 ? 6.093 -26.494 -10.183 1.00 53.44 362 ARG A O 1
ATOM 2961 N N . ASP A 1 363 ? 4.291 -26.168 -11.501 1.00 49.75 363 ASP A N 1
ATOM 2962 C CA . ASP A 1 363 ? 4.176 -27.534 -12.022 1.00 49.75 363 ASP A CA 1
ATOM 2963 C C . ASP A 1 363 ? 5.314 -27.918 -12.973 1.00 49.75 363 ASP A C 1
ATOM 2965 O O . ASP A 1 363 ? 5.837 -29.025 -12.875 1.00 49.75 363 ASP A O 1
ATOM 2969 N N . GLY A 1 364 ? 5.771 -27.016 -13.845 1.00 56.06 364 GLY A N 1
ATOM 2970 C CA . GLY A 1 364 ? 6.886 -27.281 -14.761 1.00 56.06 364 GLY A CA 1
ATOM 2971 C C . GLY A 1 364 ? 8.193 -27.523 -14.006 1.00 56.06 364 GLY A C 1
ATOM 2972 O O . GLY A 1 364 ? 8.882 -28.517 -14.232 1.00 56.06 364 GLY A O 1
ATOM 2973 N N . GLN A 1 365 ? 8.486 -26.681 -13.011 1.00 57.59 365 GLN A N 1
ATOM 2974 C CA . GLN A 1 365 ? 9.649 -26.871 -12.137 1.00 57.59 365 GLN A CA 1
ATOM 2975 C C . GLN A 1 365 ? 9.536 -28.145 -11.288 1.00 57.59 365 GLN A C 1
ATOM 2977 O O . GLN A 1 365 ? 10.529 -28.851 -11.100 1.00 57.59 365 GLN A O 1
ATOM 2982 N N . GLN A 1 366 ? 8.342 -28.482 -10.788 1.00 61.06 366 GLN A N 1
ATOM 2983 C CA . GLN A 1 366 ? 8.129 -29.729 -10.047 1.00 61.06 366 GLN A CA 1
ATOM 2984 C C . GLN A 1 366 ? 8.269 -30.968 -10.934 1.00 61.06 366 GLN A C 1
ATOM 2986 O O . GLN A 1 366 ? 8.858 -31.952 -10.485 1.00 61.06 366 GLN A O 1
ATOM 2991 N N . ASN A 1 367 ? 7.824 -30.906 -12.189 1.00 65.62 367 ASN A N 1
ATOM 2992 C CA . ASN A 1 367 ? 7.962 -31.979 -13.169 1.00 65.62 367 ASN A CA 1
ATOM 2993 C C . ASN A 1 367 ? 9.422 -32.197 -13.577 1.00 65.62 367 ASN A C 1
ATOM 2995 O O . ASN A 1 367 ? 9.878 -33.340 -13.608 1.00 65.62 367 ASN A O 1
ATOM 2999 N N . VAL A 1 368 ? 10.192 -31.124 -13.771 1.00 67.31 368 VAL A N 1
ATOM 3000 C CA . VAL A 1 368 ? 11.643 -31.203 -14.011 1.00 67.31 368 VAL A CA 1
ATOM 3001 C C . VAL A 1 368 ? 12.363 -31.792 -12.795 1.00 67.31 368 VAL A C 1
ATOM 3003 O O . VAL A 1 368 ? 13.162 -32.717 -12.932 1.00 67.31 368 VAL A O 1
ATOM 3006 N N . LEU A 1 369 ? 12.034 -31.348 -11.576 1.00 67.31 369 LEU A N 1
ATOM 3007 C CA . LEU A 1 369 ? 12.604 -31.920 -10.350 1.00 67.31 369 LEU A CA 1
ATOM 3008 C C . LEU A 1 369 ? 12.206 -33.390 -10.147 1.00 67.31 369 LEU A C 1
ATOM 3010 O O . LEU A 1 369 ? 13.008 -34.181 -9.648 1.00 67.31 369 LEU A O 1
ATOM 3014 N N . ALA A 1 370 ? 10.989 -33.780 -10.523 1.00 70.19 370 ALA A N 1
ATOM 3015 C CA . ALA A 1 370 ? 10.532 -35.165 -10.474 1.00 70.19 370 ALA A CA 1
ATOM 3016 C C . ALA A 1 370 ? 11.249 -36.040 -11.517 1.00 70.19 370 ALA A C 1
ATOM 3018 O O . ALA A 1 370 ? 11.670 -37.149 -11.186 1.00 70.19 370 ALA A O 1
ATOM 3019 N N . ALA A 1 371 ? 11.460 -35.534 -12.734 1.00 68.81 371 ALA A N 1
ATOM 3020 C CA . ALA A 1 371 ? 12.228 -36.201 -13.785 1.00 68.81 371 ALA A CA 1
ATOM 3021 C C . ALA A 1 371 ? 13.706 -36.378 -13.391 1.00 68.81 371 ALA A C 1
ATOM 3023 O O . ALA A 1 371 ? 14.263 -37.465 -13.546 1.00 68.81 371 ALA A O 1
ATOM 3024 N N . LEU A 1 372 ? 14.313 -35.359 -12.773 1.00 65.62 372 LEU A N 1
ATOM 3025 C CA . LEU A 1 372 ? 15.675 -35.432 -12.234 1.00 65.62 372 LEU A CA 1
ATOM 3026 C C . LEU A 1 372 ? 15.791 -36.445 -11.086 1.00 65.62 372 LEU A C 1
ATOM 3028 O O . LEU A 1 372 ? 16.763 -37.192 -11.020 1.00 65.62 372 LEU A O 1
ATOM 3032 N N . ARG A 1 373 ? 14.786 -36.541 -10.203 1.00 71.38 373 ARG A N 1
ATOM 3033 C CA . ARG A 1 373 ? 14.752 -37.558 -9.131 1.00 71.38 373 ARG A CA 1
ATOM 3034 C C . ARG A 1 373 ? 14.615 -38.986 -9.661 1.00 71.38 373 ARG A C 1
ATOM 3036 O O . ARG A 1 373 ? 15.108 -39.906 -9.014 1.00 71.38 373 ARG A O 1
ATOM 3043 N N . ARG A 1 374 ? 13.957 -39.172 -10.809 1.00 73.75 374 ARG A N 1
ATOM 3044 C CA . ARG A 1 374 ? 13.810 -40.477 -11.474 1.00 73.75 374 ARG A CA 1
ATOM 3045 C C . ARG A 1 374 ? 15.094 -40.936 -12.174 1.00 73.75 374 ARG A C 1
ATOM 3047 O O . ARG A 1 374 ? 15.274 -42.137 -12.333 1.00 73.75 374 ARG A O 1
ATOM 3054 N N . ASN A 1 375 ? 16.003 -40.016 -12.516 1.00 71.56 375 ASN A N 1
ATOM 3055 C CA . ASN A 1 375 ? 17.267 -40.314 -13.192 1.00 71.56 375 ASN A CA 1
ATOM 3056 C C . ASN A 1 375 ? 18.498 -40.000 -12.315 1.00 71.56 375 ASN A C 1
ATOM 3058 O O . ASN A 1 375 ? 19.086 -38.917 -12.406 1.00 71.56 375 ASN A O 1
ATOM 3062 N N . PRO A 1 376 ? 18.963 -40.960 -11.493 1.00 69.19 376 PRO A N 1
ATOM 3063 C CA . PRO A 1 376 ? 20.119 -40.760 -10.616 1.00 69.19 376 PRO A CA 1
ATOM 3064 C C . PRO A 1 376 ? 21.443 -40.541 -11.369 1.00 69.19 376 PRO A C 1
ATOM 3066 O O . PRO A 1 376 ? 22.398 -40.029 -10.787 1.00 69.19 376 PRO A O 1
ATOM 3069 N N . THR A 1 377 ? 21.526 -40.909 -12.650 1.00 72.12 377 THR A N 1
ATOM 3070 C CA . THR A 1 377 ? 22.677 -40.651 -13.532 1.00 72.12 377 THR A CA 1
ATOM 3071 C C . THR A 1 377 ? 22.772 -39.184 -13.949 1.00 72.12 377 THR A C 1
ATOM 3073 O O . THR A 1 377 ? 23.856 -38.614 -13.867 1.00 72.12 377 THR A O 1
ATOM 3076 N N . LEU A 1 378 ? 21.648 -38.543 -14.286 1.00 69.12 378 LEU A N 1
ATOM 3077 C CA . LEU A 1 378 ? 21.589 -37.105 -14.582 1.00 69.12 378 LEU A CA 1
ATOM 3078 C C . LEU A 1 378 ? 21.981 -36.274 -13.354 1.00 69.12 378 LEU A C 1
ATOM 3080 O O . LEU A 1 378 ? 22.803 -35.370 -13.451 1.00 69.12 378 LEU A O 1
ATOM 3084 N N . LEU A 1 379 ? 21.501 -36.635 -12.160 1.00 69.88 379 LEU A N 1
ATOM 3085 C CA . LEU A 1 379 ? 21.917 -35.966 -10.917 1.00 69.88 379 LEU A CA 1
ATOM 3086 C C . LEU A 1 379 ? 23.424 -36.081 -10.635 1.00 69.88 379 LEU A C 1
ATOM 3088 O O . LEU A 1 379 ? 24.001 -35.177 -10.034 1.00 69.88 379 LEU A O 1
ATOM 3092 N N . LYS A 1 380 ? 24.077 -37.171 -11.061 1.00 76.12 380 LYS A N 1
ATOM 3093 C CA . LYS A 1 380 ? 25.541 -37.295 -10.972 1.00 76.12 380 LYS A CA 1
ATOM 3094 C C . LYS A 1 380 ? 26.259 -36.367 -11.957 1.00 76.12 380 LYS A C 1
ATOM 3096 O O . LYS A 1 380 ? 27.334 -35.895 -11.617 1.00 76.12 380 LYS A O 1
ATOM 3101 N N . GLN A 1 381 ? 25.671 -36.083 -13.121 1.00 76.94 381 GLN A N 1
ATOM 3102 C CA . GLN A 1 381 ? 26.236 -35.162 -14.117 1.00 76.94 381 GLN A CA 1
ATOM 3103 C C . GLN A 1 381 ? 26.129 -33.691 -13.691 1.00 76.94 381 GLN A C 1
ATOM 3105 O O . GLN A 1 381 ? 27.029 -32.916 -13.982 1.00 76.94 381 GLN A O 1
ATOM 3110 N N . PHE A 1 382 ? 25.084 -33.313 -12.947 1.00 74.56 382 PHE A N 1
ATOM 3111 C CA . PHE A 1 382 ? 24.947 -31.955 -12.396 1.00 74.56 382 PHE A CA 1
ATOM 3112 C C . PHE A 1 382 ? 25.737 -31.724 -11.105 1.00 74.56 382 PHE A C 1
ATOM 3114 O O . PHE A 1 382 ? 25.840 -30.588 -10.647 1.00 74.56 382 PHE A O 1
ATOM 3121 N N . ARG A 1 383 ? 26.286 -32.780 -10.496 1.00 80.69 383 ARG A N 1
ATOM 3122 C CA . ARG A 1 383 ? 27.026 -32.672 -9.234 1.00 80.69 383 ARG A CA 1
ATOM 3123 C C . ARG A 1 383 ? 28.205 -31.689 -9.312 1.00 80.69 383 ARG A C 1
ATOM 3125 O O . ARG A 1 383 ? 28.233 -30.830 -8.439 1.00 80.69 383 ARG A O 1
ATOM 3132 N N . PRO A 1 384 ? 29.093 -31.742 -10.325 1.00 84.56 384 PRO A N 1
ATOM 3133 C CA . PRO A 1 384 ? 30.208 -30.800 -10.423 1.00 84.56 384 PRO A CA 1
ATOM 3134 C C . PRO A 1 384 ? 29.729 -29.346 -10.493 1.00 84.56 384 PRO A C 1
ATOM 3136 O O . PRO A 1 384 ? 30.213 -28.501 -9.762 1.00 84.56 384 PRO A O 1
ATOM 3139 N N . ILE A 1 385 ? 28.673 -29.077 -11.267 1.00 82.06 385 ILE A N 1
ATOM 3140 C CA . ILE A 1 385 ? 28.099 -27.728 -11.410 1.00 82.06 385 ILE A CA 1
ATOM 3141 C C . ILE A 1 385 ? 27.537 -27.216 -10.075 1.00 82.06 385 ILE A C 1
ATOM 3143 O O . ILE A 1 385 ? 27.682 -26.044 -9.728 1.00 82.06 385 ILE A O 1
ATOM 3147 N N . LEU A 1 386 ? 26.871 -28.089 -9.313 1.00 79.88 386 LEU A N 1
ATOM 3148 C CA . LEU A 1 386 ? 26.336 -27.745 -7.994 1.00 79.88 386 LEU A CA 1
ATOM 3149 C C . LEU A 1 386 ? 27.445 -27.541 -6.954 1.00 79.88 386 LEU A C 1
ATOM 3151 O O . LEU A 1 386 ? 27.283 -26.700 -6.071 1.00 79.88 386 LEU A O 1
ATOM 3155 N N . GLU A 1 387 ? 28.534 -28.302 -7.051 1.00 81.88 387 GLU A N 1
ATOM 3156 C CA . GLU A 1 387 ? 29.738 -28.144 -6.231 1.00 81.88 387 GLU A CA 1
ATOM 3157 C C . GLU A 1 387 ? 30.430 -26.811 -6.551 1.00 81.88 387 GLU A C 1
ATOM 3159 O O . GLU A 1 387 ? 30.604 -26.008 -5.638 1.00 81.88 387 GLU A O 1
ATOM 3164 N N . ASP A 1 388 ? 30.653 -26.492 -7.828 1.00 83.25 388 ASP A N 1
ATOM 3165 C CA . ASP A 1 388 ? 31.227 -25.216 -8.280 1.00 83.25 388 ASP A CA 1
ATOM 3166 C C . ASP A 1 388 ? 30.376 -24.015 -7.833 1.00 83.25 388 ASP A C 1
ATOM 3168 O O . ASP A 1 388 ? 30.881 -23.042 -7.276 1.00 83.25 388 ASP A O 1
ATOM 3172 N N . THR A 1 389 ? 29.050 -24.098 -7.993 1.00 84.62 389 THR A N 1
ATOM 3173 C CA . THR A 1 389 ? 28.124 -23.033 -7.559 1.00 84.62 389 THR A CA 1
ATOM 3174 C C . THR A 1 389 ? 28.153 -22.848 -6.038 1.00 84.62 389 THR A C 1
ATOM 3176 O O . THR A 1 389 ? 28.015 -21.734 -5.518 1.00 84.62 389 THR A O 1
ATOM 3179 N N . LEU A 1 390 ? 28.288 -23.947 -5.290 1.00 83.12 390 LEU A N 1
ATOM 3180 C CA . LEU A 1 390 ? 28.418 -23.900 -3.840 1.00 83.12 390 LEU A CA 1
ATOM 3181 C C . LEU A 1 390 ? 29.752 -23.265 -3.440 1.00 83.12 390 LEU A C 1
ATOM 3183 O O . LEU A 1 390 ? 29.760 -22.422 -2.544 1.00 83.12 390 LEU A O 1
ATOM 3187 N N . GLU A 1 391 ? 30.845 -23.622 -4.109 1.00 84.19 391 GLU A N 1
ATOM 3188 C CA . GLU A 1 391 ? 32.172 -23.046 -3.898 1.00 84.19 391 GLU A CA 1
ATOM 3189 C C . GLU A 1 391 ? 32.190 -21.542 -4.174 1.00 84.19 391 GLU A C 1
ATOM 3191 O O . GLU A 1 391 ? 32.576 -20.776 -3.294 1.00 84.19 391 GLU A O 1
ATOM 3196 N N . GLU A 1 392 ? 31.660 -21.089 -5.312 1.00 86.25 392 GLU A N 1
ATOM 3197 C CA . GLU A 1 392 ? 31.505 -19.660 -5.618 1.00 86.25 392 GLU A CA 1
ATOM 3198 C C . GLU A 1 392 ? 30.690 -18.936 -4.541 1.00 86.25 392 GLU A C 1
ATOM 3200 O O . GLU A 1 392 ? 30.994 -17.807 -4.134 1.00 86.25 392 GLU A O 1
ATOM 3205 N N . LYS A 1 393 ? 29.644 -19.593 -4.021 1.00 85.94 393 LYS A N 1
ATOM 3206 C CA . LYS A 1 393 ? 28.832 -19.005 -2.959 1.00 85.94 393 LYS A CA 1
ATOM 3207 C C . LYS A 1 393 ? 29.604 -18.898 -1.648 1.00 85.94 393 LYS A C 1
ATOM 3209 O O . LYS A 1 393 ? 29.448 -17.893 -0.951 1.00 85.94 393 LYS A O 1
ATOM 3214 N N . LEU A 1 394 ? 30.416 -19.893 -1.312 1.00 87.00 394 LEU A N 1
ATOM 3215 C CA . LEU A 1 394 ? 31.289 -19.883 -0.140 1.00 87.00 394 LEU A CA 1
ATOM 3216 C C . LEU A 1 394 ? 32.387 -18.814 -0.273 1.00 87.00 394 LEU A C 1
ATOM 3218 O O . LEU A 1 394 ? 32.599 -18.060 0.679 1.00 87.00 394 LEU A O 1
ATOM 3222 N N . GLU A 1 395 ? 32.973 -18.645 -1.460 1.00 86.38 395 GLU A N 1
ATOM 3223 C CA . GLU A 1 395 ? 33.932 -17.577 -1.774 1.00 86.38 395 GLU A CA 1
ATOM 3224 C C . GLU A 1 395 ? 33.315 -16.189 -1.634 1.00 86.38 395 GLU A C 1
ATOM 3226 O O . GLU A 1 395 ? 33.901 -15.319 -0.989 1.00 86.38 395 GLU A O 1
ATOM 3231 N N . SER A 1 396 ? 32.086 -15.995 -2.128 1.00 83.44 396 SER A N 1
ATOM 3232 C CA . SER A 1 396 ? 31.351 -14.733 -1.951 1.00 83.44 396 SER A CA 1
ATOM 3233 C C . SER A 1 396 ? 31.084 -14.388 -0.479 1.00 83.44 396 SER A C 1
ATOM 3235 O O . SER A 1 396 ? 30.835 -13.233 -0.139 1.00 83.44 396 SER A O 1
ATOM 3237 N N . MET A 1 397 ? 31.125 -15.392 0.402 1.00 81.25 397 MET A N 1
ATOM 3238 C CA . MET A 1 397 ? 30.982 -15.247 1.851 1.00 81.25 397 MET A CA 1
ATOM 3239 C C . MET A 1 397 ? 32.338 -15.242 2.583 1.00 81.25 397 MET A C 1
ATOM 3241 O O . MET A 1 397 ? 32.368 -15.222 3.811 1.00 81.25 397 MET A O 1
ATOM 3245 N N . GLY A 1 398 ? 33.459 -15.229 1.855 1.00 80.19 398 GLY A N 1
ATOM 3246 C CA . GLY A 1 398 ? 34.809 -15.106 2.408 1.00 80.19 398 GLY A CA 1
ATOM 3247 C C . GLY A 1 398 ? 35.488 -16.426 2.786 1.00 80.19 398 GLY A C 1
ATOM 3248 O O . GLY A 1 398 ? 36.492 -16.403 3.500 1.00 80.19 398 GLY A O 1
ATOM 3249 N N . ILE A 1 399 ? 34.973 -17.574 2.332 1.00 85.94 399 ILE A N 1
ATOM 3250 C CA . ILE A 1 399 ? 35.607 -18.890 2.507 1.00 85.94 399 ILE A CA 1
ATOM 3251 C C . ILE A 1 399 ? 36.327 -19.262 1.208 1.00 85.94 399 ILE A C 1
ATOM 3253 O O . ILE A 1 399 ? 35.696 -19.393 0.169 1.00 85.94 399 ILE A O 1
ATOM 3257 N N . LYS A 1 400 ? 37.648 -19.448 1.263 1.00 83.81 400 LYS A N 1
ATOM 3258 C CA . LYS A 1 400 ? 38.457 -19.845 0.096 1.00 83.81 400 LYS A CA 1
ATOM 3259 C C . LYS A 1 400 ? 38.160 -21.297 -0.317 1.00 83.81 400 LYS A C 1
ATOM 3261 O O . LYS A 1 400 ? 37.957 -22.123 0.572 1.00 83.81 400 LYS A O 1
ATOM 3266 N N . ARG A 1 401 ? 38.228 -21.614 -1.620 1.00 81.00 401 ARG A N 1
ATOM 3267 C CA . ARG A 1 401 ? 38.016 -22.972 -2.183 1.00 81.00 401 ARG A CA 1
ATOM 3268 C C . ARG A 1 401 ? 38.799 -24.079 -1.470 1.00 81.00 401 ARG A C 1
ATOM 3270 O O . ARG A 1 401 ? 38.237 -25.115 -1.142 1.00 81.00 401 ARG A O 1
ATOM 3277 N N . ASP A 1 402 ? 40.052 -23.818 -1.102 1.00 79.25 402 ASP A N 1
ATOM 3278 C CA . ASP A 1 402 ? 40.926 -24.830 -0.482 1.00 79.25 402 ASP A CA 1
ATOM 3279 C C . ASP A 1 402 ? 40.844 -24.878 1.058 1.00 79.25 402 ASP A C 1
ATOM 3281 O O . ASP A 1 402 ? 41.679 -25.498 1.730 1.00 79.25 402 ASP A O 1
ATOM 3285 N N . ALA A 1 403 ? 39.879 -24.180 1.665 1.00 79.12 403 ALA A N 1
ATOM 3286 C CA . ALA A 1 403 ? 39.775 -24.088 3.115 1.00 79.12 403 ALA A CA 1
ATOM 3287 C C . ALA A 1 403 ? 39.295 -25.414 3.730 1.00 79.12 403 ALA A C 1
ATOM 3289 O O . ALA A 1 403 ? 38.120 -25.767 3.675 1.00 79.12 403 ALA A O 1
ATOM 3290 N N . LYS A 1 404 ? 40.195 -26.119 4.427 1.00 81.12 404 LYS A N 1
ATOM 3291 C CA . LYS A 1 404 ? 39.868 -27.351 5.177 1.00 81.12 404 LYS A CA 1
ATOM 3292 C C . LYS A 1 404 ? 39.056 -27.105 6.461 1.00 81.12 404 LYS A C 1
ATOM 3294 O O . LYS A 1 404 ? 38.650 -28.059 7.120 1.00 81.12 404 LYS A O 1
ATOM 3299 N N . GLY A 1 405 ? 38.832 -25.844 6.836 1.00 80.81 405 GLY A N 1
ATOM 3300 C CA . GLY A 1 405 ? 38.056 -25.455 8.011 1.00 80.81 405 GLY A CA 1
ATOM 3301 C C . GLY A 1 405 ? 37.890 -23.940 8.136 1.00 80.81 405 GLY A C 1
ATOM 3302 O O . GLY A 1 405 ? 38.616 -23.168 7.512 1.00 80.81 405 GLY A O 1
ATOM 3303 N N . ILE A 1 406 ? 36.931 -23.520 8.961 1.00 85.88 406 ILE A N 1
ATOM 3304 C CA . ILE A 1 406 ? 36.649 -22.111 9.267 1.00 85.88 406 ILE A CA 1
ATOM 3305 C C . ILE A 1 406 ? 36.824 -21.846 10.762 1.00 85.88 406 ILE A C 1
ATOM 3307 O O . ILE A 1 406 ? 36.566 -22.717 11.592 1.00 85.88 406 ILE A O 1
ATOM 3311 N N . SER A 1 407 ? 37.260 -20.635 11.116 1.00 87.19 407 SER A N 1
ATOM 3312 C CA . SER A 1 407 ? 37.387 -20.249 12.524 1.00 87.19 407 SER A CA 1
ATOM 3313 C C . SER A 1 407 ? 36.008 -20.151 13.193 1.00 87.19 407 SER A C 1
ATOM 3315 O O . SER A 1 407 ? 35.011 -19.835 12.541 1.00 87.19 407 SER A O 1
ATOM 3317 N N . ILE A 1 408 ? 35.942 -20.355 14.513 1.00 86.56 408 ILE A N 1
ATOM 3318 C CA . ILE A 1 408 ? 34.689 -20.231 15.284 1.00 86.56 408 ILE A CA 1
ATOM 3319 C C . ILE A 1 408 ? 34.110 -18.808 15.178 1.00 86.56 408 ILE A C 1
ATOM 3321 O O . ILE A 1 408 ? 32.893 -18.628 15.150 1.00 86.56 408 ILE A O 1
ATOM 3325 N N . GLN A 1 409 ? 34.969 -17.789 15.089 1.00 86.75 409 GLN A N 1
ATOM 3326 C CA . GLN A 1 409 ? 34.545 -16.397 14.917 1.00 86.75 409 GLN A CA 1
ATOM 3327 C C . GLN A 1 409 ? 33.918 -16.174 13.534 1.00 86.75 409 GLN A C 1
ATOM 3329 O O . GLN A 1 409 ? 32.833 -15.600 13.436 1.00 86.75 409 GLN A O 1
ATOM 3334 N N . THR A 1 410 ? 34.548 -16.702 12.481 1.00 84.62 410 THR A N 1
ATOM 3335 C CA . THR A 1 410 ? 34.022 -16.671 11.109 1.00 84.62 410 THR A CA 1
ATOM 3336 C C . THR A 1 410 ? 32.700 -17.429 11.014 1.00 84.62 410 THR A C 1
ATOM 3338 O O . THR A 1 410 ? 31.752 -16.924 10.425 1.00 84.62 410 THR A O 1
ATOM 3341 N N . LEU A 1 411 ? 32.591 -18.596 11.657 1.00 86.69 411 LEU A N 1
ATOM 3342 C CA . LEU A 1 411 ? 31.351 -19.368 11.717 1.00 86.69 411 LEU A CA 1
ATOM 3343 C C . LEU A 1 411 ? 30.212 -18.556 12.351 1.00 86.69 411 LEU A C 1
ATOM 3345 O O . LEU A 1 411 ? 29.154 -18.436 11.744 1.00 86.69 411 LEU A O 1
ATOM 3349 N N . ARG A 1 412 ? 30.429 -17.941 13.523 1.00 89.56 412 ARG A N 1
ATOM 3350 C CA . ARG A 1 412 ? 29.403 -17.113 14.190 1.00 89.56 412 ARG A CA 1
ATOM 3351 C C . ARG A 1 412 ? 28.967 -15.921 13.334 1.00 89.56 412 ARG A C 1
ATOM 3353 O O . ARG A 1 412 ? 27.782 -15.588 13.301 1.00 89.56 412 ARG A O 1
ATOM 3360 N N . HIS A 1 413 ? 29.909 -15.287 12.637 1.00 88.56 413 HIS A N 1
ATOM 3361 C CA . HIS A 1 413 ? 29.611 -14.192 11.713 1.00 88.56 413 HIS A CA 1
ATOM 3362 C C . HIS A 1 413 ? 28.786 -14.666 10.505 1.00 88.56 413 HIS A C 1
ATOM 3364 O O . HIS A 1 413 ? 27.786 -14.051 10.142 1.00 88.56 413 HIS A O 1
ATOM 3370 N N . LEU A 1 414 ? 29.145 -15.803 9.911 1.00 89.12 414 LEU A N 1
ATOM 3371 C CA . LEU A 1 414 ? 28.396 -16.380 8.796 1.00 89.12 414 LEU A CA 1
ATOM 3372 C C . LEU A 1 414 ? 27.012 -16.871 9.218 1.00 89.12 414 LEU A C 1
ATOM 3374 O O . LEU A 1 414 ? 26.049 -16.729 8.470 1.00 89.12 414 LEU A O 1
ATOM 3378 N N . GLU A 1 415 ? 26.872 -17.407 10.427 1.00 88.62 415 GLU A N 1
ATOM 3379 C CA . GLU A 1 415 ? 25.578 -17.796 10.977 1.00 88.62 415 GLU A CA 1
ATOM 3380 C C . GLU A 1 415 ? 24.634 -16.602 11.130 1.00 88.62 415 GLU A C 1
ATOM 3382 O O . GLU A 1 415 ? 23.450 -16.727 10.802 1.00 88.62 415 GLU A O 1
ATOM 3387 N N . SER A 1 416 ? 25.132 -15.447 11.587 1.00 89.81 416 SER A N 1
ATOM 3388 C CA . SER A 1 416 ? 24.318 -14.232 11.696 1.00 89.81 416 SER A CA 1
ATOM 3389 C C . SER A 1 416 ? 23.936 -13.688 10.315 1.00 89.81 416 SER A C 1
ATOM 3391 O O . SER A 1 416 ? 22.762 -13.398 10.083 1.00 89.81 416 SER A O 1
ATOM 3393 N N . LEU A 1 417 ? 24.871 -13.667 9.361 1.00 89.50 417 LEU A N 1
ATOM 3394 C CA . LEU A 1 417 ? 24.619 -13.266 7.973 1.00 89.50 417 LEU A CA 1
ATOM 3395 C C . LEU A 1 417 ? 23.618 -14.195 7.264 1.00 89.50 417 LEU A C 1
ATOM 3397 O O . LEU A 1 417 ? 22.717 -13.751 6.553 1.00 89.50 417 LEU A O 1
ATOM 3401 N N . LEU A 1 418 ? 23.712 -15.504 7.489 1.00 89.50 418 LEU A N 1
ATOM 3402 C CA . LEU A 1 418 ? 22.747 -16.455 6.947 1.00 89.50 418 LEU A CA 1
ATOM 3403 C C . LEU A 1 418 ? 21.373 -16.288 7.598 1.00 89.50 418 LEU A C 1
ATOM 3405 O O . LEU A 1 418 ? 20.366 -16.434 6.906 1.00 89.50 418 LEU A O 1
ATOM 3409 N N . ARG A 1 419 ? 21.294 -15.991 8.903 1.00 89.81 419 ARG A N 1
ATOM 3410 C CA . ARG A 1 419 ? 20.015 -15.698 9.578 1.00 89.81 419 ARG A CA 1
ATOM 3411 C C . ARG A 1 419 ? 19.321 -14.493 8.945 1.00 89.81 419 ARG A C 1
ATOM 3413 O O . ARG A 1 419 ? 18.157 -14.625 8.573 1.00 89.81 419 ARG A O 1
ATOM 3420 N N . THR A 1 420 ? 20.033 -13.393 8.711 1.00 88.69 420 THR A N 1
ATOM 3421 C CA . THR A 1 420 ? 19.442 -12.197 8.086 1.00 88.69 420 THR A CA 1
ATOM 3422 C C . THR A 1 420 ? 18.993 -12.460 6.646 1.00 88.69 420 THR A C 1
ATOM 3424 O O . THR A 1 420 ? 17.871 -12.109 6.282 1.00 88.69 420 THR A O 1
ATOM 3427 N N . GLN A 1 421 ? 19.791 -13.165 5.834 1.00 88.31 421 GLN A N 1
ATOM 3428 C CA . GLN A 1 421 ? 19.382 -13.560 4.477 1.00 88.31 421 GLN A CA 1
ATOM 3429 C C . GLN A 1 421 ? 18.143 -14.469 4.478 1.00 88.31 421 GLN A C 1
ATOM 3431 O O . GLN A 1 421 ? 17.264 -14.343 3.622 1.00 88.31 421 GLN A O 1
ATOM 3436 N N . ARG A 1 422 ? 18.051 -15.394 5.440 1.00 87.94 422 ARG A N 1
ATOM 3437 C CA . ARG A 1 422 ? 16.896 -16.292 5.595 1.00 87.94 422 ARG A CA 1
ATOM 3438 C C . ARG A 1 422 ? 15.642 -15.522 5.989 1.00 87.94 422 ARG A C 1
ATOM 3440 O O . ARG A 1 422 ? 14.586 -15.798 5.433 1.00 87.94 422 ARG A O 1
ATOM 3447 N N . GLU A 1 423 ? 15.749 -14.558 6.895 1.00 88.06 423 GLU A N 1
ATOM 3448 C CA . GLU A 1 423 ? 14.632 -13.690 7.281 1.00 88.06 423 GLU A CA 1
ATOM 3449 C C . GLU A 1 423 ? 14.158 -12.825 6.112 1.00 88.06 423 GLU A C 1
ATOM 3451 O O . GLU A 1 423 ? 12.957 -12.733 5.862 1.00 88.06 423 GLU A O 1
ATOM 3456 N N . GLN A 1 424 ? 15.080 -12.257 5.331 1.00 88.19 424 GLN A N 1
ATOM 3457 C CA . GLN A 1 424 ? 14.733 -11.517 4.115 1.00 88.19 424 GLN A CA 1
ATOM 3458 C C . GLN A 1 424 ? 14.007 -12.400 3.091 1.00 88.19 424 GLN A C 1
ATOM 3460 O O . GLN A 1 424 ? 13.004 -11.975 2.516 1.00 88.19 424 GLN A O 1
ATOM 3465 N N . LYS A 1 425 ? 14.462 -13.644 2.885 1.00 88.44 425 LYS A N 1
ATOM 3466 C CA . LYS A 1 425 ? 13.774 -14.602 2.004 1.00 88.44 425 LYS A CA 1
ATOM 3467 C C . LYS A 1 425 ? 12.412 -15.024 2.557 1.00 88.44 425 LYS A C 1
ATOM 3469 O O . LYS A 1 425 ? 11.463 -15.090 1.786 1.00 88.44 425 LYS A O 1
ATOM 3474 N N . ALA A 1 426 ? 12.283 -15.233 3.866 1.00 87.38 426 ALA A N 1
ATOM 3475 C CA . ALA A 1 426 ? 11.009 -15.566 4.506 1.00 87.38 426 ALA A CA 1
ATOM 3476 C C . ALA A 1 426 ? 9.971 -14.439 4.374 1.00 87.38 426 ALA A C 1
ATOM 3478 O O . ALA A 1 426 ? 8.786 -14.714 4.215 1.00 87.38 426 ALA A O 1
ATOM 3479 N N . ARG A 1 427 ? 10.410 -13.172 4.378 1.00 85.19 427 ARG A N 1
ATOM 3480 C CA . ARG A 1 427 ? 9.531 -12.020 4.112 1.00 85.19 427 ARG A CA 1
ATOM 3481 C C . ARG A 1 427 ? 9.003 -11.996 2.677 1.00 85.19 427 ARG A C 1
ATOM 3483 O O . ARG A 1 427 ? 7.895 -11.526 2.458 1.00 85.19 427 ARG A O 1
ATOM 3490 N N . ARG A 1 428 ? 9.790 -12.480 1.710 1.00 85.44 428 ARG A N 1
ATOM 3491 C CA . ARG A 1 428 ? 9.402 -12.541 0.288 1.00 85.44 428 ARG A CA 1
ATOM 3492 C C . ARG A 1 428 ? 8.585 -13.788 -0.054 1.00 85.44 428 ARG A C 1
ATOM 3494 O O . ARG A 1 428 ? 7.749 -13.733 -0.945 1.00 85.44 428 ARG A O 1
ATOM 3501 N N . PHE A 1 429 ? 8.816 -14.896 0.649 1.00 84.75 429 PHE A N 1
ATOM 3502 C CA . PHE A 1 429 ? 8.216 -16.195 0.352 1.00 84.75 429 PHE A CA 1
ATOM 3503 C C . PHE A 1 429 ? 7.621 -16.821 1.618 1.00 84.75 429 PHE A C 1
ATOM 3505 O O . PHE A 1 429 ? 8.348 -17.344 2.463 1.00 84.75 429 PHE A O 1
ATOM 3512 N N . SER A 1 430 ? 6.290 -16.828 1.719 1.00 79.06 430 SER A N 1
ATOM 3513 C CA . SER A 1 430 ? 5.550 -17.352 2.880 1.00 79.06 430 SER A CA 1
ATOM 3514 C C . SER A 1 430 ? 5.813 -18.839 3.156 1.00 79.06 430 SER A C 1
ATOM 3516 O O . SER A 1 430 ? 5.890 -19.260 4.308 1.00 79.06 430 SER A O 1
ATOM 3518 N N . GLU A 1 431 ? 6.025 -19.641 2.112 1.00 87.00 431 GLU A N 1
ATOM 3519 C CA . GLU A 1 431 ? 6.288 -21.083 2.227 1.00 87.00 431 GLU A CA 1
ATOM 3520 C C . GLU A 1 431 ? 7.736 -21.422 2.622 1.00 87.00 431 GLU A C 1
ATOM 3522 O O . GLU A 1 431 ? 8.017 -22.567 2.988 1.00 87.00 431 GLU A O 1
ATOM 3527 N N . PHE A 1 432 ? 8.663 -20.456 2.584 1.00 89.44 432 PHE A N 1
ATOM 3528 C CA . PHE A 1 432 ? 10.104 -20.690 2.742 1.00 89.44 432 PHE A CA 1
ATOM 3529 C C . PHE A 1 432 ? 10.461 -21.408 4.047 1.00 89.44 432 PHE A C 1
ATOM 3531 O O . PHE A 1 432 ? 11.268 -22.340 4.045 1.00 89.44 432 PHE A O 1
ATOM 3538 N N . LEU A 1 433 ? 9.848 -20.999 5.161 1.00 86.12 433 LEU A N 1
ATOM 3539 C CA . LEU A 1 433 ? 10.105 -21.601 6.470 1.00 86.12 433 LEU A CA 1
ATOM 3540 C C . LEU A 1 433 ? 9.639 -23.061 6.511 1.00 86.12 433 LEU A C 1
ATOM 3542 O O . LEU A 1 433 ? 10.400 -23.930 6.935 1.00 86.12 433 LEU A O 1
ATOM 3546 N N . SER A 1 434 ? 8.442 -23.339 5.985 1.00 86.44 434 SER A N 1
ATOM 3547 C CA . SER A 1 434 ? 7.878 -24.693 5.935 1.00 86.44 434 SER A CA 1
ATOM 3548 C C . SER A 1 434 ? 8.691 -25.631 5.034 1.00 86.44 434 SER A C 1
ATOM 3550 O O . SER A 1 434 ? 8.959 -26.776 5.400 1.00 86.44 434 SER A O 1
ATOM 3552 N N . LEU A 1 435 ? 9.152 -25.139 3.877 1.00 87.69 435 LEU A N 1
ATOM 3553 C CA . LEU A 1 435 ? 9.981 -25.902 2.949 1.00 87.69 435 LEU A CA 1
ATOM 3554 C C . LEU A 1 435 ? 11.342 -26.213 3.572 1.00 87.69 435 LEU A C 1
ATOM 3556 O O . LEU A 1 435 ? 11.822 -27.342 3.499 1.00 87.69 435 LEU A O 1
ATOM 3560 N N . ARG A 1 436 ? 11.953 -25.225 4.230 1.00 86.31 436 ARG A N 1
ATOM 3561 C CA . ARG A 1 436 ? 13.235 -25.401 4.909 1.00 86.31 436 ARG A CA 1
ATOM 3562 C C . ARG A 1 436 ? 13.139 -26.421 6.035 1.00 86.31 436 ARG A C 1
ATOM 3564 O O . ARG A 1 436 ? 14.026 -27.257 6.152 1.00 86.31 436 ARG A O 1
ATOM 3571 N N . GLU A 1 437 ? 12.085 -26.376 6.842 1.00 89.00 437 GLU A N 1
ATOM 3572 C CA . GLU A 1 437 ? 11.885 -27.354 7.911 1.00 89.00 437 GLU A CA 1
ATOM 3573 C C . GLU A 1 437 ? 11.759 -28.780 7.351 1.00 89.00 437 GLU A C 1
ATOM 3575 O O . GLU A 1 437 ? 12.407 -29.697 7.858 1.00 89.00 437 GLU A O 1
ATOM 3580 N N . LYS A 1 438 ? 11.012 -28.962 6.252 1.00 90.38 438 LYS A N 1
ATOM 3581 C CA . LYS A 1 438 ? 10.924 -30.246 5.535 1.00 90.38 438 LYS A CA 1
ATOM 3582 C C . LYS A 1 438 ? 12.292 -30.714 5.029 1.00 90.38 438 LYS A C 1
ATOM 3584 O O . LYS A 1 438 ? 12.659 -31.863 5.255 1.00 90.38 438 LYS A O 1
ATOM 3589 N N . LEU A 1 439 ? 13.069 -29.829 4.402 1.00 87.56 439 LEU A N 1
ATOM 3590 C CA . LEU A 1 439 ? 14.407 -30.154 3.893 1.00 87.56 439 LEU A CA 1
ATOM 3591 C C . LEU A 1 439 ? 15.398 -30.496 5.014 1.00 87.56 439 LEU A C 1
ATOM 3593 O O . LEU A 1 439 ? 16.199 -31.413 4.859 1.00 87.56 439 LEU A O 1
ATOM 3597 N N . VAL A 1 440 ? 15.336 -29.804 6.155 1.00 87.56 440 VAL A N 1
ATOM 3598 C CA . VAL A 1 440 ? 16.166 -30.113 7.332 1.00 87.56 440 VAL A CA 1
ATOM 3599 C C . VAL A 1 440 ? 15.798 -31.481 7.910 1.00 87.56 440 VAL A C 1
ATOM 3601 O O . VAL A 1 440 ? 16.690 -32.273 8.220 1.00 87.56 440 VAL A O 1
ATOM 3604 N N . LYS A 1 441 ? 14.503 -31.800 8.020 1.00 89.56 441 LYS A N 1
ATOM 3605 C CA . LYS A 1 441 ? 14.035 -33.125 8.460 1.00 89.56 441 LYS A CA 1
ATOM 3606 C C . LYS A 1 441 ? 14.502 -34.234 7.510 1.00 89.56 441 LYS A C 1
ATOM 3608 O O . LYS A 1 441 ? 15.056 -35.227 7.967 1.00 89.56 441 LYS A O 1
ATOM 3613 N N . GLU A 1 442 ? 14.376 -34.031 6.202 1.00 88.62 442 GLU A N 1
ATOM 3614 C CA . GLU A 1 442 ? 14.838 -34.987 5.187 1.00 88.62 442 GLU A CA 1
ATOM 3615 C C . GLU A 1 442 ? 16.360 -35.192 5.240 1.00 88.62 442 GLU A C 1
ATOM 3617 O O . GLU A 1 442 ? 16.842 -36.323 5.290 1.00 88.62 442 GLU A O 1
ATOM 3622 N N . ALA A 1 443 ? 17.136 -34.105 5.294 1.00 85.50 443 ALA A N 1
ATOM 3623 C CA . ALA A 1 443 ? 18.593 -34.177 5.373 1.00 85.50 443 ALA A CA 1
ATOM 3624 C C . ALA A 1 443 ? 19.057 -34.899 6.647 1.00 85.50 443 ALA A C 1
ATOM 3626 O O . ALA A 1 443 ? 19.910 -35.784 6.585 1.00 85.50 443 ALA A O 1
ATOM 3627 N N . THR A 1 444 ? 18.464 -34.574 7.799 1.00 87.25 444 THR A N 1
ATOM 3628 C CA . THR A 1 444 ? 18.790 -35.244 9.068 1.00 87.25 444 THR A CA 1
ATOM 3629 C C . THR A 1 444 ? 18.382 -36.718 9.072 1.00 87.25 444 THR A C 1
ATOM 3631 O O . THR A 1 444 ? 19.124 -37.535 9.618 1.00 87.25 444 THR A O 1
ATOM 3634 N N . SER A 1 445 ? 17.268 -37.089 8.431 1.00 83.38 445 SER A N 1
ATOM 3635 C CA . SER A 1 445 ? 16.877 -38.495 8.255 1.00 83.38 445 SER A CA 1
ATOM 3636 C C . SER A 1 445 ? 17.895 -39.258 7.407 1.00 83.38 445 SER A C 1
ATOM 3638 O O . SER A 1 445 ? 18.385 -40.304 7.826 1.00 83.38 445 SER A O 1
ATOM 3640 N N . ARG A 1 446 ? 18.310 -38.694 6.265 1.00 83.62 446 ARG A N 1
ATOM 3641 C CA . ARG A 1 446 ? 19.307 -39.316 5.374 1.00 83.62 446 ARG A CA 1
ATOM 3642 C C . ARG A 1 446 ? 20.673 -39.484 6.026 1.00 83.62 446 ARG A C 1
ATOM 3644 O O . ARG A 1 446 ? 21.327 -40.499 5.811 1.00 83.62 446 ARG A O 1
ATOM 3651 N N . VAL A 1 447 ? 21.102 -38.517 6.839 1.00 86.44 447 VAL A N 1
ATOM 3652 C CA . VAL A 1 447 ? 22.344 -38.636 7.619 1.00 86.44 447 VAL A CA 1
ATOM 3653 C C . VAL A 1 447 ? 22.237 -39.791 8.614 1.00 86.44 447 VAL A C 1
ATOM 3655 O O . VAL A 1 447 ? 23.146 -40.614 8.680 1.00 86.44 447 VAL A O 1
ATOM 3658 N N . LYS A 1 448 ? 21.114 -39.906 9.335 1.00 85.88 448 LYS A N 1
ATOM 3659 C CA . LYS A 1 448 ? 20.873 -41.016 10.272 1.00 85.88 448 LYS A CA 1
ATOM 3660 C C . LYS A 1 448 ? 20.815 -42.372 9.562 1.00 85.88 448 LYS A C 1
ATOM 3662 O O . LYS A 1 448 ? 21.353 -43.345 10.075 1.00 85.88 448 LYS A O 1
ATOM 3667 N N . GLU A 1 449 ? 20.204 -42.452 8.383 1.00 81.75 449 GLU A N 1
ATOM 3668 C CA . GLU A 1 449 ? 20.194 -43.672 7.564 1.00 81.75 449 GLU A CA 1
ATOM 3669 C C . GLU A 1 449 ? 21.586 -44.038 7.041 1.00 81.75 449 GLU A C 1
ATOM 3671 O O . GLU A 1 449 ? 21.963 -45.206 7.073 1.00 81.75 449 GLU A O 1
ATOM 3676 N N . GLY A 1 450 ? 22.372 -43.055 6.598 1.00 77.56 450 GLY A N 1
ATOM 3677 C CA . GLY A 1 450 ? 23.754 -43.263 6.164 1.00 77.56 450 GLY A CA 1
ATOM 3678 C C . GLY A 1 450 ? 24.677 -43.704 7.303 1.00 77.56 450 GLY A C 1
ATOM 3679 O O . GLY A 1 450 ? 25.561 -44.521 7.078 1.00 77.56 450 GLY A O 1
ATOM 3680 N N . GLN A 1 451 ? 24.440 -43.217 8.525 1.00 75.56 451 GLN A N 1
ATOM 3681 C CA . GLN A 1 451 ? 25.143 -43.651 9.738 1.00 75.56 451 GLN A CA 1
ATOM 3682 C C . GLN A 1 451 ? 24.734 -45.049 10.212 1.00 75.56 451 GLN A C 1
ATOM 3684 O O . GLN A 1 451 ? 25.513 -45.686 10.900 1.00 75.56 451 GLN A O 1
ATOM 3689 N N . ARG A 1 452 ? 23.533 -45.525 9.858 1.00 71.44 452 ARG A N 1
ATOM 3690 C CA . ARG A 1 452 ? 23.074 -46.899 10.139 1.00 71.44 452 ARG A CA 1
ATOM 3691 C C . ARG A 1 452 ? 23.543 -47.923 9.101 1.00 71.44 452 ARG A C 1
ATOM 3693 O O . ARG A 1 452 ? 23.467 -49.116 9.360 1.00 71.44 452 ARG A O 1
ATOM 3700 N N . LYS A 1 453 ? 23.934 -47.464 7.906 1.00 64.12 453 LYS A N 1
ATOM 3701 C CA . LYS A 1 453 ? 24.439 -48.294 6.794 1.00 64.12 453 LYS A CA 1
ATOM 3702 C C . LYS A 1 453 ? 25.972 -48.368 6.743 1.00 64.12 453 LYS A C 1
ATOM 3704 O O . LYS A 1 453 ? 26.502 -49.083 5.898 1.00 64.12 453 LYS A O 1
ATOM 3709 N N . ARG A 1 454 ? 26.655 -47.598 7.590 1.00 50.62 454 ARG A N 1
ATOM 3710 C CA . ARG A 1 454 ? 28.077 -47.742 7.919 1.00 50.62 454 ARG A CA 1
ATOM 3711 C C . ARG A 1 454 ? 28.181 -48.509 9.222 1.00 50.62 454 ARG A C 1
ATOM 3713 O O . ARG A 1 454 ? 29.177 -49.244 9.354 1.00 50.62 454 ARG A O 1
#

pLDDT: mean 81.66, std 18.05, range [29.31, 98.31]

Radius of gyration: 48.97 Å; chains: 1; bounding box: 109×72×157 Å

Foldseek 3Di:
DDPDDDPPVVVVVVVVVVVVVVVVVVVVVVVVVVVVVVVVVVVVVVVVVVVVVVVVVVVVVVVVVVVVVVVVVVVVVVVVVVVVVVCVPPQWDAAPVDRDTDNHPVVSVVCCVPPVVPPDDDDDDDDPPVVVVVVVVVVVVVVVVVVVVVVVVVVVVVVVVVVVVVVVVVVVVVVVVVVVVVVVVVVVVVVVVVVVVVVVVVVVVVVVVVVVVVLVVVVVVLVVVLPDDDPDDDDDPPVVVVVVVSVVVVVVSVVVVVVVVVVVVVVVVVVVVVVVVVVVVVVVVVVVVVVVVVVVVVVVVVVVVVVVVVVVVVVVVVVVVVVVVVVVVVVVVVVVPPDDDDDDDDDDDDDPPPPDDPDDDPVVVVVVVVVCVVDVPVVVVCVVVVVVVVQVVCVVLPHHNPDPDDDPVSVVVVVVVVVVVQVVVCVVDVCSVVVVVVVVVVVVVVVVVVVVVD

Sequence (454 aa):
RCGHPVDPVLLKVLRLAQLIIEYLLHCQDCLSTSVAQLEARLQASLGQQQRGQQELGRQADELRGVREESRRRRKMIGTLQQLLLQTGAHSYHACHLCDKTFMNATFLRGHIQRRHTGTAEGEKQKKQEQPVEEVLEELRAKLKWTQGELEAQREAERQRQLQEAEITRQKEIEAKKEFDEWKEKERAKLYEEIDKLRKLFWDEFKSVASHNSALEEKLQVLQSHSVVESNLGSLRDEESEERLRQTQELQVLREKMDIQKAEWKRKMKELQGKHAAQKQELQEQNEMLRASLSQDQRKAAARSQRQISALRAQLQEQARLIASQEEMIQTMSLRKKEGTCEGLKAVVTEEDSSEEDLEDSRDGQQNVLAALRRNPTLLKQFRPILEDTLEEKLESMGIKRDAKGISIQTLRHLESLLRTQREQKARRFSEFLSLREKLVKEATSRVKEGQRKR